Protein AF-0000000080772072 (afdb_homodimer)

Sequence (644 aa):
MQADTPYRILSLDGGGLRGIIALVILDRLDRAAPGWRDGIHMHAGTSTGALIALGLARGMTPRQILDQYLERGPKLFERGAARRLKTLNGLIGARYDGAERERICRDVLGGADTLASLLRDGGSRGHVLVPAFNLDGDPRLPQGRRRWKPKVYHNLPTRDGSDDGAEQAWRVAMRSSAAPTYFPSFDGFADGGVFANNPAMCALAQTRDARLARAIPPESVSMLSLGTGFNASHLDGDNDWGALQWGRNLTGLLMDGVNDVADFQVRQMLGEGRYLRVSALLAEPIALDDAGRMAQMATIGGQVDLDEAVRFVEGWRPAAAPMQADTPYRILSLDGGGLRGIIALVILDRLDRAAPGWRDGIHMHAGTSTGALIALGLARGMTPRQILDQYLERGPKLFERGAARRLKTLNGLIGARYDGAERERICRDVLGGADTLASLLRDGGSRGHVLVPAFNLDGDPRLPQGRRRWKPKVYHNLPTRDGSDDGAEQAWRVAMRSSAAPTYFPSFDGFADGGVFANNPAMCALAQTRDARLARAIPPESVSMLSLGTGFNASHLDGDNDWGALQWGRNLTGLLMDGVNDVADFQVRQMLGEGRYLRVSALLAEPIALDDAGRMAQMATIGGQVDLDEAVRFVEGWRPAAAP

pLDDT: mean 89.66, std 10.94, range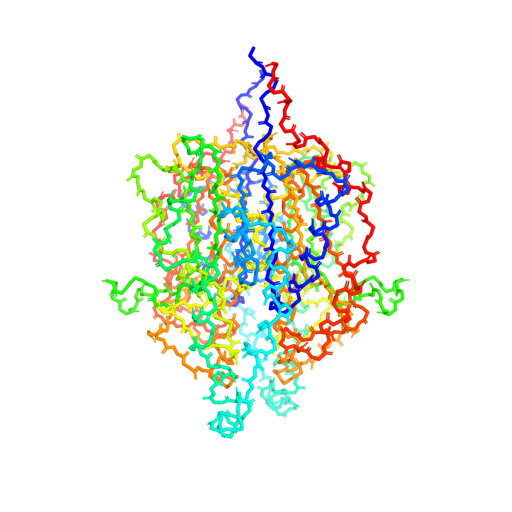 [25.73, 98.89]

Solvent-accessible surface area (backbone atoms only — not comparable to full-atom values): 31304 Å² total; per-residue (Å²): 128,76,85,78,73,55,50,25,34,40,24,24,22,32,39,48,61,28,37,45,19,36,31,39,39,45,35,52,44,47,69,74,35,70,59,27,70,75,34,43,27,30,28,25,7,3,19,38,12,22,50,51,23,52,32,44,44,68,65,47,49,43,57,61,53,43,51,49,46,73,70,44,44,53,64,55,57,50,60,51,68,65,50,34,63,73,12,61,70,17,39,70,10,25,46,28,66,57,64,60,49,50,50,52,34,28,68,69,47,33,82,80,34,24,38,44,71,30,41,33,82,94,62,68,23,32,28,40,37,36,33,21,25,34,28,36,39,52,82,87,44,57,72,73,66,14,31,42,44,70,39,77,44,33,36,55,63,31,70,81,62,78,41,41,27,82,44,39,42,26,57,54,32,46,19,7,45,9,33,80,35,43,23,30,34,35,96,22,14,27,21,8,43,55,53,28,26,37,32,52,37,59,50,57,23,55,39,32,30,84,56,35,65,67,62,49,58,56,90,38,39,31,37,44,34,37,33,34,48,45,63,43,48,61,41,76,60,60,41,58,37,4,48,62,67,37,59,77,46,47,60,54,50,31,47,52,22,38,33,51,49,30,54,52,36,41,43,24,63,45,29,87,89,25,53,47,79,48,65,46,78,30,82,58,85,72,62,44,68,47,58,90,44,49,69,57,36,40,50,52,23,68,68,56,83,52,66,66,57,48,60,63,38,58,74,31,39,63,74,78,76,128,128,79,85,78,74,56,50,24,35,41,24,25,22,32,38,49,60,29,37,44,19,36,30,39,40,46,35,51,44,47,69,76,36,70,59,28,72,76,33,45,26,29,29,23,8,4,19,39,13,21,49,51,23,54,33,44,43,67,65,48,50,44,56,62,52,44,50,48,45,71,69,42,44,53,64,55,56,50,62,51,69,65,52,35,62,74,12,62,71,18,40,69,10,25,46,29,67,58,64,62,48,50,51,50,34,29,70,69,47,33,80,79,35,25,36,45,71,30,41,33,82,93,62,68,22,32,29,41,37,36,32,20,25,34,29,37,40,53,81,89,45,57,72,72,65,14,29,42,42,71,40,74,44,32,37,55,63,32,70,81,64,78,42,42,27,82,42,41,42,27,57,54,31,46,20,7,46,8,34,79,34,43,23,30,33,34,95,21,14,27,21,7,41,55,53,30,26,38,31,52,37,59,51,55,23,56,38,33,30,84,55,36,65,68,60,49,59,55,89,40,37,31,37,46,34,36,33,35,48,45,62,42,48,59,42,76,59,62,41,59,37,4,47,64,66,37,58,78,46,47,60,54,48,31,48,51,22,37,34,52,49,29,53,53,35,42,43,22,63,44,30,88,89,24,53,46,79,48,64,47,80,30,84,58,84,73,63,45,69,48,58,90,44,49,67,57,36,40,50,53,22,69,65,58,84,50,66,65,58,46,62,63,39,59,75,32,39,64,75,76,77,128

InterPro domains:
  IPR002641 Patatin-like phospholipase domain [PF01734] (10-201)
  IPR002641 Patatin-like phospholipase domain [PS51635] (10-204)
  IPR016035 Acyl transferase/acyl hydrolase/lysophospholipase [SSF52151] (6-295)
  IPR047156 Protein teg/CotR/cGAMP-activated phospholipase-like [PTHR24138] (4-314)

Secondary structure (DSSP, 8-state):
------EEEEEE---GGGHHHHHHHHHHHHHHSTTGGGG--EEEE-THHHHHHHHHHTT--HHHHHHHHHHHHHHHT---HHHHHHTTTTTSS-SS-HHHHHHHHHHHH-SS-BTGGG-BGGGTB-EEEEEEEESS--TTS-GGG---EEEEEE---BSSS-SSTTSBHHHHHHHHT--TTTS--BTTEEETHHHHSSTHHHHHHHTT-TTBSS---GGGEEEEEE-S-EE-----S-----HHHHHHHHHHHHHHHHHHHHHHHHHHHH-TTSEEEE--EESS---TT-GGGHHHHHHHHHHS--HHHHHHHHTTSPP---/------EEEEEE---GGGHHHHHHHHHHHHHHSTTGGGG--EEEE-THHHHHHHHHHTT--HHHHHHHHHHHHHHHT---HHHHHHTTTTTSS-SS-HHHHHHHHHHHH-SS-BTGGG-BGGGTB-EEEEEEEESS--TTS-GGG---EEEEEE---BSSS-SSTTSBHHHHHHHHT--TTTS--BTTEEETHHHHSSTHHHHHHHTT-TTBSS---GGGEEEEEE-S-EE-----S-----HHHHHHHHHHHHHHHHHHHHHHHHHHHH-TTSEEEE--EESS---TT-GGGHHHHHHHHHHS--HHHHHHHHTTSPP---

Structure (mmCIF, N/CA/C/O backbone):
data_AF-0000000080772072-model_v1
#
loop_
_entity.id
_entity.type
_entity.pdbx_description
1 polymer 'Latex allergen'
#
loop_
_atom_site.group_PDB
_atom_site.id
_atom_site.type_symbol
_atom_site.label_atom_id
_atom_site.label_alt_id
_atom_site.label_comp_id
_atom_site.label_asym_id
_atom_site.label_entity_id
_atom_site.label_seq_id
_atom_site.pdbx_PDB_ins_code
_atom_site.Cartn_x
_atom_site.Cartn_y
_atom_site.Cartn_z
_atom_site.occupancy
_atom_site.B_iso_or_equiv
_atom_site.auth_seq_id
_atom_site.auth_comp_id
_atom_site.auth_asym_id
_atom_site.auth_atom_id
_atom_site.pdbx_PDB_model_num
ATOM 1 N N . MET A 1 1 ? 35.298 12.672 10.2 1 25.73 1 MET A N 1
ATOM 2 C CA . MET A 1 1 ? 33.982 12.985 9.65 1 25.73 1 MET A CA 1
ATOM 3 C C . MET A 1 1 ? 32.882 12.663 10.656 1 25.73 1 MET A C 1
ATOM 5 O O . MET A 1 1 ? 32.836 11.558 11.199 1 25.73 1 MET A O 1
ATOM 9 N N . GLN A 1 2 ? 32.442 13.566 11.568 1 35.67 2 GLN A N 1
ATOM 10 C CA . GLN A 1 2 ? 31.728 13.343 12.82 1 35.67 2 GLN A CA 1
ATOM 11 C C . GLN A 1 2 ? 30.649 12.276 12.657 1 35.67 2 GLN A C 1
ATOM 13 O O . GLN A 1 2 ? 30.152 12.053 11.551 1 35.67 2 GLN A O 1
ATOM 18 N N . ALA A 1 3 ? 30.427 11.337 13.422 1 45.1 3 ALA A N 1
ATOM 19 C CA . ALA A 1 3 ? 29.505 10.207 13.502 1 45.1 3 ALA A CA 1
ATOM 20 C C . ALA A 1 3 ? 28.154 10.557 12.885 1 45.1 3 ALA A C 1
ATOM 22 O O . ALA A 1 3 ? 27.503 11.517 13.304 1 45.1 3 ALA A O 1
ATOM 23 N N . ASP A 1 4 ? 27.781 10.491 11.502 1 62.23 4 ASP A N 1
ATOM 24 C CA . ASP A 1 4 ? 26.803 10.985 10.537 1 62.23 4 ASP A CA 1
ATOM 25 C C . ASP A 1 4 ? 25.379 10.803 11.056 1 62.23 4 ASP A C 1
ATOM 27 O O . ASP A 1 4 ? 24.99 9.7 11.445 1 62.23 4 ASP A O 1
ATOM 31 N N . THR A 1 5 ? 24.836 11.807 11.745 1 82.65 5 THR A N 1
ATOM 32 C CA . THR A 1 5 ? 23.491 11.902 12.301 1 82.65 5 THR A CA 1
ATOM 33 C C . THR A 1 5 ? 22.461 11.337 11.326 1 82.65 5 THR A C 1
ATOM 35 O O . THR A 1 5 ? 22.431 11.722 10.155 1 82.65 5 THR A O 1
ATOM 38 N N . PRO A 1 6 ? 21.73 10.384 11.854 1 92.56 6 PRO A N 1
ATOM 39 C CA . PRO A 1 6 ? 20.7 9.802 10.99 1 92.56 6 PRO A CA 1
ATOM 40 C C . PRO A 1 6 ? 19.704 10.84 10.478 1 92.56 6 PRO A C 1
ATOM 42 O O . PRO A 1 6 ? 19.489 11.867 11.126 1 92.56 6 PRO A O 1
ATOM 45 N N . TYR A 1 7 ? 19.32 10.697 9.308 1 96.63 7 TYR A N 1
ATOM 46 C CA . TYR A 1 7 ? 18.196 11.462 8.78 1 96.63 7 TYR A CA 1
ATOM 47 C C . TYR A 1 7 ? 16.894 11.059 9.462 1 96.63 7 TYR A C 1
ATOM 49 O O . TYR A 1 7 ? 16.462 9.908 9.36 1 96.63 7 TYR A O 1
ATOM 57 N N . ARG A 1 8 ? 16.284 11.995 10.155 1 98.2 8 ARG A N 1
ATOM 58 C CA . ARG A 1 8 ? 15.182 11.667 11.054 1 98.2 8 ARG A CA 1
ATOM 59 C C . ARG A 1 8 ? 13.844 12.086 10.454 1 98.2 8 ARG A C 1
ATOM 61 O O . ARG A 1 8 ? 13.652 13.253 10.106 1 98.2 8 ARG A O 1
ATOM 68 N N . ILE A 1 9 ? 12.853 11.109 10.416 1 98.7 9 ILE A N 1
ATOM 69 C CA . ILE A 1 9 ? 11.543 11.323 9.809 1 98.7 9 ILE A CA 1
ATOM 70 C C . ILE A 1 9 ? 10.45 11.126 10.856 1 98.7 9 ILE A C 1
ATOM 72 O O . ILE A 1 9 ? 10.462 10.14 11.597 1 98.7 9 ILE A O 1
ATOM 76 N N . LEU A 1 10 ? 9.568 12.047 10.992 1 98.84 10 LEU A N 1
ATOM 77 C CA . LEU A 1 10 ? 8.307 11.882 11.706 1 98.84 10 LEU A CA 1
ATOM 78 C C . LEU A 1 10 ? 7.162 11.614 10.734 1 98.84 10 LEU A C 1
ATOM 80 O O . LEU A 1 10 ? 6.873 12.44 9.866 1 98.84 10 LEU A O 1
ATOM 84 N N . SER A 1 11 ? 6.534 10.483 10.796 1 98.82 11 SER A N 1
ATOM 85 C CA . SER A 1 11 ? 5.44 10.082 9.917 1 98.82 11 SER A CA 1
ATOM 86 C C . SER A 1 11 ? 4.111 10.059 10.664 1 98.82 11 SER A C 1
ATOM 88 O O . SER A 1 11 ? 4.012 9.481 11.748 1 98.82 11 SER A O 1
ATOM 90 N N . LEU A 1 12 ? 3.093 10.668 10.081 1 98.77 12 LEU A N 1
ATOM 91 C CA . LEU A 1 12 ? 1.797 10.826 10.732 1 98.77 12 LEU A CA 1
ATOM 92 C C . LEU A 1 12 ? 0.676 10.287 9.849 1 98.77 12 LEU A C 1
ATOM 94 O O . LEU A 1 12 ? 0.485 10.758 8.725 1 98.77 12 LEU A O 1
ATOM 98 N N . ASP A 1 13 ? -0.165 9.413 10.353 1 98.11 13 ASP A N 1
ATOM 99 C CA . ASP A 1 13 ? -1.235 8.749 9.615 1 98.11 13 ASP A CA 1
ATOM 100 C C . ASP A 1 13 ? -2.387 9.711 9.333 1 98.11 13 ASP A C 1
ATOM 102 O O . ASP A 1 13 ? -2.514 10.745 9.992 1 98.11 13 ASP A O 1
ATOM 106 N N . GLY A 1 14 ? -3.222 9.318 8.379 1 96.55 14 GLY A N 1
ATOM 107 C CA . GLY A 1 14 ? -4.544 9.908 8.244 1 96.55 14 GLY A CA 1
ATOM 108 C C . GLY A 1 14 ? -5.545 9.367 9.246 1 96.55 14 GLY A C 1
ATOM 109 O O . GLY A 1 14 ? -5.315 8.321 9.858 1 96.55 14 GLY A O 1
ATOM 110 N N . GLY A 1 15 ? -6.649 10.199 9.4 1 94.05 15 GLY A N 1
ATOM 111 C CA . GLY A 1 15 ? -7.628 9.68 10.341 1 94.05 15 GLY A CA 1
ATOM 112 C C . GLY A 1 15 ? -8.656 10.712 10.763 1 94.05 15 GLY A C 1
ATOM 113 O O . GLY A 1 15 ? -9.291 10.572 11.81 1 94.05 15 GLY A O 1
ATOM 114 N N . GLY A 1 16 ? -8.82 11.808 10.041 1 93.15 16 GLY A N 1
ATOM 115 C CA . GLY A 1 16 ? -9.794 12.829 10.395 1 93.15 16 GLY A CA 1
ATOM 116 C C . GLY A 1 16 ? -9.607 13.371 11.8 1 93.15 16 GLY A C 1
ATOM 117 O O . GLY A 1 16 ? -8.501 13.764 12.177 1 93.15 16 GLY A O 1
ATOM 118 N N . LEU A 1 17 ? -10.663 13.331 12.545 1 93.86 17 LEU A N 1
ATOM 119 C CA . LEU A 1 17 ? -10.61 13.878 13.897 1 93.86 17 LEU A CA 1
ATOM 120 C C . LEU A 1 17 ? -9.762 12.996 14.807 1 93.86 17 LEU A C 1
ATOM 122 O O . LEU A 1 17 ? -9.347 13.428 15.885 1 93.86 17 LEU A O 1
ATOM 126 N N . ARG A 1 18 ? -9.493 11.816 14.403 1 95.42 18 ARG A N 1
ATOM 127 C CA . ARG A 1 18 ? -8.639 10.943 15.201 1 95.42 18 ARG A CA 1
ATOM 128 C C . ARG A 1 18 ? -7.21 11.473 15.254 1 95.42 18 ARG A C 1
ATOM 130 O O . ARG A 1 18 ? -6.393 10.995 16.043 1 95.42 18 ARG A O 1
ATOM 137 N N . GLY A 1 19 ? -6.961 12.437 14.434 1 96.65 19 GLY A N 1
ATOM 138 C CA . GLY A 1 19 ? -5.697 13.146 14.562 1 96.65 19 GLY A CA 1
ATOM 139 C C . GLY A 1 19 ? -5.444 13.666 15.964 1 96.65 19 GLY A C 1
ATOM 140 O O . GLY A 1 19 ? -4.295 13.886 16.352 1 96.65 19 GLY A O 1
ATOM 141 N N . ILE A 1 20 ? -6.484 13.831 16.736 1 97.46 20 ILE A N 1
ATOM 142 C CA . ILE A 1 20 ? -6.385 14.27 18.123 1 97.46 20 ILE A CA 1
ATOM 143 C C . ILE A 1 20 ? -5.55 13.273 18.922 1 97.46 20 ILE A C 1
ATOM 145 O O . ILE A 1 20 ? -4.747 13.665 19.772 1 97.46 20 ILE A O 1
ATOM 149 N N . ILE A 1 21 ? -5.654 12.016 18.671 1 97.84 21 ILE A N 1
ATOM 150 C CA . ILE A 1 21 ? -4.884 10.985 19.359 1 97.84 21 ILE A CA 1
ATOM 151 C C . ILE A 1 21 ? -3.393 11.201 19.108 1 97.84 21 ILE A C 1
ATOM 153 O O . ILE A 1 21 ? -2.6 11.255 20.051 1 97.84 21 ILE A O 1
ATOM 157 N N . ALA A 1 22 ? -3.016 11.35 17.878 1 98.1 22 ALA A N 1
ATOM 158 C CA . ALA A 1 22 ? -1.62 11.58 17.512 1 98.1 22 ALA A CA 1
ATOM 159 C C . ALA A 1 22 ? -1.096 12.87 18.136 1 98.1 22 ALA A C 1
ATOM 161 O O . ALA A 1 22 ? 0.046 12.923 18.6 1 98.1 22 ALA A O 1
ATOM 162 N N . LEU A 1 23 ? -1.927 13.899 18.125 1 98.35 23 LEU A N 1
ATOM 163 C CA . LEU A 1 23 ? -1.515 15.198 18.645 1 98.35 23 LEU A CA 1
ATOM 164 C C . LEU A 1 23 ? -1.288 15.133 20.152 1 98.35 23 LEU A C 1
ATOM 166 O O . LEU A 1 23 ? -0.351 15.746 20.67 1 98.35 23 LEU A O 1
ATOM 170 N N . VAL A 1 24 ? -2.159 14.407 20.842 1 98.36 24 VAL A N 1
ATOM 171 C CA . VAL A 1 24 ? -1.979 14.251 22.281 1 98.36 24 VAL A CA 1
ATOM 172 C C . VAL A 1 24 ? -0.685 13.489 22.561 1 98.36 24 VAL A C 1
ATOM 174 O O . VAL A 1 24 ? 0.089 13.87 23.442 1 98.36 24 VAL A O 1
ATOM 177 N N . ILE A 1 25 ? -0.402 12.458 21.826 1 98.42 25 ILE A N 1
ATOM 178 C CA . ILE A 1 25 ? 0.836 11.698 21.963 1 98.42 25 ILE A CA 1
ATOM 179 C C . ILE A 1 25 ? 2.033 12.613 21.717 1 98.42 25 ILE A C 1
ATOM 181 O O . ILE A 1 25 ? 2.99 12.616 22.496 1 98.42 25 ILE A O 1
ATOM 185 N N . LEU A 1 26 ? 1.965 13.404 20.699 1 98.47 26 LEU A N 1
ATOM 186 C CA . LEU A 1 26 ? 3.051 14.314 20.353 1 98.47 26 LEU A CA 1
ATOM 187 C C . LEU A 1 26 ? 3.265 15.347 21.455 1 98.47 26 LEU A C 1
ATOM 189 O O . LEU A 1 26 ? 4.405 15.667 21.798 1 98.47 26 LEU A O 1
ATOM 193 N N . ASP A 1 27 ? 2.159 15.874 21.886 1 98.27 27 ASP A N 1
ATOM 194 C CA . ASP A 1 27 ? 2.243 16.874 22.946 1 98.27 27 ASP A CA 1
ATOM 195 C C . ASP A 1 27 ? 2.907 16.298 24.194 1 98.27 27 ASP A C 1
ATOM 197 O O . ASP A 1 27 ? 3.747 16.952 24.815 1 98.27 27 ASP A O 1
ATOM 201 N N . ARG A 1 28 ? 2.542 15.085 24.56 1 98.21 28 ARG A N 1
ATOM 202 C CA . ARG A 1 28 ? 3.136 14.402 25.704 1 98.21 28 ARG A CA 1
ATOM 203 C C . ARG A 1 28 ? 4.612 14.106 25.459 1 98.21 28 ARG A C 1
ATOM 205 O O . ARG A 1 28 ? 5.437 14.242 26.366 1 98.21 28 ARG A O 1
ATOM 212 N N . LEU A 1 29 ? 4.94 13.717 24.293 1 97.85 29 LEU A N 1
ATOM 213 C CA . LEU A 1 29 ? 6.329 13.438 23.943 1 97.85 29 LEU A CA 1
ATOM 214 C C . LEU A 1 29 ? 7.174 14.705 24.021 1 97.85 29 LEU A C 1
ATOM 216 O O . LEU A 1 29 ? 8.32 14.665 24.473 1 97.85 29 LEU A O 1
ATOM 220 N N . ASP A 1 30 ? 6.587 15.789 23.519 1 96.39 30 ASP A N 1
ATOM 221 C CA . ASP A 1 30 ? 7.266 17.08 23.565 1 96.39 30 ASP A CA 1
ATOM 222 C C . ASP A 1 30 ? 7.618 17.465 25 1 96.39 30 ASP A C 1
ATOM 224 O O . ASP A 1 30 ? 8.675 18.048 25.251 1 96.39 30 ASP A O 1
ATOM 228 N N . ARG A 1 31 ? 6.775 17.162 25.907 1 96.33 31 ARG A N 1
ATOM 229 C CA . ARG A 1 31 ? 6.992 17.482 27.314 1 96.33 31 ARG A CA 1
ATOM 230 C C . ARG A 1 31 ? 7.998 16.525 27.944 1 96.33 31 ARG A C 1
ATOM 232 O O . ARG A 1 31 ? 8.828 16.936 28.758 1 96.33 31 ARG A O 1
ATOM 239 N N . ALA A 1 32 ? 7.941 15.305 27.563 1 96.77 32 ALA A N 1
ATOM 240 C CA . ALA A 1 32 ? 8.78 14.274 28.169 1 96.77 32 ALA A CA 1
ATOM 241 C C . ALA A 1 32 ? 10.199 14.325 27.611 1 96.77 32 ALA A C 1
ATOM 243 O O . ALA A 1 32 ? 11.156 13.951 28.294 1 96.77 32 ALA A O 1
ATOM 244 N N . ALA A 1 33 ? 10.344 14.766 26.405 1 96.36 33 ALA A N 1
ATOM 245 C CA . ALA A 1 33 ? 11.64 14.887 25.742 1 96.36 33 ALA A CA 1
ATOM 246 C C . ALA A 1 33 ? 11.777 16.24 25.049 1 96.36 33 ALA A C 1
ATOM 248 O O . ALA A 1 33 ? 11.844 16.31 23.82 1 96.36 33 ALA A O 1
ATOM 249 N N . PRO A 1 34 ? 12.02 17.266 25.849 1 94.81 34 PRO A N 1
ATOM 250 C CA . PRO A 1 34 ? 12.082 18.614 25.279 1 94.81 34 PRO A CA 1
ATOM 251 C C . PRO A 1 34 ? 13.202 18.77 24.253 1 94.81 34 PRO A C 1
ATOM 253 O O . PRO A 1 34 ? 14.309 18.268 24.462 1 94.81 34 PRO A O 1
ATOM 256 N N . GLY A 1 35 ? 12.876 19.336 23.128 1 94.99 35 GLY A N 1
ATOM 257 C CA . GLY A 1 35 ? 13.873 19.67 22.123 1 94.99 35 GLY A CA 1
ATOM 258 C C . GLY A 1 35 ? 14.028 18.601 21.058 1 94.99 35 GLY A C 1
ATOM 259 O O . GLY A 1 35 ? 14.694 18.819 20.044 1 94.99 35 GLY A O 1
ATOM 260 N N . TRP A 1 36 ? 13.364 17.424 21.209 1 96.68 36 TRP A N 1
ATOM 261 C CA . TRP A 1 36 ? 13.567 16.314 20.284 1 96.68 36 TRP A CA 1
ATOM 262 C C . TRP A 1 36 ? 13.125 16.692 18.874 1 96.68 36 TRP A C 1
ATOM 264 O O . TRP A 1 36 ? 13.702 16.226 17.89 1 96.68 36 TRP A O 1
ATOM 274 N N . ARG A 1 37 ? 12.201 17.574 18.756 1 96.44 37 ARG A N 1
ATOM 275 C CA . ARG A 1 37 ? 11.637 17.923 17.457 1 96.44 37 ARG A CA 1
ATOM 276 C C . ARG A 1 37 ? 12.642 18.701 16.614 1 96.44 37 ARG A C 1
ATOM 278 O O . ARG A 1 37 ? 12.519 18.762 15.389 1 96.44 37 ARG A O 1
ATOM 285 N N . ASP A 1 38 ? 13.579 19.391 17.24 1 94.64 38 ASP A N 1
ATOM 286 C CA . ASP A 1 38 ? 14.608 20.145 16.531 1 94.64 38 ASP A CA 1
ATOM 287 C C . ASP A 1 38 ? 15.498 19.217 15.707 1 94.64 38 ASP A C 1
ATOM 289 O O . ASP A 1 38 ? 16.229 19.672 14.825 1 94.64 38 ASP A O 1
ATOM 293 N N . GLY A 1 39 ? 15.406 17.935 16.031 1 95.48 39 GLY A N 1
ATOM 294 C CA . GLY A 1 39 ? 16.21 16.956 15.316 1 95.48 39 GLY A CA 1
ATOM 295 C C . GLY A 1 39 ? 15.505 16.375 14.105 1 95.48 39 GLY A C 1
ATOM 296 O O . GLY A 1 39 ? 16.108 15.637 13.324 1 95.48 39 GLY A O 1
ATOM 297 N N . ILE A 1 40 ? 14.277 16.744 13.928 1 97.32 40 ILE A N 1
ATOM 298 C CA . ILE A 1 40 ? 13.506 16.178 12.827 1 97.32 40 ILE A CA 1
ATOM 299 C C . ILE A 1 40 ? 13.94 16.818 11.51 1 97.32 40 ILE A C 1
ATOM 301 O O . ILE A 1 40 ? 14.035 18.044 11.41 1 97.32 40 ILE A O 1
ATOM 305 N N . HIS A 1 41 ? 14.185 15.996 10.52 1 97.37 41 HIS A N 1
ATOM 306 C CA . HIS A 1 41 ? 14.549 16.487 9.195 1 97.37 41 HIS A CA 1
ATOM 307 C C . HIS A 1 41 ? 13.327 16.579 8.287 1 97.37 41 HIS A C 1
ATOM 309 O O . HIS A 1 41 ? 13.181 17.542 7.532 1 97.37 41 HIS A O 1
ATOM 315 N N . MET A 1 42 ? 12.42 15.554 8.418 1 98.53 42 MET A N 1
ATOM 316 C CA . MET A 1 42 ? 11.262 15.481 7.532 1 98.53 42 MET A CA 1
ATOM 317 C C . MET A 1 42 ? 9.99 15.191 8.323 1 98.53 42 MET A C 1
ATOM 319 O O . MET A 1 42 ? 9.992 14.349 9.223 1 98.53 42 MET A O 1
ATOM 323 N N . HIS A 1 43 ? 8.964 15.893 8.02 1 98.83 43 HIS A N 1
ATOM 324 C CA . HIS A 1 43 ? 7.612 15.606 8.483 1 98.83 43 HIS A CA 1
ATOM 325 C C . HIS A 1 43 ? 6.753 15.04 7.357 1 98.83 43 HIS A C 1
ATOM 327 O O . HIS A 1 43 ? 6.472 15.732 6.376 1 98.83 43 HIS A O 1
ATOM 333 N N . ALA A 1 44 ? 6.335 13.807 7.438 1 98.89 44 ALA A N 1
ATOM 334 C CA . ALA A 1 44 ? 5.457 13.164 6.463 1 98.89 44 ALA A CA 1
ATOM 335 C C . ALA A 1 44 ? 4.058 12.959 7.037 1 98.89 44 ALA A C 1
ATOM 337 O O . ALA A 1 44 ? 3.907 12.583 8.201 1 98.89 44 ALA A O 1
ATOM 338 N N . GLY A 1 45 ? 3.035 13.237 6.238 1 98.81 45 GLY A N 1
ATOM 339 C CA . GLY A 1 45 ? 1.691 13.081 6.77 1 98.81 45 GLY A CA 1
ATOM 340 C C . GLY A 1 45 ? 0.639 12.899 5.692 1 98.81 45 GLY A C 1
ATOM 341 O O . GLY A 1 45 ? 0.761 13.456 4.599 1 98.81 45 GLY A O 1
ATOM 342 N N . THR A 1 46 ? -0.407 12.2 6.004 1 98.43 46 THR A N 1
ATOM 343 C CA . THR A 1 46 ? -1.536 11.963 5.112 1 98.43 46 THR A CA 1
ATOM 344 C C . THR A 1 46 ? -2.828 12.5 5.721 1 98.43 46 THR A C 1
ATOM 346 O O . THR A 1 46 ? -3.122 12.245 6.891 1 98.43 46 THR A O 1
ATOM 349 N N . SER A 1 47 ? -3.687 13.212 4.861 1 97.22 47 SER A N 1
ATOM 350 C CA . SER A 1 47 ? -4.976 13.721 5.319 1 97.22 47 SER A CA 1
ATOM 351 C C . SER A 1 47 ? -4.817 14.581 6.568 1 97.22 47 SER A C 1
ATOM 353 O O . SER A 1 47 ? -4.08 15.569 6.559 1 97.22 47 SER A O 1
ATOM 355 N N . THR A 1 48 ? -5.395 14.145 7.709 1 96.41 48 THR A N 1
ATOM 356 C CA . THR A 1 48 ? -5.193 14.902 8.94 1 96.41 48 THR A CA 1
ATOM 357 C C . THR A 1 48 ? -3.711 14.961 9.301 1 96.41 48 THR A C 1
ATOM 359 O O . THR A 1 48 ? -3.232 15.975 9.812 1 96.41 48 THR A O 1
ATOM 362 N N . GLY A 1 49 ? -2.975 13.889 9.028 1 97.96 49 GLY A N 1
ATOM 363 C CA . GLY A 1 49 ? -1.537 13.886 9.242 1 97.96 49 GLY A CA 1
ATOM 364 C C . GLY A 1 49 ? -0.81 14.935 8.423 1 97.96 49 GLY A C 1
ATOM 365 O O . GLY A 1 49 ? 0.224 15.455 8.847 1 97.96 49 GLY A O 1
ATOM 366 N N . ALA A 1 50 ? -1.304 15.198 7.236 1 98.47 50 ALA A N 1
ATOM 367 C CA . ALA A 1 50 ? -0.71 16.24 6.402 1 98.47 50 ALA A CA 1
ATOM 368 C C . ALA A 1 50 ? -0.814 17.606 7.073 1 98.47 50 ALA A C 1
ATOM 370 O O . ALA A 1 50 ? 0.154 18.37 7.093 1 98.47 50 ALA A O 1
ATOM 371 N N . LEU A 1 51 ? -1.985 17.901 7.621 1 96.8 51 LEU A N 1
ATOM 372 C CA . LEU A 1 51 ? -2.181 19.16 8.331 1 96.8 51 LEU A CA 1
ATOM 373 C C . LEU A 1 51 ? -1.219 19.276 9.508 1 96.8 51 LEU A C 1
ATOM 375 O O . LEU A 1 51 ? -0.597 20.322 9.706 1 96.8 51 LEU A O 1
ATOM 379 N N . ILE A 1 52 ? -1.079 18.226 10.249 1 98.09 52 ILE A N 1
ATOM 380 C CA . ILE A 1 52 ? -0.208 18.211 11.42 1 98.09 52 ILE A CA 1
ATOM 381 C C . ILE A 1 52 ? 1.248 18.352 10.983 1 98.09 52 ILE A C 1
ATOM 383 O O . ILE A 1 52 ? 1.992 19.167 11.533 1 98.09 52 ILE A O 1
ATOM 387 N N . ALA A 1 53 ? 1.653 17.586 9.991 1 98.63 53 ALA A N 1
ATOM 388 C CA . ALA A 1 53 ? 3.028 17.604 9.499 1 98.63 53 ALA A CA 1
ATOM 389 C C . ALA A 1 53 ? 3.417 18.997 9.01 1 98.63 53 ALA A C 1
ATOM 391 O O . ALA A 1 53 ? 4.482 19.509 9.36 1 98.63 53 ALA A O 1
ATOM 392 N N . LEU A 1 54 ? 2.546 19.588 8.21 1 98.53 54 LEU A N 1
ATOM 393 C CA . LEU A 1 54 ? 2.819 20.912 7.662 1 98.53 54 LEU A CA 1
ATOM 394 C C . LEU A 1 54 ? 2.829 21.965 8.765 1 98.53 54 LEU A C 1
ATOM 396 O O . LEU A 1 54 ? 3.645 22.889 8.739 1 98.53 54 LEU A O 1
ATOM 400 N N . GLY A 1 55 ? 1.895 21.827 9.709 1 97.55 55 GLY A N 1
ATOM 401 C CA . GLY A 1 55 ? 1.915 22.718 10.859 1 97.55 55 GLY A CA 1
ATOM 402 C C . GLY A 1 55 ? 3.202 22.633 11.657 1 97.55 55 GLY A C 1
ATOM 403 O O . GLY A 1 55 ? 3.774 23.658 12.033 1 97.55 55 GLY A O 1
ATOM 404 N N . LEU A 1 56 ? 3.663 21.425 11.923 1 97.8 56 LEU A N 1
ATOM 405 C CA . LEU A 1 56 ? 4.915 21.223 12.645 1 97.8 56 LEU A CA 1
ATOM 406 C C . LEU A 1 56 ? 6.092 21.796 11.863 1 97.8 56 LEU A C 1
ATOM 408 O O . LEU A 1 56 ? 6.969 22.443 12.44 1 97.8 56 LEU A O 1
ATOM 412 N N . ALA A 1 57 ? 6.09 21.546 10.595 1 97.12 57 ALA A N 1
ATOM 413 C CA . ALA A 1 57 ? 7.168 22.046 9.746 1 97.12 57 ALA A CA 1
ATOM 414 C C . ALA A 1 57 ? 7.206 23.572 9.749 1 97.12 57 ALA A C 1
ATOM 416 O O . ALA A 1 57 ? 8.272 24.173 9.592 1 97.12 57 ALA A O 1
ATOM 417 N N . ARG A 1 58 ? 6.066 24.179 9.921 1 95.52 58 ARG A N 1
ATOM 418 C CA . ARG A 1 58 ? 5.951 25.633 9.957 1 95.52 58 ARG A CA 1
ATOM 419 C C . ARG A 1 58 ? 6.424 26.187 11.297 1 95.52 58 ARG A C 1
ATOM 421 O O . ARG A 1 58 ? 6.59 27.398 11.45 1 95.52 58 ARG A O 1
ATOM 428 N N . GLY A 1 59 ? 6.57 25.292 12.284 1 94.42 59 GLY A N 1
ATOM 429 C CA . GLY A 1 59 ? 7.094 25.727 13.569 1 94.42 59 GLY A CA 1
ATOM 430 C C . GLY A 1 59 ? 6.056 25.701 14.676 1 94.42 59 GLY A C 1
ATOM 431 O O . GLY A 1 59 ? 6.345 26.075 15.814 1 94.42 59 GLY A O 1
ATOM 432 N N . MET A 1 60 ? 4.902 25.224 14.359 1 96.26 60 MET A N 1
ATOM 433 C CA . MET A 1 60 ? 3.885 25.118 15.402 1 96.26 60 MET A CA 1
ATOM 434 C C . MET A 1 60 ? 4.213 23.984 16.367 1 96.26 60 MET A C 1
ATOM 436 O O . MET A 1 60 ? 4.792 22.972 15.969 1 96.26 60 MET A O 1
ATOM 440 N N . THR A 1 61 ? 3.795 24.178 17.594 1 97.28 61 THR A N 1
ATOM 441 C CA . THR A 1 61 ? 3.919 23.096 18.565 1 97.28 61 THR A CA 1
ATOM 442 C C . THR A 1 61 ? 2.733 22.141 18.463 1 97.28 61 THR A C 1
ATOM 444 O O . THR A 1 61 ? 1.67 22.513 17.962 1 97.28 61 THR A O 1
ATOM 447 N N . PRO A 1 62 ? 2.925 20.935 18.928 1 97.72 62 PRO A N 1
ATOM 448 C CA . PRO A 1 62 ? 1.782 20.019 18.968 1 97.72 62 PRO A CA 1
ATOM 449 C C . PRO A 1 62 ? 0.592 20.594 19.733 1 97.72 62 PRO A C 1
ATOM 451 O O . PRO A 1 62 ? -0.555 20.436 19.308 1 97.72 62 PRO A O 1
ATOM 454 N N . ARG A 1 63 ? 0.86 21.295 20.773 1 97.65 63 ARG A N 1
ATOM 455 C CA . ARG A 1 63 ? -0.2 21.898 21.575 1 97.65 63 ARG A CA 1
ATOM 456 C C . ARG A 1 63 ? -0.981 22.927 20.765 1 97.65 63 ARG A C 1
ATOM 458 O O . ARG A 1 63 ? -2.213 22.96 20.817 1 97.65 63 ARG A O 1
ATOM 465 N N . GLN A 1 64 ? -0.301 23.793 20.066 1 96.94 64 GLN A N 1
ATOM 466 C CA . GLN A 1 64 ? -0.954 24.8 19.236 1 96.94 64 GLN A CA 1
ATOM 467 C C . GLN A 1 64 ? -1.872 24.151 18.204 1 96.94 64 GLN A C 1
ATOM 469 O O . GLN A 1 64 ? -2.994 24.614 17.987 1 96.94 64 GLN A O 1
ATOM 474 N N . ILE A 1 65 ? -1.424 23.1 17.584 1 96.81 65 ILE A N 1
ATOM 475 C CA . ILE A 1 65 ? -2.22 22.412 16.573 1 96.81 65 ILE A CA 1
ATOM 476 C C . ILE A 1 65 ? -3.41 21.721 17.235 1 96.81 65 ILE A C 1
ATOM 478 O O . ILE A 1 65 ? -4.531 21.778 16.724 1 96.81 65 ILE A O 1
ATOM 482 N N . LEU A 1 66 ? -3.138 21.058 18.383 1 96.72 66 LEU A N 1
ATOM 483 C CA . LEU A 1 66 ? -4.203 20.396 19.13 1 96.72 66 LEU A CA 1
ATOM 484 C C . LEU A 1 66 ? -5.314 21.379 19.479 1 96.72 66 LEU A C 1
ATOM 486 O O . LEU A 1 66 ? -6.497 21.058 19.348 1 96.72 66 LEU A O 1
ATOM 490 N N . ASP A 1 67 ? -4.957 22.52 19.867 1 95.82 67 ASP A N 1
ATOM 491 C CA . ASP A 1 67 ? -5.937 23.546 20.21 1 95.82 67 ASP A CA 1
ATOM 492 C C . ASP A 1 67 ? -6.802 23.904 19.003 1 95.82 67 ASP A C 1
ATOM 494 O O . ASP A 1 67 ? -8.005 24.134 19.142 1 95.82 67 ASP A O 1
ATOM 498 N N . GLN A 1 68 ? -6.215 23.98 17.824 1 93.36 68 GLN A N 1
ATOM 499 C CA . GLN A 1 68 ? -6.988 24.225 16.612 1 93.36 68 GLN A CA 1
ATOM 500 C C . GLN A 1 68 ? -8.009 23.115 16.377 1 93.36 68 GLN A C 1
ATOM 502 O O . GLN A 1 68 ? -9.147 23.383 15.986 1 93.36 68 GLN A O 1
ATOM 507 N N . TYR A 1 69 ? -7.635 21.879 16.596 1 92.6 69 TYR A N 1
ATOM 508 C CA . TYR A 1 69 ? -8.533 20.744 16.412 1 92.6 69 TYR A CA 1
ATOM 509 C C . TYR A 1 69 ? -9.702 20.809 17.388 1 92.6 69 TYR A C 1
ATOM 511 O O . TYR A 1 69 ? -10.853 20.594 17.002 1 92.6 69 TYR A O 1
ATOM 519 N N . LEU A 1 70 ? -9.38 21.092 18.613 1 92.1 70 LEU A N 1
ATOM 520 C CA . LEU A 1 70 ? -10.401 21.11 19.655 1 92.1 70 LEU A CA 1
ATOM 521 C C . LEU A 1 70 ? -11.379 22.26 19.438 1 92.1 70 LEU A C 1
ATOM 523 O O . LEU A 1 70 ? -12.574 22.124 19.712 1 92.1 70 LEU A O 1
ATOM 527 N N . GLU A 1 71 ? -10.89 23.304 18.906 1 90.48 71 GLU A N 1
ATOM 528 C CA . GLU A 1 71 ? -11.723 24.487 18.71 1 90.48 71 GLU A CA 1
ATOM 529 C C . GLU A 1 71 ? -12.508 24.398 17.404 1 90.48 71 GLU A C 1
ATOM 531 O O . GLU A 1 71 ? -13.691 24.743 17.36 1 90.48 71 GLU A O 1
ATOM 536 N N . ARG A 1 72 ? -11.921 23.896 16.359 1 88.08 72 ARG A N 1
ATOM 537 C CA . ARG A 1 72 ? -12.494 24.013 15.022 1 88.08 72 ARG A CA 1
ATOM 538 C C . ARG A 1 72 ? -13.004 22.664 14.525 1 88.08 72 ARG A C 1
ATOM 540 O O . ARG A 1 72 ? -13.782 22.603 13.571 1 88.08 72 ARG A O 1
ATOM 547 N N . GLY A 1 73 ? -12.574 21.564 15.046 1 83.91 73 GLY A N 1
ATOM 548 C CA . GLY A 1 73 ? -12.933 20.222 14.616 1 83.91 73 GLY A CA 1
ATOM 549 C C . GLY A 1 73 ? -14.429 20.028 14.451 1 83.91 73 GLY A C 1
ATOM 550 O O . GLY A 1 73 ? -14.89 19.584 13.397 1 83.91 73 GLY A O 1
ATOM 551 N N . PRO A 1 74 ? -15.2 20.396 15.459 1 81.98 74 PRO A N 1
ATOM 552 C CA . PRO A 1 74 ? -16.652 20.242 15.345 1 81.98 74 PRO A CA 1
ATOM 553 C C . PRO A 1 74 ? -17.236 21.015 14.164 1 81.98 74 PRO A C 1
ATOM 555 O O . PRO A 1 74 ? -18.185 20.551 13.527 1 81.98 74 PRO A O 1
ATOM 558 N N . LYS A 1 75 ? -16.633 22.095 13.838 1 79.91 75 LYS A N 1
ATOM 559 C CA . LYS A 1 75 ? -17.129 22.922 12.742 1 79.91 75 LYS A CA 1
ATOM 560 C C . LYS A 1 75 ? -16.811 22.291 11.39 1 79.91 75 LYS A C 1
ATOM 562 O O . LYS A 1 75 ? -17.574 22.442 10.433 1 79.91 75 LYS A O 1
ATOM 567 N N . LEU A 1 76 ? -15.708 21.652 11.31 1 77.36 76 LEU A N 1
ATOM 568 C CA . LEU A 1 76 ? -15.271 20.995 10.083 1 77.36 76 LEU A CA 1
ATOM 569 C C . LEU A 1 76 ? -16.242 19.889 9.684 1 77.36 76 LEU A C 1
ATOM 571 O O . LEU A 1 76 ? -16.453 19.642 8.494 1 77.36 76 LEU A O 1
ATOM 575 N N . PHE A 1 77 ? -16.889 19.29 10.657 1 74.45 77 PHE A N 1
ATOM 576 C CA . PHE A 1 77 ? -17.741 18.142 10.37 1 74.45 77 PHE A CA 1
ATOM 577 C C . PHE A 1 77 ? -19.191 18.439 10.734 1 74.45 77 PHE A C 1
ATOM 579 O O . PHE A 1 77 ? -19.931 17.54 11.138 1 74.45 77 PHE A O 1
ATOM 586 N N . GLU A 1 78 ? -19.499 19.679 10.815 1 69.88 78 GLU A N 1
ATOM 587 C CA . GLU A 1 78 ? -20.887 20.091 11.008 1 69.88 78 GLU A CA 1
ATOM 588 C C . GLU A 1 78 ? -21.668 20.029 9.698 1 69.88 78 GLU A C 1
ATOM 590 O O . GLU A 1 78 ? -21.2 20.514 8.667 1 69.88 78 GLU A O 1
ATOM 595 N N . ARG A 1 79 ? -22.732 19.192 9.768 1 66.52 79 ARG A N 1
ATOM 596 C CA . ARG A 1 79 ? -23.629 19.062 8.624 1 66.52 79 ARG A CA 1
ATOM 597 C C . ARG A 1 79 ? -24.855 19.955 8.785 1 66.52 79 ARG A C 1
ATOM 599 O O . ARG A 1 79 ? -25.665 19.748 9.69 1 66.52 79 ARG A O 1
ATOM 606 N N . GLY A 1 80 ? -24.759 20.994 8.107 1 62.68 80 GLY A N 1
ATOM 607 C CA . GLY A 1 80 ? -25.993 21.763 8.165 1 62.68 80 GLY A CA 1
ATOM 608 C C . GLY A 1 80 ? -27.2 20.992 7.664 1 62.68 80 GLY A C 1
ATOM 609 O O . GLY A 1 80 ? -27.058 20.029 6.908 1 62.68 80 GLY A O 1
ATOM 610 N N . ALA A 1 81 ? -28.256 21.22 8.269 1 64.33 81 ALA A N 1
ATOM 611 C CA . ALA A 1 81 ? -29.513 20.567 7.911 1 64.33 81 ALA A CA 1
ATOM 612 C C . ALA A 1 81 ? -29.748 20.62 6.405 1 64.33 81 ALA A C 1
ATOM 614 O O . ALA A 1 81 ? -30.193 19.638 5.805 1 64.33 81 ALA A O 1
ATOM 615 N N . ALA A 1 82 ? -29.376 21.658 5.872 1 67.14 82 ALA A N 1
ATOM 616 C CA . ALA A 1 82 ? -29.601 21.845 4.441 1 67.14 82 ALA A CA 1
ATOM 617 C C . ALA A 1 82 ? -28.745 20.885 3.62 1 67.14 82 ALA A C 1
ATOM 619 O O . ALA A 1 82 ? -29.224 20.288 2.653 1 67.14 82 ALA A O 1
ATOM 620 N N . ARG A 1 83 ? -27.618 20.721 4.006 1 70.64 83 ARG A N 1
ATOM 621 C CA . ARG A 1 83 ? -26.719 19.826 3.286 1 70.64 83 ARG A CA 1
ATOM 622 C C . ARG A 1 83 ? -27.12 18.368 3.488 1 70.64 83 ARG A C 1
ATOM 624 O O . ARG A 1 83 ? -27.076 17.571 2.549 1 70.64 83 ARG A O 1
ATOM 631 N N . ARG A 1 84 ? -27.529 18.024 4.641 1 73.46 84 ARG A N 1
ATOM 632 C CA . ARG A 1 84 ? -28 16.673 4.926 1 73.46 84 ARG A CA 1
ATOM 633 C C . ARG A 1 84 ? -29.157 16.292 4.01 1 73.46 84 ARG A C 1
ATOM 635 O O . ARG A 1 84 ? -29.194 15.181 3.476 1 73.46 84 ARG A O 1
ATOM 642 N N . LEU A 1 85 ? -30.013 17.213 3.913 1 67.94 85 LEU A N 1
ATOM 643 C CA . LEU A 1 85 ? -31.179 16.968 3.072 1 67.94 85 LEU A CA 1
ATOM 644 C C . LEU A 1 85 ? -30.784 16.904 1.6 1 67.94 85 LEU A C 1
ATOM 646 O O . LEU A 1 85 ? -31.218 16.006 0.875 1 67.94 85 LEU A O 1
ATOM 650 N N . LYS A 1 86 ? -29.895 17.843 1.196 1 68.48 86 LYS A N 1
ATOM 651 C CA . LYS A 1 86 ? -29.504 17.956 -0.206 1 68.48 86 LYS A CA 1
ATOM 652 C C . LYS A 1 86 ? -28.709 16.733 -0.655 1 68.48 86 LYS A C 1
ATOM 654 O O . LYS A 1 86 ? -28.796 16.321 -1.814 1 68.48 86 LYS A O 1
ATOM 659 N N . THR A 1 87 ? -28.042 16.136 0.183 1 72.09 87 THR A N 1
ATOM 660 C CA . THR A 1 87 ? -27.146 15.048 -0.19 1 72.09 87 THR A CA 1
ATOM 661 C C . THR A 1 87 ? -27.713 13.703 0.256 1 72.09 87 THR A C 1
ATOM 663 O O . THR A 1 87 ? -27.067 12.666 0.092 1 72.09 87 THR A O 1
ATOM 666 N N . LEU A 1 88 ? -28.953 13.705 0.756 1 73.85 88 LEU A N 1
ATOM 667 C CA . LEU A 1 88 ? -29.562 12.506 1.32 1 73.85 88 LEU A CA 1
ATOM 668 C C . LEU A 1 88 ? -28.6 11.803 2.271 1 73.85 88 LEU A C 1
ATOM 670 O O . LEU A 1 88 ? -28.324 10.611 2.113 1 73.85 88 LEU A O 1
ATOM 674 N N . ASN A 1 89 ? -28.025 12.642 3.189 1 69.15 89 ASN A N 1
ATOM 675 C CA . ASN A 1 89 ? -27.12 12.214 4.25 1 69.15 89 ASN A CA 1
ATOM 676 C C . ASN A 1 89 ? -25.863 11.559 3.685 1 69.15 89 ASN A C 1
ATOM 678 O O . ASN A 1 89 ? -25.44 10.505 4.161 1 69.15 89 ASN A O 1
ATOM 682 N N . GLY A 1 90 ? -25.387 12.224 2.545 1 73.45 90 GLY A N 1
ATOM 683 C CA . GLY A 1 90 ? -24.113 11.763 2.016 1 73.45 90 GLY A CA 1
ATOM 684 C C . GLY A 1 90 ? -24.262 10.684 0.959 1 73.45 90 GLY A C 1
ATOM 685 O O . GLY A 1 90 ? -23.267 10.189 0.426 1 73.45 90 GLY A O 1
ATOM 686 N N . LEU A 1 91 ? -25.414 10.323 0.582 1 70.66 91 LEU A N 1
ATOM 687 C CA . LEU A 1 91 ? -25.667 9.279 -0.404 1 70.66 91 LEU A CA 1
ATOM 688 C C . LEU A 1 91 ? -25.359 9.775 -1.813 1 70.66 91 LEU A C 1
ATOM 690 O O . LEU A 1 91 ? -24.76 9.052 -2.613 1 70.66 91 LEU A O 1
ATOM 694 N N . ILE A 1 92 ? -25.703 11.064 -2.143 1 73.92 92 ILE A N 1
ATOM 695 C CA . ILE A 1 92 ? -25.559 11.55 -3.51 1 73.92 92 ILE A CA 1
ATOM 696 C C . ILE A 1 92 ? -24.644 12.773 -3.529 1 73.92 92 ILE A C 1
ATOM 698 O O . ILE A 1 92 ? -24.634 13.534 -4.5 1 73.92 92 ILE A O 1
ATOM 702 N N . GLY A 1 93 ? -23.98 12.984 -2.511 1 77.14 93 GLY A N 1
ATOM 703 C CA . GLY A 1 93 ? -23.006 14.052 -2.349 1 77.14 93 GLY A CA 1
ATOM 704 C C . GLY A 1 93 ? -22.125 13.876 -1.127 1 77.14 93 GLY A C 1
ATOM 705 O O . GLY A 1 93 ? -22.438 13.082 -0.238 1 77.14 93 GLY A O 1
ATOM 706 N N . ALA A 1 94 ? -21.094 14.671 -1.213 1 77.59 94 ALA A N 1
ATOM 707 C CA . ALA A 1 94 ? -20.198 14.596 -0.062 1 77.59 94 ALA A CA 1
ATOM 708 C C . ALA A 1 94 ? -20.904 15.047 1.213 1 77.59 94 ALA A C 1
ATOM 710 O O . ALA A 1 94 ? -21.738 15.955 1.181 1 77.59 94 ALA A O 1
ATOM 711 N N . ARG A 1 95 ? -20.488 14.525 2.273 1 76.78 95 ARG A N 1
ATOM 712 C CA . ARG A 1 95 ? -21.166 14.765 3.543 1 76.78 95 ARG A CA 1
ATOM 713 C C . ARG A 1 95 ? -20.927 16.19 4.03 1 76.78 95 ARG A C 1
ATOM 715 O O . ARG A 1 95 ? -21.807 16.797 4.644 1 76.78 95 ARG A O 1
ATOM 722 N N . TYR A 1 96 ? -19.74 16.691 3.715 1 77.82 96 TYR A N 1
ATOM 723 C CA . TYR A 1 96 ? -19.374 17.991 4.268 1 77.82 96 TYR A CA 1
ATOM 724 C C . TYR A 1 96 ? -18.95 18.953 3.165 1 77.82 96 TYR A C 1
ATOM 726 O O . TYR A 1 96 ? -18.566 18.526 2.074 1 77.82 96 TYR A O 1
ATOM 734 N N . ASP A 1 97 ? -19.061 20.222 3.511 1 76.03 97 ASP A N 1
ATOM 735 C CA . ASP A 1 97 ? -18.71 21.267 2.555 1 76.03 97 ASP A CA 1
ATOM 736 C C . ASP A 1 97 ? -17.211 21.557 2.584 1 76.03 97 ASP A C 1
ATOM 738 O O . ASP A 1 97 ? -16.612 21.646 3.657 1 76.03 97 ASP A O 1
ATOM 742 N N . GLY A 1 98 ? -16.643 21.797 1.532 1 77.28 98 GLY A N 1
ATOM 743 C CA . GLY A 1 98 ? -15.222 22.053 1.363 1 77.28 98 GLY A CA 1
ATOM 744 C C . GLY A 1 98 ? -14.817 23.459 1.762 1 77.28 98 GLY A C 1
ATOM 745 O O . GLY A 1 98 ? -13.662 23.7 2.121 1 77.28 98 GLY A O 1
ATOM 746 N N . ALA A 1 99 ? -15.714 24.328 1.926 1 80.67 99 ALA A N 1
ATOM 747 C CA . ALA A 1 99 ? -15.375 25.729 2.163 1 80.67 99 ALA A CA 1
ATOM 748 C C . ALA A 1 99 ? -14.831 25.931 3.575 1 80.67 99 ALA A C 1
ATOM 750 O O . ALA A 1 99 ? -13.865 26.67 3.775 1 80.67 99 ALA A O 1
ATOM 751 N N . GLU A 1 100 ? -15.423 25.395 4.529 1 82.22 100 GLU A N 1
ATOM 752 C CA . GLU A 1 100 ? -14.939 25.515 5.901 1 82.22 100 GLU A CA 1
ATOM 753 C C . GLU A 1 100 ? -13.571 24.858 6.063 1 82.22 100 GLU A C 1
ATOM 755 O O . GLU A 1 100 ? -12.704 25.382 6.766 1 82.22 100 GLU A O 1
ATOM 760 N N . ARG A 1 101 ? -13.37 23.777 5.458 1 86.86 101 ARG A N 1
ATOM 761 C CA . ARG A 1 101 ? -12.077 23.102 5.476 1 86.86 101 ARG A CA 1
ATOM 762 C C . ARG A 1 101 ? -10.99 23.982 4.867 1 86.86 101 ARG A C 1
ATOM 764 O O . ARG A 1 101 ? -9.882 24.068 5.4 1 86.86 101 ARG A O 1
ATOM 771 N N . GLU A 1 102 ? -11.346 24.587 3.763 1 90.64 102 GLU A N 1
ATOM 772 C CA . GLU A 1 102 ? -10.405 25.488 3.105 1 90.64 102 GLU A CA 1
ATOM 773 C C . GLU A 1 102 ? -10.006 26.638 4.026 1 90.64 102 GLU A C 1
ATOM 775 O O . GLU A 1 102 ? -8.826 26.981 4.123 1 90.64 102 GLU A O 1
ATOM 780 N N . ARG A 1 103 ? -10.915 27.212 4.644 1 88.89 103 ARG A N 1
ATOM 781 C CA . ARG A 1 103 ? -10.656 28.328 5.548 1 88.89 103 ARG A CA 1
ATOM 782 C C . ARG A 1 103 ? -9.727 27.908 6.683 1 88.89 103 ARG A C 1
ATOM 784 O O . ARG A 1 103 ? -8.772 28.618 7.004 1 88.89 103 ARG A O 1
ATOM 791 N N . ILE A 1 104 ? -9.962 26.829 7.241 1 86.55 104 ILE A N 1
ATOM 792 C CA . ILE A 1 104 ? -9.171 26.335 8.363 1 86.55 104 ILE A CA 1
ATOM 793 C C . ILE A 1 104 ? -7.743 26.05 7.902 1 86.55 104 ILE A C 1
ATOM 795 O O . ILE A 1 104 ? -6.78 26.439 8.567 1 86.55 104 ILE A O 1
ATOM 799 N N . CYS A 1 105 ? -7.597 25.415 6.774 1 91.82 105 CYS A N 1
ATOM 800 C CA . CYS A 1 105 ? -6.274 25.104 6.245 1 91.82 105 CYS A CA 1
ATOM 801 C C . CYS A 1 105 ? -5.482 26.377 5.973 1 91.82 105 CYS A C 1
ATOM 803 O O . CYS A 1 105 ? -4.302 26.465 6.316 1 91.82 105 CYS A O 1
ATOM 805 N N . ARG A 1 106 ? -6.168 27.351 5.457 1 93.02 106 ARG A N 1
ATOM 806 C CA . ARG A 1 106 ? -5.515 28.624 5.171 1 93.02 106 ARG A CA 1
ATOM 807 C C . ARG A 1 106 ? -5.102 29.329 6.459 1 93.02 106 ARG A C 1
ATOM 809 O O . ARG A 1 106 ? -4.008 29.891 6.541 1 93.02 106 ARG A O 1
ATOM 816 N N . ASP A 1 107 ? -5.971 29.276 7.372 1 89.54 107 ASP A N 1
ATOM 817 C CA . ASP A 1 107 ? -5.706 29.945 8.642 1 89.54 107 ASP A CA 1
ATOM 818 C C . ASP A 1 107 ? -4.527 29.299 9.367 1 89.54 107 ASP A C 1
ATOM 820 O O . ASP A 1 107 ? -3.696 29.994 9.955 1 89.54 107 ASP A O 1
ATOM 824 N N . VAL A 1 108 ? -4.459 28.052 9.315 1 89.89 108 VAL A N 1
ATOM 825 C CA . VAL A 1 108 ? -3.473 27.31 10.094 1 89.89 108 VAL A CA 1
ATOM 826 C C . VAL A 1 108 ? -2.14 27.284 9.35 1 89.89 108 VAL A C 1
ATOM 828 O O . VAL A 1 108 ? -1.079 27.443 9.959 1 89.89 108 VAL A O 1
ATOM 831 N N . LEU A 1 109 ? -2.122 27.077 8.031 1 94.48 109 LEU A N 1
ATOM 832 C CA . LEU A 1 109 ? -0.896 26.829 7.281 1 94.48 109 LEU A CA 1
ATOM 833 C C . LEU A 1 109 ? -0.449 28.085 6.54 1 94.48 109 LEU A C 1
ATOM 835 O O . LEU A 1 109 ? 0.62 28.1 5.924 1 94.48 109 LEU A O 1
ATOM 839 N N . GLY A 1 110 ? -1.238 29.133 6.651 1 89.77 110 GLY A N 1
ATOM 840 C CA . GLY A 1 110 ? -0.894 30.371 5.97 1 89.77 110 GLY A CA 1
ATOM 841 C C . GLY A 1 110 ? -1.289 30.375 4.505 1 89.77 110 GLY A C 1
ATOM 842 O O . GLY A 1 110 ? -1.054 29.398 3.79 1 89.77 110 GLY A O 1
ATOM 843 N N . GLY A 1 111 ? -1.774 31.421 4.027 1 87.63 111 GLY A N 1
ATOM 844 C CA . GLY A 1 111 ? -2.265 31.523 2.662 1 87.63 111 GLY A CA 1
ATOM 845 C C . GLY A 1 111 ? -1.155 31.659 1.637 1 87.63 111 GLY A C 1
ATOM 846 O O . GLY A 1 111 ? -1.33 31.295 0.472 1 87.63 111 GLY A O 1
ATOM 847 N N . ALA A 1 112 ? 0.001 32.08 2.064 1 90.39 112 ALA A N 1
ATOM 848 C CA . ALA A 1 112 ? 1.058 32.377 1.1 1 90.39 112 ALA A CA 1
ATOM 849 C C . ALA A 1 112 ? 2.225 31.405 1.25 1 90.39 112 ALA A C 1
ATOM 851 O O . ALA A 1 112 ? 3.117 31.361 0.399 1 90.39 112 ALA A O 1
ATOM 852 N N . ASP A 1 113 ? 2.21 30.601 2.258 1 95.08 113 ASP A N 1
ATOM 853 C CA . ASP A 1 113 ? 3.324 29.69 2.505 1 95.08 113 ASP A CA 1
ATOM 854 C C . ASP A 1 113 ? 3.349 28.562 1.476 1 95.08 113 ASP A C 1
ATOM 856 O O . ASP A 1 113 ? 2.325 27.927 1.219 1 95.08 113 ASP A O 1
ATOM 860 N N . THR A 1 114 ? 4.515 28.44 0.865 1 97.8 114 THR A N 1
ATOM 861 C CA . THR A 1 114 ? 4.749 27.318 -0.037 1 97.8 114 THR A CA 1
ATOM 862 C C . THR A 1 114 ? 5.54 26.217 0.663 1 97.8 114 THR A C 1
ATOM 864 O O . THR A 1 114 ? 6.056 26.42 1.764 1 97.8 114 THR A O 1
ATOM 867 N N . LEU A 1 115 ? 5.594 25.062 0.053 1 98.46 115 LEU A N 1
ATOM 868 C CA . LEU A 1 115 ? 6.383 23.984 0.639 1 98.46 115 LEU A CA 1
ATOM 869 C C . LEU A 1 115 ? 7.853 24.377 0.736 1 98.46 115 LEU A C 1
ATOM 871 O O . LEU A 1 115 ? 8.536 24.013 1.696 1 98.46 115 LEU A O 1
ATOM 875 N N . ALA A 1 116 ? 8.302 25.148 -0.222 1 97.28 116 ALA A N 1
ATOM 876 C CA . ALA A 1 116 ? 9.687 25.611 -0.223 1 97.28 116 ALA A CA 1
ATOM 877 C C . ALA A 1 116 ? 9.953 26.548 0.952 1 97.28 116 ALA A C 1
ATOM 879 O O . ALA A 1 116 ? 11.052 26.555 1.511 1 97.28 116 ALA A O 1
ATOM 880 N N . SER A 1 117 ? 8.925 27.354 1.3 1 96.9 117 SER A N 1
ATOM 881 C CA . SER A 1 117 ? 9.092 28.331 2.371 1 96.9 117 SER A CA 1
ATOM 882 C C . SER A 1 117 ? 9.262 27.645 3.722 1 96.9 117 SER A C 1
ATOM 884 O O . SER A 1 117 ? 9.672 28.278 4.698 1 96.9 117 SER A O 1
ATOM 886 N N . LEU A 1 118 ? 9.02 26.337 3.787 1 97.3 118 LEU A N 1
ATOM 887 C CA . LEU A 1 118 ? 9.137 25.59 5.034 1 97.3 118 LEU A CA 1
ATOM 888 C C . LEU A 1 118 ? 10.572 25.125 5.258 1 97.3 118 LEU A C 1
ATOM 890 O O . LEU A 1 118 ? 10.926 24.699 6.36 1 97.3 118 LEU A O 1
ATOM 894 N N . LEU A 1 119 ? 11.358 25.21 4.219 1 96.7 119 LEU A N 1
ATOM 895 C CA . LEU A 1 119 ? 12.746 24.775 4.325 1 96.7 119 LEU A CA 1
ATOM 896 C C . LEU A 1 119 ? 13.537 25.7 5.245 1 96.7 119 LEU A C 1
ATOM 898 O O . LEU A 1 119 ? 13.344 26.918 5.222 1 96.7 119 LEU A O 1
ATOM 902 N N . ARG A 1 120 ? 14.33 25.036 6.008 1 94.49 120 ARG A N 1
ATOM 903 C CA . ARG A 1 120 ? 15.198 25.745 6.943 1 94.49 120 ARG A CA 1
ATOM 904 C C . ARG A 1 120 ? 16.614 25.179 6.912 1 94.49 120 ARG A C 1
ATOM 906 O O . ARG A 1 120 ? 16.853 24.121 6.326 1 94.49 120 ARG A O 1
ATOM 913 N N . ASP A 1 121 ? 17.581 25.954 7.514 1 92.29 121 ASP A N 1
ATOM 914 C CA . ASP A 1 121 ? 18.974 25.54 7.655 1 92.29 121 ASP A CA 1
ATOM 915 C C . ASP A 1 121 ? 19.573 25.16 6.303 1 92.29 121 ASP A C 1
ATOM 917 O O . ASP A 1 121 ? 20.093 24.055 6.137 1 92.29 121 ASP A O 1
ATOM 921 N N . GLY A 1 122 ? 19.379 26.048 5.292 1 90.21 122 GLY A N 1
ATOM 922 C CA . GLY A 1 122 ? 19.957 25.843 3.973 1 90.21 122 GLY A CA 1
ATOM 923 C C . GLY A 1 122 ? 19.329 24.685 3.22 1 90.21 122 GLY A C 1
ATOM 924 O O . GLY A 1 122 ? 19.971 24.074 2.363 1 90.21 122 GLY A O 1
ATOM 925 N N . GLY A 1 123 ? 18.116 24.291 3.755 1 90.55 123 GLY A N 1
ATOM 926 C CA . GLY A 1 123 ? 17.406 23.23 3.059 1 90.55 123 GLY A CA 1
ATOM 927 C C . GLY A 1 123 ? 17.637 21.859 3.667 1 90.55 123 GLY A C 1
ATOM 928 O O . GLY A 1 123 ? 17.173 20.851 3.132 1 90.55 123 GLY A O 1
ATOM 929 N N . SER A 1 124 ? 18.327 21.817 4.8 1 90.93 124 SER A N 1
ATOM 930 C CA . SER A 1 124 ? 18.632 20.526 5.407 1 90.93 124 SER A CA 1
ATOM 931 C C . SER A 1 124 ? 17.531 20.093 6.37 1 90.93 124 SER A C 1
ATOM 933 O O . SER A 1 124 ? 17.5 18.942 6.809 1 90.93 124 SER A O 1
ATOM 935 N N . ARG A 1 125 ? 16.611 21.072 6.644 1 93.73 125 ARG A N 1
ATOM 936 C CA . ARG A 1 125 ? 15.479 20.788 7.52 1 93.73 125 ARG A CA 1
ATOM 937 C C . ARG A 1 125 ? 14.186 21.357 6.946 1 93.73 125 ARG A C 1
ATOM 939 O O . ARG A 1 125 ? 14.205 22.047 5.924 1 93.73 125 ARG A O 1
ATOM 946 N N . GLY A 1 126 ? 13.16 20.954 7.608 1 96.56 126 GLY A N 1
ATOM 947 C CA . GLY A 1 126 ? 11.877 21.462 7.149 1 96.56 126 GLY A CA 1
ATOM 948 C C . GLY A 1 126 ? 11.323 20.697 5.962 1 96.56 126 GLY A C 1
ATOM 949 O O . GLY A 1 126 ? 10.462 21.202 5.238 1 96.56 126 GLY A O 1
ATOM 950 N N . HIS A 1 127 ? 11.86 19.556 5.723 1 98.31 127 HIS A N 1
ATOM 951 C CA . HIS A 1 127 ? 11.34 18.712 4.654 1 98.31 127 HIS A CA 1
ATOM 952 C C . HIS A 1 127 ? 9.936 18.212 4.98 1 98.31 127 HIS A C 1
ATOM 954 O O . HIS A 1 127 ? 9.621 17.946 6.142 1 98.31 127 HIS A O 1
ATOM 960 N N . VAL A 1 128 ? 9.112 18.117 3.919 1 98.76 128 VAL A N 1
ATOM 961 C CA . VAL A 1 128 ? 7.766 17.584 4.096 1 98.76 128 VAL A CA 1
ATOM 962 C C . VAL A 1 128 ? 7.45 16.595 2.977 1 98.76 128 VAL A C 1
ATOM 964 O O . VAL A 1 128 ? 8.008 16.689 1.881 1 98.76 128 VAL A O 1
ATOM 967 N N . LEU A 1 129 ? 6.615 15.673 3.212 1 98.82 129 LEU A N 1
ATOM 968 C CA . LEU A 1 129 ? 6.07 14.712 2.259 1 98.82 129 LEU A CA 1
ATOM 969 C C . LEU A 1 129 ? 4.58 14.494 2.5 1 98.82 129 LEU A C 1
ATOM 971 O O . LEU A 1 129 ? 4.172 14.131 3.606 1 98.82 129 LEU A O 1
ATOM 975 N N . VAL A 1 130 ? 3.748 14.692 1.488 1 98.85 130 VAL A N 1
ATOM 976 C CA . VAL A 1 130 ? 2.297 14.639 1.637 1 98.85 130 VAL A CA 1
ATOM 977 C C . VAL A 1 130 ? 1.686 13.865 0.471 1 98.85 130 VAL A C 1
ATOM 979 O O . VAL A 1 130 ? 1.657 14.355 -0.66 1 98.85 130 VAL A O 1
ATOM 982 N N . PRO A 1 131 ? 1.121 12.713 0.738 1 98.54 131 PRO A N 1
ATOM 983 C CA . PRO A 1 131 ? 0.449 11.94 -0.31 1 98.54 131 PRO A CA 1
ATOM 984 C C . PRO A 1 131 ? -0.923 12.504 -0.671 1 98.54 131 PRO A C 1
ATOM 986 O O . PRO A 1 131 ? -1.647 12.985 0.204 1 98.54 131 PRO A O 1
ATOM 989 N N . ALA A 1 132 ? -1.271 12.426 -1.89 1 97.89 132 ALA A N 1
ATOM 990 C CA . ALA A 1 132 ? -2.58 12.704 -2.475 1 97.89 132 ALA A CA 1
ATOM 991 C C . ALA A 1 132 ? -2.835 11.823 -3.694 1 97.89 132 ALA A C 1
ATOM 993 O O . ALA A 1 132 ? -1.93 11.131 -4.168 1 97.89 132 ALA A O 1
ATOM 994 N N . PHE A 1 133 ? -4.033 11.783 -4.112 1 96.01 133 PHE A N 1
ATOM 995 C CA . PHE A 1 133 ? -4.36 10.935 -5.253 1 96.01 133 PHE A CA 1
ATOM 996 C C . PHE A 1 133 ? -4.895 11.769 -6.411 1 96.01 133 PHE A C 1
ATOM 998 O O . PHE A 1 133 ? -5.968 12.367 -6.309 1 96.01 133 PHE A O 1
ATOM 1005 N N . ASN A 1 134 ? -4.202 11.794 -7.491 1 95.44 134 ASN A N 1
ATOM 1006 C CA . ASN A 1 134 ? -4.595 12.52 -8.695 1 95.44 134 ASN A CA 1
ATOM 1007 C C . ASN A 1 134 ? -5.686 11.78 -9.464 1 95.44 134 ASN A C 1
ATOM 1009 O O . ASN A 1 134 ? -5.443 10.703 -10.011 1 95.44 134 ASN A O 1
ATOM 1013 N N . LEU A 1 135 ? -6.831 12.326 -9.579 1 92.43 135 LEU A N 1
ATOM 1014 C CA . LEU A 1 135 ? -7.982 11.657 -10.177 1 92.43 135 LEU A CA 1
ATOM 1015 C C . LEU A 1 135 ? -7.994 11.845 -11.69 1 92.43 135 LEU A C 1
ATOM 1017 O O . LEU A 1 135 ? -8.664 11.099 -12.407 1 92.43 135 LEU A O 1
ATOM 1021 N N . ASP A 1 136 ? -7.427 12.873 -12.15 1 85.4 136 ASP A N 1
ATOM 1022 C CA . ASP A 1 136 ? -7.574 13.27 -13.547 1 85.4 136 ASP A CA 1
ATOM 1023 C C . ASP A 1 136 ? -6.362 12.839 -14.371 1 85.4 136 ASP A C 1
ATOM 1025 O O . ASP A 1 136 ? -6.414 12.828 -15.602 1 85.4 136 ASP A O 1
ATOM 1029 N N . GLY A 1 137 ? -5.384 12.409 -13.781 1 77.02 137 GLY A N 1
ATOM 1030 C CA . GLY A 1 137 ? -4.165 12.09 -14.507 1 77.02 137 GLY A CA 1
ATOM 1031 C C . GLY A 1 137 ? -3.548 13.294 -15.194 1 77.02 137 GLY A C 1
ATOM 1032 O O . GLY A 1 137 ? -3.587 14.406 -14.663 1 77.02 137 GLY A O 1
ATOM 1033 N N . ASP A 1 138 ? -2.841 13.118 -16.29 1 77.94 138 ASP A N 1
ATOM 1034 C CA . ASP A 1 138 ? -2.249 14.182 -17.095 1 77.94 138 ASP A CA 1
ATOM 1035 C C . ASP A 1 138 ? -3.22 14.66 -18.172 1 77.94 138 ASP A C 1
ATOM 1037 O O . ASP A 1 138 ? -3.447 13.964 -19.164 1 77.94 138 ASP A O 1
ATOM 1041 N N . PRO A 1 139 ? -3.836 15.829 -17.875 1 74.36 139 PRO A N 1
ATOM 1042 C CA . PRO A 1 139 ? -4.854 16.314 -18.81 1 74.36 139 PRO A CA 1
ATOM 1043 C C . PRO A 1 139 ? -4.308 16.522 -20.221 1 74.36 139 PRO A C 1
ATOM 1045 O O . PRO A 1 139 ? -5.08 16.708 -21.164 1 74.36 139 PRO A O 1
ATOM 1048 N N . ARG A 1 140 ? -2.93 16.468 -20.357 1 77.89 140 ARG A N 1
ATOM 1049 C CA . ARG A 1 140 ? -2.325 16.652 -21.672 1 77.89 140 ARG A CA 1
ATOM 1050 C C . ARG A 1 140 ? -2.387 15.366 -22.488 1 77.89 140 ARG A C 1
ATOM 1052 O O . ARG A 1 140 ? -2.214 15.39 -23.709 1 77.89 140 ARG A O 1
ATOM 1059 N N . LEU A 1 141 ? -2.693 14.276 -21.843 1 78.46 141 LEU A N 1
ATOM 1060 C CA . LEU A 1 141 ? -2.765 12.983 -22.516 1 78.46 141 LEU A CA 1
ATOM 1061 C C . LEU A 1 141 ? -4.171 12.724 -23.047 1 78.46 141 LEU A C 1
ATOM 1063 O O . LEU A 1 141 ? -5.151 13.229 -22.495 1 78.46 141 LEU A O 1
ATOM 1067 N N . PRO A 1 142 ? -4.181 11.989 -24.234 1 78.56 142 PRO A N 1
ATOM 1068 C CA . PRO A 1 142 ? -5.505 11.606 -24.728 1 78.56 142 PRO A CA 1
ATOM 1069 C C . PRO A 1 142 ? -6.298 10.785 -23.714 1 78.56 142 PRO A C 1
ATOM 1071 O O . PRO A 1 142 ? -5.711 10.147 -22.837 1 78.56 142 PRO A O 1
ATOM 1074 N N . GLN A 1 143 ? -7.593 10.889 -23.8 1 73.87 143 GLN A N 1
ATOM 1075 C CA . GLN A 1 143 ? -8.518 10.267 -22.859 1 73.87 143 GLN A CA 1
ATOM 1076 C C . GLN A 1 143 ? -8.177 8.795 -22.644 1 73.87 143 GLN A C 1
ATOM 1078 O O . GLN A 1 143 ? -8.223 8.3 -21.516 1 73.87 143 GLN A O 1
ATOM 1083 N N . GLY A 1 144 ? -7.853 8.124 -23.636 1 74.37 144 GLY A N 1
ATOM 1084 C CA . GLY A 1 144 ? -7.581 6.699 -23.54 1 74.37 144 GLY A CA 1
ATOM 1085 C C . GLY A 1 144 ? -6.246 6.389 -22.889 1 74.37 144 GLY A C 1
ATOM 1086 O O . GLY A 1 144 ? -5.944 5.229 -22.602 1 74.37 144 GLY A O 1
ATOM 1087 N N . ARG A 1 145 ? -5.538 7.483 -22.501 1 78.93 145 ARG A N 1
ATOM 1088 C CA . ARG A 1 145 ? -4.224 7.276 -21.901 1 78.93 145 ARG A CA 1
ATOM 1089 C C . ARG A 1 145 ? -4.127 7.964 -20.543 1 78.93 145 ARG A C 1
ATOM 1091 O O . ARG A 1 145 ? -3.115 7.842 -19.85 1 78.93 145 ARG A O 1
ATOM 1098 N N . ARG A 1 146 ? -5.226 8.665 -20.23 1 82.73 146 ARG A N 1
ATOM 1099 C CA . ARG A 1 146 ? -5.253 9.33 -18.931 1 82.73 146 ARG A CA 1
ATOM 1100 C C . ARG A 1 146 ? -5.577 8.341 -17.817 1 82.73 146 ARG A C 1
ATOM 1102 O O . ARG A 1 146 ? -6.482 7.516 -17.955 1 82.73 146 ARG A O 1
ATOM 1109 N N . ARG A 1 147 ? -4.756 8.447 -16.835 1 87.41 147 ARG A N 1
ATOM 1110 C CA . ARG A 1 147 ? -4.97 7.527 -15.724 1 87.41 147 ARG A CA 1
ATOM 1111 C C . ARG A 1 147 ? -4.782 8.232 -14.385 1 87.41 147 ARG A C 1
ATOM 1113 O O . ARG A 1 147 ? -3.862 9.037 -14.225 1 87.41 147 ARG A O 1
ATOM 1120 N N . TRP A 1 148 ? -5.703 7.946 -13.511 1 90.42 148 TRP A N 1
ATOM 1121 C CA . TRP A 1 148 ? -5.483 8.417 -12.148 1 90.42 148 TRP A CA 1
ATOM 1122 C C . TRP A 1 148 ? -4.277 7.725 -11.521 1 90.42 148 TRP A C 1
ATOM 1124 O O . TRP A 1 148 ? -3.855 6.661 -11.982 1 90.42 148 TRP A O 1
ATOM 1134 N N . LYS A 1 149 ? -3.655 8.392 -10.597 1 92.94 149 LYS A N 1
ATOM 1135 C CA . LYS A 1 149 ? -2.443 7.838 -10.001 1 92.94 149 LYS A CA 1
ATOM 1136 C C . LYS A 1 149 ? -2.129 8.511 -8.667 1 92.94 149 LYS A C 1
ATOM 1138 O O . LYS A 1 149 ? -2.561 9.638 -8.418 1 92.94 149 LYS A O 1
ATOM 1143 N N . PRO A 1 150 ? -1.303 7.833 -7.844 1 95.53 150 PRO A N 1
ATOM 1144 C CA . PRO A 1 150 ? -0.8 8.473 -6.626 1 95.53 150 PRO A CA 1
ATOM 1145 C C . PRO A 1 150 ? 0.131 9.647 -6.917 1 95.53 150 PRO A C 1
ATOM 1147 O O . PRO A 1 150 ? 0.862 9.628 -7.911 1 95.53 150 PRO A O 1
ATOM 1150 N N . LYS A 1 151 ? 0.047 10.642 -6.137 1 96.78 151 LYS A N 1
ATOM 1151 C CA . LYS A 1 151 ? 0.973 11.771 -6.122 1 96.78 151 LYS A CA 1
ATOM 1152 C C . LYS A 1 151 ? 1.548 11.992 -4.726 1 96.78 151 LYS A C 1
ATOM 1154 O O . LYS A 1 151 ? 0.803 12.056 -3.746 1 96.78 151 LYS A O 1
ATOM 1159 N N . VAL A 1 152 ? 2.853 12.039 -4.654 1 97.82 152 VAL A N 1
ATOM 1160 C CA . VAL A 1 152 ? 3.537 12.356 -3.404 1 97.82 152 VAL A CA 1
ATOM 1161 C C . VAL A 1 152 ? 4.175 13.739 -3.501 1 97.82 152 VAL A C 1
ATOM 1163 O O . VAL A 1 152 ? 5.194 13.914 -4.173 1 97.82 152 VAL A O 1
ATOM 1166 N N . TYR A 1 153 ? 3.634 14.719 -2.833 1 98.56 153 TYR A N 1
ATOM 1167 C CA . TYR A 1 153 ? 4.195 16.065 -2.79 1 98.56 153 TYR A CA 1
ATOM 1168 C C . TYR A 1 153 ? 5.373 16.134 -1.825 1 98.56 153 TYR A C 1
ATOM 1170 O O . TYR A 1 153 ? 5.333 15.545 -0.743 1 98.56 153 TYR A O 1
ATOM 1178 N N . HIS A 1 154 ? 6.385 16.796 -2.217 1 98.45 154 HIS A N 1
ATOM 1179 C CA . HIS A 1 154 ? 7.528 16.969 -1.326 1 98.45 154 HIS A CA 1
ATOM 1180 C C . HIS A 1 154 ? 8.336 18.206 -1.701 1 98.45 154 HIS A C 1
ATOM 1182 O O . HIS A 1 154 ? 8.192 18.737 -2.804 1 98.45 154 HIS A O 1
ATOM 1188 N N . ASN A 1 155 ? 9.145 18.712 -0.711 1 98.2 155 ASN A N 1
ATOM 1189 C CA . ASN A 1 155 ? 10.009 19.859 -0.966 1 98.2 155 ASN A CA 1
ATOM 1190 C C . ASN A 1 155 ? 11.484 19.489 -0.843 1 98.2 155 ASN A C 1
ATOM 1192 O O . ASN A 1 155 ? 12.328 20.356 -0.61 1 98.2 155 ASN A O 1
ATOM 1196 N N . LEU A 1 156 ? 11.778 18.169 -0.866 1 97.38 156 LEU A N 1
ATOM 1197 C CA . LEU A 1 156 ? 13.184 17.78 -0.89 1 97.38 156 LEU A CA 1
ATOM 1198 C C . LEU A 1 156 ? 13.883 18.341 -2.124 1 97.38 156 LEU A C 1
ATOM 1200 O O . LEU A 1 156 ? 13.383 18.202 -3.243 1 97.38 156 LEU A O 1
ATOM 1204 N N . PRO A 1 157 ? 15.011 18.906 -1.932 1 94.66 157 PRO A N 1
ATOM 1205 C CA . PRO A 1 157 ? 15.692 19.502 -3.084 1 94.66 157 PRO A CA 1
ATOM 1206 C C . PRO A 1 157 ? 16.056 18.472 -4.152 1 94.66 157 PRO A C 1
ATOM 1208 O O . PRO A 1 157 ? 16.607 17.416 -3.832 1 94.66 157 PRO A O 1
ATOM 1211 N N . THR A 1 158 ? 15.676 18.735 -5.33 1 95.13 158 THR A N 1
ATOM 1212 C CA . THR A 1 158 ? 16.016 17.88 -6.461 1 95.13 158 THR A CA 1
ATOM 1213 C C . THR A 1 158 ? 17.088 18.531 -7.329 1 95.13 158 THR A C 1
ATOM 1215 O O . THR A 1 158 ? 17.312 19.741 -7.246 1 95.13 158 THR A O 1
ATOM 1218 N N . ARG A 1 159 ? 17.754 17.766 -8.141 1 94.42 159 ARG A N 1
ATOM 1219 C CA . ARG A 1 159 ? 18.826 18.242 -9.009 1 94.42 159 ARG A CA 1
ATOM 1220 C C . ARG A 1 159 ? 18.278 19.134 -10.119 1 94.42 159 ARG A C 1
ATOM 1222 O O . ARG A 1 159 ? 18.933 20.091 -10.534 1 94.42 159 ARG A O 1
ATOM 1229 N N . ASP A 1 160 ? 17.051 18.862 -10.528 1 93.29 160 ASP A N 1
ATOM 1230 C CA . ASP A 1 160 ? 16.505 19.571 -11.682 1 93.29 160 ASP A CA 1
ATOM 1231 C C . ASP A 1 160 ? 15.366 20.5 -11.267 1 93.29 160 ASP A C 1
ATOM 1233 O O . ASP A 1 160 ? 14.653 21.035 -12.118 1 93.29 160 ASP A O 1
ATOM 1237 N N . GLY A 1 161 ? 15.14 20.606 -10.03 1 88.34 161 GLY A N 1
ATOM 1238 C CA . GLY A 1 161 ? 14.098 21.493 -9.539 1 88.34 161 GLY A CA 1
ATOM 1239 C C . GLY A 1 161 ? 12.703 20.918 -9.695 1 88.34 161 GLY A C 1
ATOM 1240 O O . GLY A 1 161 ? 11.717 21.658 -9.691 1 88.34 161 GLY A O 1
ATOM 1241 N N . SER A 1 162 ? 12.582 19.633 -9.851 1 87.82 162 SER A N 1
ATOM 1242 C CA . SER A 1 162 ? 11.301 18.984 -10.107 1 87.82 162 SER A CA 1
ATOM 1243 C C . SER A 1 162 ? 10.539 18.732 -8.81 1 87.82 162 SER A C 1
ATOM 1245 O O . SER A 1 162 ? 9.506 18.059 -8.811 1 87.82 162 SER A O 1
ATOM 1247 N N . ASP A 1 163 ? 11.023 19.277 -7.715 1 91.36 163 ASP A N 1
ATOM 1248 C CA . ASP A 1 163 ? 10.271 19.138 -6.472 1 91.36 163 ASP A CA 1
ATOM 1249 C C . ASP A 1 163 ? 8.978 19.948 -6.519 1 91.36 163 ASP A C 1
ATOM 1251 O O . ASP A 1 163 ? 8.681 20.596 -7.524 1 91.36 163 ASP A O 1
ATOM 1255 N N . ASP A 1 164 ? 8.209 19.833 -5.45 1 97.78 164 ASP A N 1
ATOM 1256 C CA . ASP A 1 164 ? 6.919 20.515 -5.399 1 97.78 164 ASP A CA 1
ATOM 1257 C C . ASP A 1 164 ? 7.004 21.789 -4.562 1 97.78 164 ASP A C 1
ATOM 1259 O O . ASP A 1 164 ? 6.017 22.205 -3.953 1 97.78 164 ASP A O 1
ATOM 1263 N N . GLY A 1 165 ? 8.115 22.389 -4.466 1 97.41 165 GLY A N 1
ATOM 1264 C CA . GLY A 1 165 ? 8.375 23.523 -3.594 1 97.41 165 GLY A CA 1
ATOM 1265 C C . GLY A 1 165 ? 7.451 24.698 -3.851 1 97.41 165 GLY A C 1
ATOM 1266 O O . GLY A 1 165 ? 7.132 25.457 -2.933 1 97.41 165 GLY A O 1
ATOM 1267 N N . ALA A 1 166 ? 6.917 24.879 -5.04 1 97.09 166 ALA A N 1
ATOM 1268 C CA . ALA A 1 166 ? 6.116 26.04 -5.419 1 97.09 166 ALA A CA 1
ATOM 1269 C C . ALA A 1 166 ? 4.669 25.882 -4.961 1 97.09 166 ALA A C 1
ATOM 1271 O O . ALA A 1 166 ? 3.91 26.854 -4.936 1 97.09 166 ALA A O 1
ATOM 1272 N N . GLU A 1 167 ? 4.294 24.691 -4.6 1 97.77 167 GLU A N 1
ATOM 1273 C CA . GLU A 1 167 ? 2.914 24.456 -4.187 1 97.77 167 GLU A CA 1
ATOM 1274 C C . GLU A 1 167 ? 2.617 25.124 -2.847 1 97.77 167 GLU A C 1
ATOM 1276 O O . GLU A 1 167 ? 3.46 25.123 -1.947 1 97.77 167 GLU A O 1
ATOM 1281 N N . GLN A 1 168 ? 1.41 25.679 -2.714 1 97.97 168 GLN A N 1
ATOM 1282 C CA . GLN A 1 168 ? 0.987 26.237 -1.434 1 97.97 168 GLN A CA 1
ATOM 1283 C C . GLN A 1 168 ? 0.692 25.133 -0.423 1 97.97 168 GLN A C 1
ATOM 1285 O O . GLN A 1 168 ? 0.045 24.137 -0.755 1 97.97 168 GLN A O 1
ATOM 1290 N N . ALA A 1 169 ? 1.146 25.302 0.766 1 98.04 169 ALA A N 1
ATOM 1291 C CA . ALA A 1 169 ? 1.021 24.282 1.804 1 98.04 169 ALA A CA 1
ATOM 1292 C C . ALA A 1 169 ? -0.444 23.946 2.068 1 98.04 169 ALA A C 1
ATOM 1294 O O . ALA A 1 169 ? -0.813 22.772 2.153 1 98.04 169 ALA A O 1
ATOM 1295 N N . TRP A 1 170 ? -1.306 24.988 2.164 1 97.33 170 TRP A N 1
ATOM 1296 C CA . TRP A 1 170 ? -2.71 24.746 2.477 1 97.33 170 TRP A CA 1
ATOM 1297 C C . TRP A 1 170 ? -3.401 24.001 1.34 1 97.33 170 TRP A C 1
ATOM 1299 O O . TRP A 1 170 ? -4.267 23.156 1.578 1 97.33 170 TRP A O 1
ATOM 1309 N N . ARG A 1 171 ? -3.018 24.24 0.101 1 97.47 171 ARG A N 1
ATOM 1310 C CA . ARG A 1 171 ? -3.605 23.547 -1.041 1 97.47 171 ARG A CA 1
ATOM 1311 C C . ARG A 1 171 ? -3.23 22.069 -1.037 1 97.47 171 ARG A C 1
ATOM 1313 O O . ARG A 1 171 ? -4.067 21.21 -1.321 1 97.47 171 ARG A O 1
ATOM 1320 N N . VAL A 1 172 ? -1.963 21.82 -0.73 1 98.17 172 VAL A N 1
ATOM 1321 C CA . VAL A 1 172 ? -1.492 20.44 -0.663 1 98.17 172 VAL A CA 1
ATOM 1322 C C . VAL A 1 172 ? -2.232 19.695 0.446 1 98.17 172 VAL A C 1
ATOM 1324 O O . VAL A 1 172 ? -2.623 18.538 0.271 1 98.17 172 VAL A O 1
ATOM 1327 N N . ALA A 1 173 ? -2.474 20.339 1.56 1 97.42 173 ALA A N 1
ATOM 1328 C CA . ALA A 1 173 ? -3.246 19.746 2.649 1 97.42 173 ALA A CA 1
ATOM 1329 C C . ALA A 1 173 ? -4.673 19.437 2.205 1 97.42 173 ALA A C 1
ATOM 1331 O O . ALA A 1 173 ? -5.213 18.375 2.524 1 97.42 173 ALA A O 1
ATOM 1332 N N . MET A 1 174 ? -5.266 20.338 1.438 1 95.86 174 MET A N 1
ATOM 1333 C CA . MET A 1 174 ? -6.625 20.154 0.934 1 95.86 174 MET A CA 1
ATOM 1334 C C . MET A 1 174 ? -6.699 18.954 -0.004 1 95.86 174 MET A C 1
ATOM 1336 O O . MET A 1 174 ? -7.629 18.15 0.083 1 95.86 174 MET A O 1
ATOM 1340 N N . ARG A 1 175 ? -5.734 18.859 -0.851 1 96.6 175 ARG A N 1
ATOM 1341 C CA . ARG A 1 175 ? -5.679 17.739 -1.784 1 96.6 175 ARG A CA 1
ATOM 1342 C C . ARG A 1 175 ? -5.543 16.414 -1.041 1 96.6 175 ARG A C 1
ATOM 1344 O O . ARG A 1 175 ? -6.242 15.447 -1.352 1 96.6 175 ARG A O 1
ATOM 1351 N N . SER A 1 176 ? -4.781 16.383 -0.024 1 97.83 176 SER A N 1
ATOM 1352 C CA . SER A 1 176 ? -4.47 15.162 0.711 1 97.83 176 SER A CA 1
ATOM 1353 C C . SER A 1 176 ? -5.62 14.761 1.629 1 97.83 176 SER A C 1
ATOM 1355 O O . SER A 1 176 ? -5.662 13.633 2.124 1 97.83 176 SER A O 1
ATOM 1357 N N . SER A 1 177 ? -6.553 15.658 1.893 1 94.96 177 SER A N 1
ATOM 1358 C CA . SER A 1 177 ? -7.585 15.377 2.885 1 94.96 177 SER A CA 1
ATOM 1359 C C . SER A 1 177 ? -8.969 15.331 2.246 1 94.96 177 SER A C 1
ATOM 1361 O O . SER A 1 177 ? -9.983 15.375 2.945 1 94.96 177 SER A O 1
ATOM 1363 N N . ALA A 1 178 ? -9.004 15.319 0.939 1 92.37 178 ALA A N 1
ATOM 1364 C CA . ALA A 1 178 ? -10.276 15.194 0.232 1 92.37 178 ALA A CA 1
ATOM 1365 C C . ALA A 1 178 ? -10.779 13.754 0.258 1 92.37 178 ALA A C 1
ATOM 1367 O O . ALA A 1 178 ? -10.834 13.09 -0.78 1 92.37 178 ALA A O 1
ATOM 1368 N N . ALA A 1 179 ? -11.23 13.361 1.405 1 87.76 179 ALA A N 1
ATOM 1369 C CA . ALA A 1 179 ? -11.636 11.976 1.628 1 87.76 179 ALA A CA 1
ATOM 1370 C C . ALA A 1 179 ? -12.922 11.653 0.873 1 87.76 179 ALA A C 1
ATOM 1372 O O . ALA A 1 179 ? -13.937 12.332 1.044 1 87.76 179 ALA A O 1
ATOM 1373 N N . PRO A 1 180 ? -12.897 10.648 0.129 1 87.04 180 PRO A N 1
ATOM 1374 C CA . PRO A 1 180 ? -14.109 10.249 -0.59 1 87.04 180 PRO A CA 1
ATOM 1375 C C . PRO A 1 180 ? -15.311 10.071 0.335 1 87.04 180 PRO A C 1
ATOM 1377 O O . PRO A 1 180 ? -15.169 9.551 1.445 1 87.04 180 PRO A O 1
ATOM 1380 N N . THR A 1 181 ? -16.444 10.477 -0.135 1 81.54 181 THR A N 1
ATOM 1381 C CA . THR A 1 181 ? -17.742 10.402 0.525 1 81.54 181 THR A CA 1
ATOM 1382 C C . THR A 1 181 ? -17.856 11.464 1.616 1 81.54 181 THR A C 1
ATOM 1384 O O . THR A 1 181 ? -18.959 11.795 2.055 1 81.54 181 THR A O 1
ATOM 1387 N N . TYR A 1 182 ? -16.729 11.943 2.191 1 82.04 182 TYR A N 1
ATOM 1388 C CA . TYR A 1 182 ? -16.764 12.934 3.261 1 82.04 182 TYR A CA 1
ATOM 1389 C C . TYR A 1 182 ? -16.683 14.348 2.697 1 82.04 182 TYR A C 1
ATOM 1391 O O . TYR A 1 182 ? -17.452 15.226 3.094 1 82.04 182 TYR A O 1
ATOM 1399 N N . PHE A 1 183 ? -15.749 14.498 1.796 1 84.24 183 PHE A N 1
ATOM 1400 C CA . PHE A 1 183 ? -15.494 15.812 1.218 1 84.24 183 PHE A CA 1
ATOM 1401 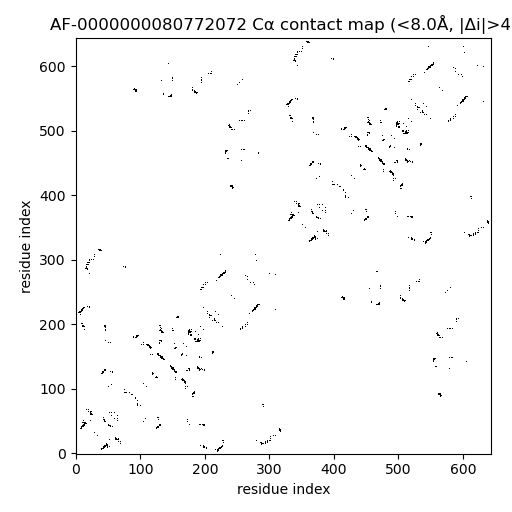C C . PHE A 1 183 ? -15.412 15.727 -0.302 1 84.24 183 PHE A C 1
ATOM 1403 O O . PHE A 1 183 ? -15.023 14.694 -0.851 1 84.24 183 PHE A O 1
ATOM 1410 N N . PRO A 1 184 ? -15.757 16.823 -0.945 1 86 184 PRO A N 1
ATOM 1411 C CA . PRO A 1 184 ? -15.504 16.868 -2.387 1 86 184 PRO A CA 1
ATOM 1412 C C . PRO A 1 184 ? -14.018 16.785 -2.728 1 86 184 PRO A C 1
ATOM 1414 O O . PRO A 1 184 ? -13.173 17.187 -1.925 1 86 184 PRO A O 1
ATOM 1417 N N . SER A 1 185 ? -13.76 16.199 -3.891 1 89.98 185 SER A N 1
ATOM 1418 C CA . SER A 1 185 ? -12.392 16.293 -4.39 1 89.98 185 SER A CA 1
ATOM 1419 C C . SER A 1 185 ? -11.95 17.747 -4.522 1 89.98 185 SER A C 1
ATOM 1421 O O . SER A 1 185 ? -12.785 18.652 -4.576 1 89.98 185 SER A O 1
ATOM 1423 N N . PHE A 1 186 ? -10.683 17.953 -4.491 1 92.2 186 PHE A N 1
ATOM 1424 C CA . PHE A 1 186 ? -10.14 19.305 -4.544 1 92.2 186 PHE A CA 1
ATOM 1425 C C . PHE A 1 186 ? -9.03 19.403 -5.583 1 92.2 186 PHE A C 1
ATOM 1427 O O . PHE A 1 186 ? -8.027 18.69 -5.496 1 92.2 186 PHE A O 1
ATOM 1434 N N . ASP A 1 187 ? -9.116 20.295 -6.567 1 92.66 187 ASP A N 1
ATOM 1435 C CA . ASP A 1 187 ? -8.135 20.48 -7.632 1 92.66 187 ASP A CA 1
ATOM 1436 C C . ASP A 1 187 ? -7.916 19.183 -8.408 1 92.66 187 ASP A C 1
ATOM 1438 O O . ASP A 1 187 ? -6.786 18.856 -8.776 1 92.66 187 ASP A O 1
ATOM 1442 N N . GLY A 1 188 ? -8.919 18.358 -8.433 1 92.49 188 GLY A N 1
ATOM 1443 C CA . GLY A 1 188 ? -8.795 17.104 -9.158 1 92.49 188 GLY A CA 1
ATOM 1444 C C . GLY A 1 188 ? -8.128 16.009 -8.347 1 92.49 188 GLY A C 1
ATOM 1445 O O . GLY A 1 188 ? -7.708 14.989 -8.898 1 92.49 188 GLY A O 1
ATOM 1446 N N . PHE A 1 189 ? -8.023 16.19 -7.049 1 94.85 189 PHE A N 1
ATOM 1447 C CA . PHE A 1 189 ? -7.358 15.211 -6.198 1 94.85 189 PHE A CA 1
ATOM 1448 C C . PHE A 1 189 ? -8.318 14.666 -5.147 1 94.85 189 PHE A C 1
ATOM 1450 O O . PHE A 1 189 ? -9.252 15.357 -4.734 1 94.85 189 PHE A O 1
ATOM 1457 N N . ALA A 1 190 ? -8.042 13.462 -4.789 1 94.04 190 ALA A N 1
ATOM 1458 C CA . ALA A 1 190 ? -8.661 12.839 -3.622 1 94.04 190 ALA A CA 1
ATOM 1459 C C . ALA A 1 190 ? -7.625 12.557 -2.537 1 94.04 190 ALA A C 1
ATOM 1461 O O . ALA A 1 190 ? -6.425 12.747 -2.751 1 94.04 190 ALA A O 1
ATOM 1462 N N . ASP A 1 191 ? -8.093 12.123 -1.441 1 95.2 191 ASP A N 1
ATOM 1463 C CA . ASP A 1 191 ? -7.322 11.901 -0.221 1 95.2 191 ASP A CA 1
ATOM 1464 C C . ASP A 1 191 ? -6.179 10.918 -0.465 1 95.2 191 ASP A C 1
ATOM 1466 O O . ASP A 1 191 ? -6.364 9.895 -1.127 1 95.2 191 ASP A O 1
ATOM 1470 N N . GLY A 1 192 ? -4.997 11.206 0.147 1 96.37 192 GLY A N 1
ATOM 1471 C CA . GLY A 1 192 ? -3.857 10.309 0.043 1 96.37 192 GLY A CA 1
ATOM 1472 C C . GLY A 1 192 ? -4.068 8.991 0.764 1 96.37 192 GLY A C 1
ATOM 1473 O O . GLY A 1 192 ? -3.357 8.017 0.507 1 96.37 192 GLY A O 1
ATOM 1474 N N . GLY A 1 193 ? -4.961 8.96 1.631 1 94.73 193 GLY A N 1
ATOM 1475 C CA . GLY A 1 193 ? -5.228 7.77 2.423 1 94.73 193 GLY A CA 1
ATOM 1476 C C . GLY A 1 193 ? -5.71 6.596 1.592 1 94.73 193 GLY A C 1
ATOM 1477 O O . GLY A 1 193 ? -5.696 5.454 2.055 1 94.73 193 GLY A O 1
ATOM 1478 N N . VAL A 1 194 ? -6.089 6.897 0.398 1 91.04 194 VAL A N 1
ATOM 1479 C CA . VAL A 1 194 ? -6.597 5.841 -0.471 1 91.04 194 VAL A CA 1
ATOM 1480 C C . VAL A 1 194 ? -5.461 4.896 -0.856 1 91.04 194 VAL A C 1
ATOM 1482 O O . VAL A 1 194 ? -5.704 3.77 -1.297 1 91.04 194 VAL A O 1
ATOM 1485 N N . PHE A 1 195 ? -4.193 5.349 -0.642 1 93.57 195 PHE A N 1
ATOM 1486 C CA . PHE A 1 195 ? -3.105 4.445 -0.995 1 93.57 195 PHE A CA 1
ATOM 1487 C C . PHE A 1 195 ? -1.99 4.509 0.042 1 93.57 195 PHE A C 1
ATOM 1489 O O . PHE A 1 195 ? -1.11 3.647 0.068 1 93.57 195 PHE A O 1
ATOM 1496 N N . ALA A 1 196 ? -2.027 5.54 0.844 1 96.56 196 ALA A N 1
ATOM 1497 C CA . ALA A 1 196 ? -0.945 5.743 1.803 1 96.56 196 ALA A CA 1
ATOM 1498 C C . ALA A 1 196 ? -1.453 6.429 3.068 1 96.56 196 ALA A C 1
ATOM 1500 O O . ALA A 1 196 ? -0.954 7.49 3.45 1 96.56 196 ALA A O 1
ATOM 1501 N N . ASN A 1 197 ? -2.358 5.786 3.68 1 95.58 197 ASN A N 1
ATOM 1502 C CA . ASN A 1 197 ? -2.826 6.343 4.944 1 95.58 197 ASN A CA 1
ATOM 1503 C C . ASN A 1 197 ? -1.707 6.397 5.981 1 95.58 197 ASN A C 1
ATOM 1505 O O . ASN A 1 197 ? -1.665 7.308 6.809 1 95.58 197 ASN A O 1
ATOM 1509 N N . ASN A 1 198 ? -0.893 5.369 6.01 1 97.61 198 ASN A N 1
ATOM 1510 C CA . ASN A 1 198 ? 0.425 5.356 6.636 1 97.61 198 ASN A CA 1
ATOM 1511 C C . ASN A 1 198 ? 1.521 5.728 5.642 1 97.61 198 ASN A C 1
ATOM 1513 O O . ASN A 1 198 ? 1.911 4.91 4.806 1 97.61 198 ASN A O 1
ATOM 1517 N N . PRO A 1 199 ? 1.981 6.961 5.718 1 98.23 199 PRO A N 1
ATOM 1518 C CA . PRO A 1 199 ? 2.88 7.431 4.662 1 98.23 199 PRO A CA 1
ATOM 1519 C C . PRO A 1 199 ? 4.334 7.035 4.904 1 98.23 199 PRO A C 1
ATOM 1521 O O . PRO A 1 199 ? 5.229 7.482 4.182 1 98.23 199 PRO A O 1
ATOM 1524 N N . ALA A 1 200 ? 4.671 6.228 5.857 1 98.48 200 ALA A N 1
ATOM 1525 C CA . ALA A 1 200 ? 6.03 5.92 6.297 1 98.48 200 ALA A CA 1
ATOM 1526 C C . ALA A 1 200 ? 6.866 5.368 5.147 1 98.48 200 ALA A C 1
ATOM 1528 O O . ALA A 1 200 ? 7.984 5.831 4.905 1 98.48 200 ALA A O 1
ATOM 1529 N N . MET A 1 201 ? 6.326 4.43 4.417 1 98.19 201 MET A N 1
ATOM 1530 C CA . MET A 1 201 ? 7.121 3.809 3.362 1 98.19 201 MET A CA 1
ATOM 1531 C C . MET A 1 201 ? 7.295 4.759 2.181 1 98.19 201 MET A C 1
ATOM 1533 O O . MET A 1 201 ? 8.333 4.747 1.518 1 98.19 201 MET A O 1
ATOM 1537 N N . CYS A 1 202 ? 6.293 5.582 1.919 1 98.26 202 CYS A N 1
ATOM 1538 C CA . CYS A 1 202 ? 6.453 6.613 0.899 1 98.26 202 CYS A CA 1
ATOM 1539 C C . CYS A 1 202 ? 7.572 7.578 1.27 1 98.26 202 CYS A C 1
ATOM 1541 O O . CYS A 1 202 ? 8.374 7.962 0.417 1 98.26 202 CYS A O 1
ATOM 1543 N N . ALA A 1 203 ? 7.579 7.933 2.516 1 98.57 203 ALA A N 1
ATOM 1544 C CA . ALA A 1 203 ? 8.615 8.842 2.996 1 98.57 203 ALA A CA 1
ATOM 1545 C C . ALA A 1 203 ? 10.003 8.228 2.834 1 98.57 203 ALA A C 1
ATOM 1547 O O . ALA A 1 203 ? 10.923 8.88 2.335 1 98.57 203 ALA A O 1
ATOM 1548 N N . LEU A 1 204 ? 10.127 7.012 3.25 1 98.09 204 LEU A N 1
ATOM 1549 C CA . LEU A 1 204 ? 11.409 6.327 3.125 1 98.09 204 LEU A CA 1
ATOM 1550 C C . LEU A 1 204 ? 11.827 6.218 1.663 1 98.09 204 LEU A C 1
ATOM 1552 O O . LEU A 1 204 ? 12.969 6.524 1.314 1 98.09 204 LEU A O 1
ATOM 1556 N N . ALA A 1 205 ? 10.907 5.806 0.844 1 97.5 205 ALA A N 1
ATOM 1557 C CA . ALA A 1 205 ? 11.195 5.658 -0.58 1 97.5 205 ALA A CA 1
ATOM 1558 C C . ALA A 1 205 ? 11.62 6.988 -1.195 1 97.5 205 ALA A C 1
ATOM 1560 O O . ALA A 1 205 ? 12.523 7.031 -2.033 1 97.5 205 ALA A O 1
ATOM 1561 N N . GLN A 1 206 ? 10.977 8.036 -0.786 1 97.22 206 GLN A N 1
ATOM 1562 C CA . GLN A 1 206 ? 11.271 9.35 -1.347 1 97.22 206 GLN A CA 1
ATOM 1563 C C . GLN A 1 206 ? 12.71 9.764 -1.053 1 97.22 206 GLN A C 1
ATOM 1565 O O . GLN A 1 206 ? 13.34 10.453 -1.859 1 97.22 206 GLN A O 1
ATOM 1570 N N . THR A 1 207 ? 13.258 9.361 0.055 1 96.45 207 THR A N 1
ATOM 1571 C CA . THR A 1 207 ? 14.62 9.732 0.422 1 96.45 207 THR A CA 1
ATOM 1572 C C . THR A 1 207 ? 15.629 9.088 -0.525 1 96.45 207 THR A C 1
ATOM 1574 O O . THR A 1 207 ? 16.799 9.477 -0.552 1 96.45 207 THR A O 1
ATOM 1577 N N . ARG A 1 208 ? 15.142 8.143 -1.332 1 94.98 208 ARG A N 1
ATOM 1578 C CA . ARG A 1 208 ? 16.032 7.408 -2.225 1 94.98 208 ARG A CA 1
ATOM 1579 C C . ARG A 1 208 ? 15.798 7.805 -3.679 1 94.98 208 ARG A C 1
ATOM 1581 O O . ARG A 1 208 ? 16.399 7.23 -4.589 1 94.98 208 ARG A O 1
ATOM 1588 N N . ASP A 1 209 ? 14.881 8.735 -3.85 1 93.76 209 ASP A N 1
ATOM 1589 C CA . ASP A 1 209 ? 14.553 9.15 -5.211 1 93.76 209 ASP A CA 1
ATOM 1590 C C . ASP A 1 209 ? 15.798 9.626 -5.955 1 93.76 209 ASP A C 1
ATOM 1592 O O . ASP A 1 209 ? 16.55 10.461 -5.448 1 93.76 209 ASP A O 1
ATOM 1596 N N . ALA A 1 210 ? 16.021 9.134 -7.151 1 89.6 210 ALA A N 1
ATOM 1597 C CA . ALA A 1 210 ? 17.226 9.398 -7.933 1 89.6 210 ALA A CA 1
ATOM 1598 C C . ALA A 1 210 ? 17.293 10.86 -8.362 1 89.6 210 ALA A C 1
ATOM 1600 O O . ALA A 1 210 ? 18.364 11.364 -8.709 1 89.6 210 ALA A O 1
ATOM 1601 N N . ARG A 1 211 ? 16.235 11.557 -8.305 1 93.14 211 ARG A N 1
ATOM 1602 C CA . ARG A 1 211 ? 16.172 12.947 -8.746 1 93.14 211 ARG A CA 1
ATOM 1603 C C . ARG A 1 211 ? 16.667 13.89 -7.655 1 93.14 211 ARG A C 1
ATOM 1605 O O . ARG A 1 211 ? 16.922 15.068 -7.915 1 93.14 211 ARG A O 1
ATOM 1612 N N . LEU A 1 212 ? 16.782 13.401 -6.415 1 94.33 212 LEU A N 1
ATOM 1613 C CA . LEU A 1 212 ? 17.179 14.251 -5.298 1 94.33 212 LEU A CA 1
ATOM 1614 C C . LEU A 1 212 ? 18.619 14.725 -5.461 1 94.33 212 LEU A C 1
ATOM 1616 O O . LEU A 1 212 ? 19.442 14.031 -6.063 1 94.33 212 LEU A O 1
ATOM 1620 N N . ALA A 1 213 ? 18.892 15.897 -4.93 1 92.98 213 ALA A N 1
ATOM 1621 C CA . ALA A 1 213 ? 20.262 16.403 -4.921 1 92.98 213 ALA A CA 1
ATOM 1622 C C . ALA A 1 213 ? 21.174 15.501 -4.094 1 92.98 213 ALA A C 1
ATOM 1624 O O . ALA A 1 213 ? 22.351 15.33 -4.421 1 92.98 213 ALA A O 1
ATOM 1625 N N . ARG A 1 214 ? 20.616 14.91 -3.064 1 90.6 214 ARG A N 1
ATOM 1626 C CA . ARG A 1 214 ? 21.322 13.975 -2.194 1 90.6 214 ARG A CA 1
ATOM 1627 C C . ARG A 1 214 ? 20.392 12.865 -1.715 1 90.6 214 ARG A C 1
ATOM 1629 O O . ARG A 1 214 ? 19.482 13.109 -0.92 1 90.6 214 ARG A O 1
ATOM 1636 N N . ALA A 1 215 ? 20.71 11.703 -2.153 1 90.72 215 ALA A N 1
ATOM 1637 C CA . ALA A 1 215 ? 19.937 10.564 -1.666 1 90.72 215 ALA A CA 1
ATOM 1638 C C . ALA A 1 215 ? 20.381 10.16 -0.263 1 90.72 215 ALA A C 1
ATOM 1640 O O . ALA A 1 215 ? 21.553 10.305 0.09 1 90.72 215 ALA A O 1
ATOM 1641 N N . ILE A 1 216 ? 19.488 9.687 0.491 1 92.66 216 ILE A N 1
ATOM 1642 C CA . ILE A 1 216 ? 19.752 9.249 1.857 1 92.66 216 ILE A CA 1
ATOM 1643 C C . ILE A 1 216 ? 19.612 7.731 1.949 1 92.66 216 ILE A C 1
ATOM 1645 O O . ILE A 1 216 ? 18.517 7.19 1.774 1 92.66 216 ILE A O 1
ATOM 1649 N N . PRO A 1 217 ? 20.616 7.032 2.25 1 88.99 217 PRO A N 1
ATOM 1650 C CA . PRO A 1 217 ? 20.505 5.575 2.354 1 88.99 217 PRO A CA 1
ATOM 1651 C C . PRO A 1 217 ? 19.644 5.131 3.534 1 88.99 217 PRO A C 1
ATOM 1653 O O . PRO A 1 217 ? 19.669 5.764 4.593 1 88.99 217 PRO A O 1
ATOM 1656 N N . PRO A 1 218 ? 18.957 4.065 3.351 1 89.15 218 PRO A N 1
ATOM 1657 C CA . PRO A 1 218 ? 18.051 3.602 4.406 1 89.15 218 PRO A CA 1
ATOM 1658 C C . PRO A 1 218 ? 18.763 3.377 5.738 1 89.15 218 PRO A C 1
ATOM 1660 O O . PRO A 1 218 ? 18.182 3.613 6.8 1 89.15 218 PRO A O 1
ATOM 1663 N N . GLU A 1 219 ? 19.998 3.027 5.68 1 88.05 219 GLU A N 1
ATOM 1664 C CA . GLU A 1 219 ? 20.761 2.73 6.888 1 88.05 219 GLU A CA 1
ATOM 1665 C C . GLU A 1 219 ? 21.035 3.998 7.693 1 88.05 219 GLU A C 1
ATOM 1667 O O . GLU A 1 219 ? 21.455 3.927 8.849 1 88.05 219 GLU A O 1
ATOM 1672 N N . SER A 1 220 ? 20.756 5.106 7.063 1 93.43 220 SER A N 1
ATOM 1673 C CA . SER A 1 220 ? 20.998 6.381 7.729 1 93.43 220 SER A CA 1
ATOM 1674 C C . SER A 1 220 ? 19.688 7.05 8.135 1 93.43 220 SER A C 1
ATOM 1676 O O . SER A 1 220 ? 19.674 8.227 8.501 1 93.43 220 SER A O 1
ATOM 1678 N N . VAL A 1 221 ? 18.644 6.317 8.079 1 96.57 221 VAL A N 1
ATOM 1679 C CA . VAL A 1 221 ? 17.34 6.906 8.367 1 96.57 221 VAL A CA 1
ATOM 1680 C C . VAL A 1 221 ? 16.82 6.382 9.703 1 96.57 221 VAL A C 1
ATOM 1682 O O . VAL A 1 221 ? 16.987 5.202 10.023 1 96.57 221 VAL A O 1
ATOM 1685 N N . SER A 1 222 ? 16.313 7.24 10.549 1 97.63 222 SER A N 1
ATOM 1686 C CA . SER A 1 222 ? 15.533 6.923 11.74 1 97.63 222 SER A CA 1
ATOM 1687 C C . SER A 1 222 ? 14.121 7.492 11.644 1 97.63 222 SER A C 1
ATOM 1689 O O . SER A 1 222 ? 13.933 8.629 11.206 1 97.63 222 SER A O 1
ATOM 1691 N N . MET A 1 223 ? 13.117 6.663 12.044 1 98.47 223 MET A N 1
ATOM 1692 C CA . MET A 1 223 ? 11.753 7.117 11.788 1 98.47 223 MET A CA 1
ATOM 1693 C C . MET A 1 223 ? 10.848 6.82 12.979 1 98.47 223 MET A C 1
ATOM 1695 O O . MET A 1 223 ? 10.852 5.706 13.504 1 98.47 223 MET A O 1
ATOM 1699 N N . LEU A 1 224 ? 10.156 7.814 13.441 1 98.56 224 LEU A N 1
ATOM 1700 C CA . LEU A 1 224 ? 9.029 7.674 14.358 1 98.56 224 LEU A CA 1
ATOM 1701 C C . LEU A 1 224 ? 7.704 7.786 13.611 1 98.56 224 LEU A C 1
ATOM 1703 O O . LEU A 1 224 ? 7.431 8.805 12.972 1 98.56 224 LEU A O 1
ATOM 1707 N N . SER A 1 225 ? 6.939 6.783 13.595 1 98.45 225 SER A N 1
ATOM 1708 C CA . SER A 1 225 ? 5.641 6.735 12.93 1 98.45 225 SER A CA 1
ATOM 1709 C C . SER A 1 225 ? 4.501 6.72 13.943 1 98.45 225 SER A C 1
ATOM 1711 O O . SER A 1 225 ? 4.456 5.858 14.822 1 98.45 225 SER A O 1
ATOM 1713 N N . LEU A 1 226 ? 3.594 7.662 13.84 1 98.33 226 LEU A N 1
ATOM 1714 C CA . LEU A 1 226 ? 2.477 7.779 14.772 1 98.33 226 LEU A CA 1
ATOM 1715 C C . LEU A 1 226 ? 1.152 7.503 14.07 1 98.33 226 LEU A C 1
ATOM 1717 O O . LEU A 1 226 ? 0.883 8.059 13.002 1 98.33 226 LEU A O 1
ATOM 1721 N N . GLY A 1 227 ? 0.353 6.678 14.654 1 96.92 227 GLY A N 1
ATOM 1722 C CA . GLY A 1 227 ? -0.98 6.394 14.145 1 96.92 227 GLY A CA 1
ATOM 1723 C C . GLY A 1 227 ? -2.065 7.201 14.833 1 96.92 227 GLY A C 1
ATOM 1724 O O . GLY A 1 227 ? -1.812 7.855 15.846 1 96.92 227 GLY A O 1
ATOM 1725 N N . THR A 1 228 ? -3.265 7.149 14.237 1 95.8 228 THR A N 1
ATOM 1726 C CA . THR A 1 228 ? -4.434 7.815 14.801 1 95.8 228 THR A CA 1
ATOM 1727 C C . THR A 1 228 ? -5.365 6.803 15.463 1 95.8 228 THR A C 1
ATOM 1729 O O . THR A 1 228 ? -6.56 7.061 15.62 1 95.8 228 THR A O 1
ATOM 1732 N N . GLY A 1 229 ? -4.761 5.678 15.73 1 91.97 229 GLY A N 1
ATOM 1733 C CA . GLY A 1 229 ? -5.526 4.59 16.318 1 91.97 229 GLY A CA 1
ATOM 1734 C C . GLY A 1 229 ? -5.929 3.531 15.309 1 91.97 229 GLY A C 1
ATOM 1735 O O . GLY A 1 229 ? -5.968 3.795 14.106 1 91.97 229 GLY A O 1
ATOM 1736 N N . PHE A 1 230 ? -6.118 2.33 15.806 1 86.99 230 PHE A N 1
ATOM 1737 C CA . PHE A 1 230 ? -6.568 1.238 14.951 1 86.99 230 PHE A CA 1
ATOM 1738 C C . PHE A 1 230 ? -7.653 0.421 15.641 1 86.99 230 PHE A C 1
ATOM 1740 O O . PHE A 1 230 ? -7.633 0.26 16.863 1 86.99 230 PHE A O 1
ATOM 1747 N N . ASN A 1 231 ? -8.557 -0.022 14.796 1 82.34 231 ASN A N 1
ATOM 1748 C CA . ASN A 1 231 ? -9.679 -0.796 15.317 1 82.34 231 ASN A CA 1
ATOM 1749 C C . ASN A 1 231 ? -9.353 -2.285 15.376 1 82.34 231 ASN A C 1
ATOM 1751 O O . ASN A 1 231 ? -8.62 -2.799 14.529 1 82.34 231 ASN A O 1
ATOM 1755 N N . ALA A 1 232 ? -9.93 -2.94 16.367 1 78.21 232 ALA A N 1
ATOM 1756 C CA . ALA A 1 232 ? -9.878 -4.398 16.428 1 78.21 232 ALA A CA 1
ATOM 1757 C C . ALA A 1 232 ? -10.981 -5.023 15.579 1 78.21 232 ALA A C 1
ATOM 1759 O O . ALA A 1 232 ? -11.956 -5.559 16.113 1 78.21 232 ALA A O 1
ATOM 1760 N N . SER A 1 233 ? -10.858 -4.925 14.315 1 80.79 233 SER A N 1
ATOM 1761 C CA . SER A 1 233 ? -11.844 -5.509 13.412 1 80.79 233 SER A CA 1
ATOM 1762 C C . SER A 1 233 ? -11.434 -6.913 12.979 1 80.79 233 SER A C 1
ATOM 1764 O O . SER A 1 233 ? -10.253 -7.174 12.741 1 80.79 233 SER A O 1
ATOM 1766 N N . HIS A 1 234 ? -12.411 -7.769 12.972 1 80.08 234 HIS A N 1
ATOM 1767 C CA . HIS A 1 234 ? -12.174 -9.121 12.478 1 80.08 234 HIS A CA 1
ATOM 1768 C C . HIS A 1 234 ? -13.458 -9.745 11.943 1 80.08 234 HIS A C 1
ATOM 1770 O O . HIS A 1 234 ? -14.552 -9.233 12.189 1 80.08 234 HIS A O 1
ATOM 1776 N N . LEU A 1 235 ? -13.312 -10.674 11.104 1 81.4 235 LEU A N 1
ATOM 1777 C CA . LEU A 1 235 ? -14.406 -11.513 10.628 1 81.4 235 LEU A CA 1
ATOM 1778 C C . LEU A 1 235 ? -14.14 -12.982 10.94 1 81.4 235 LEU A C 1
ATOM 1780 O O . LEU A 1 235 ? -13.062 -13.5 10.638 1 81.4 235 LEU A O 1
ATOM 1784 N N . ASP A 1 236 ? -15.14 -13.513 11.529 1 78.63 236 ASP A N 1
ATOM 1785 C CA . ASP A 1 236 ? -14.958 -14.904 11.934 1 78.63 236 ASP A CA 1
ATOM 1786 C C . ASP A 1 236 ? -15.204 -15.853 10.763 1 78.63 236 ASP A C 1
ATOM 1788 O O . ASP A 1 236 ? -16.145 -15.662 9.989 1 78.63 236 ASP A O 1
ATOM 1792 N N . GLY A 1 237 ? -14.38 -16.904 10.699 1 73.4 237 GLY A N 1
ATOM 1793 C CA . GLY A 1 237 ? -14.615 -18.045 9.828 1 73.4 237 GLY A CA 1
ATOM 1794 C C . GLY A 1 237 ? -14.614 -17.682 8.355 1 73.4 237 GLY A C 1
ATOM 1795 O O . GLY A 1 237 ? -14.102 -16.629 7.971 1 73.4 237 GLY A O 1
ATOM 1796 N N . ASP A 1 238 ? -15.057 -18.693 7.554 1 78.34 238 ASP A N 1
ATOM 1797 C CA . ASP A 1 238 ? -15.246 -18.503 6.119 1 78.34 238 ASP A CA 1
ATOM 1798 C C . ASP A 1 238 ? -16.583 -17.827 5.826 1 78.34 238 ASP A C 1
ATOM 1800 O O . ASP A 1 238 ? -17.59 -18.125 6.472 1 78.34 238 ASP A O 1
ATOM 1804 N N . ASN A 1 239 ? -16.415 -16.899 4.985 1 78.28 239 ASN A N 1
ATOM 1805 C CA . ASN A 1 239 ? -17.629 -16.17 4.634 1 78.28 239 ASN A CA 1
ATOM 1806 C C . ASN A 1 239 ? -17.946 -16.293 3.147 1 78.28 239 ASN A C 1
ATOM 1808 O O . ASN A 1 239 ? -17.048 -16.208 2.307 1 78.28 239 ASN A O 1
ATOM 1812 N N . ASP A 1 240 ? -19.135 -16.62 2.854 1 81.65 240 ASP A N 1
ATOM 1813 C CA . ASP A 1 240 ? -19.651 -16.603 1.488 1 81.65 240 ASP A CA 1
ATOM 1814 C C . ASP A 1 240 ? -20.449 -15.329 1.219 1 81.65 240 ASP A C 1
ATOM 1816 O O . ASP A 1 240 ? -21.626 -15.392 0.859 1 81.65 240 ASP A O 1
ATOM 1820 N N . TRP A 1 241 ? -19.715 -14.233 1.325 1 77.7 241 TRP A N 1
ATOM 1821 C CA . TRP A 1 241 ? -20.341 -12.915 1.298 1 77.7 241 TRP A CA 1
ATOM 1822 C C . TRP A 1 241 ? -20.364 -12.352 -0.119 1 77.7 241 TRP A C 1
ATOM 1824 O O . TRP A 1 241 ? -19.45 -12.6 -0.907 1 77.7 241 TRP A O 1
ATOM 1834 N N . GLY A 1 242 ? -21.454 -11.737 -0.351 1 73.65 242 GLY A N 1
ATOM 1835 C CA . GLY A 1 242 ? -21.572 -10.981 -1.588 1 73.65 242 GLY A CA 1
ATOM 1836 C C . GLY A 1 242 ? -21.274 -9.504 -1.414 1 73.65 242 GLY A C 1
ATOM 1837 O O . GLY A 1 242 ? -20.636 -9.104 -0.438 1 73.65 242 GLY A O 1
ATOM 1838 N N . ALA A 1 243 ? -21.628 -8.693 -2.392 1 75.25 243 ALA A N 1
ATOM 1839 C CA . ALA A 1 243 ? -21.316 -7.268 -2.465 1 75.25 243 ALA A CA 1
ATOM 1840 C C . ALA A 1 243 ? -21.889 -6.519 -1.265 1 75.25 243 ALA A C 1
ATOM 1842 O O . ALA A 1 243 ? -21.25 -5.61 -0.73 1 75.25 243 ALA A O 1
ATOM 1843 N N . LEU A 1 244 ? -23.029 -6.893 -0.822 1 69.42 244 LEU A N 1
ATOM 1844 C CA . LEU A 1 244 ? -23.696 -6.189 0.267 1 69.42 244 LEU A CA 1
ATOM 1845 C C . LEU A 1 244 ? -22.951 -6.391 1.582 1 69.42 244 LEU A C 1
ATOM 1847 O O . LEU A 1 244 ? -22.745 -5.438 2.336 1 69.42 244 LEU A O 1
ATOM 1851 N N . GLN A 1 245 ? -22.577 -7.616 1.808 1 74.85 245 GLN A N 1
ATOM 1852 C CA . GLN A 1 245 ? -21.91 -7.925 3.069 1 74.85 245 GLN A CA 1
ATOM 1853 C C . GLN A 1 245 ? -20.503 -7.335 3.105 1 74.85 245 GLN A C 1
ATOM 1855 O O . GLN A 1 245 ? -20.052 -6.855 4.147 1 74.85 245 GLN A O 1
ATOM 1860 N N . TRP A 1 246 ? -19.883 -7.313 1.99 1 77.83 246 TRP A N 1
ATOM 1861 C CA . TRP A 1 246 ? -18.522 -6.793 1.907 1 77.83 246 TRP A CA 1
ATOM 1862 C C . TRP A 1 246 ? -18.521 -5.268 1.902 1 77.83 246 TRP A C 1
ATOM 1864 O O . TRP A 1 246 ? -17.505 -4.64 2.208 1 77.83 246 TRP A O 1
ATOM 1874 N N . GLY A 1 247 ? -19.609 -4.606 1.483 1 70.6 247 GLY A N 1
ATOM 1875 C CA . GLY A 1 247 ? -19.682 -3.164 1.31 1 70.6 247 GLY A CA 1
ATOM 1876 C C . GLY A 1 247 ? -19.084 -2.393 2.472 1 70.6 247 GLY A C 1
ATOM 1877 O O . GLY A 1 247 ? -18.242 -1.514 2.272 1 70.6 247 GLY A O 1
ATOM 1878 N N . ARG A 1 248 ? -19.43 -2.711 3.659 1 70.6 248 ARG A N 1
ATOM 1879 C CA . ARG A 1 248 ? -18.959 -1.901 4.778 1 70.6 248 ARG A CA 1
ATOM 1880 C C . ARG A 1 248 ? -17.607 -2.394 5.28 1 70.6 248 ARG A C 1
ATOM 1882 O O . ARG A 1 248 ? -16.879 -1.656 5.947 1 70.6 248 ARG A O 1
ATOM 1889 N N . ASN A 1 249 ? -17.213 -3.561 4.854 1 77.45 249 ASN A N 1
ATOM 1890 C CA . ASN A 1 249 ? -16.015 -4.176 5.415 1 77.45 249 ASN A CA 1
ATOM 1891 C C . ASN A 1 249 ? -14.824 -4.046 4.47 1 77.45 249 ASN A C 1
ATOM 1893 O O . ASN A 1 249 ? -13.673 -4.043 4.911 1 77.45 249 ASN A O 1
ATOM 1897 N N . LEU A 1 250 ? -15.107 -3.861 3.223 1 81.15 250 LEU A N 1
ATOM 1898 C CA . LEU A 1 250 ? -14.037 -3.92 2.232 1 81.15 250 LEU A CA 1
ATOM 1899 C C . LEU A 1 250 ? -13.141 -2.69 2.327 1 81.15 250 LEU A C 1
ATOM 1901 O O . LEU A 1 250 ? -11.914 -2.805 2.271 1 81.15 250 LEU A O 1
ATOM 1905 N N . THR A 1 251 ? -13.772 -1.527 2.514 1 79.61 251 THR A N 1
ATOM 1906 C CA . THR A 1 251 ? -12.987 -0.301 2.61 1 79.61 251 THR A CA 1
ATOM 1907 C C . THR A 1 251 ? -12.08 -0.334 3.837 1 79.61 251 THR A C 1
ATOM 1909 O O . THR A 1 251 ? -10.9 0.011 3.753 1 79.61 251 THR A O 1
ATOM 1912 N N . GLY A 1 252 ? -12.685 -0.832 4.956 1 82 252 GLY A N 1
ATOM 1913 C CA . GLY A 1 252 ? -11.881 -0.975 6.159 1 82 252 GLY A CA 1
ATOM 1914 C C . GLY A 1 252 ? -10.731 -1.951 5.996 1 82 252 GLY A C 1
ATOM 1915 O O . GLY A 1 252 ? -9.616 -1.686 6.45 1 82 252 GLY A O 1
ATOM 1916 N N . LEU A 1 253 ? -11.011 -3.015 5.332 1 85.03 253 LEU A N 1
ATOM 1917 C CA . LEU A 1 253 ? -10.01 -4.045 5.077 1 85.03 253 LEU A CA 1
ATOM 1918 C C . LEU A 1 253 ? -8.868 -3.494 4.229 1 85.03 253 LEU A C 1
ATOM 1920 O O . LEU A 1 253 ? -7.695 -3.695 4.553 1 85.03 253 LEU A O 1
ATOM 1924 N N . LEU A 1 254 ? -9.208 -2.761 3.219 1 84.96 254 LEU A N 1
ATOM 1925 C CA . LEU A 1 254 ? -8.218 -2.199 2.306 1 84.96 254 LEU A CA 1
ATOM 1926 C C . LEU A 1 254 ? -7.357 -1.156 3.011 1 84.96 254 LEU A C 1
ATOM 1928 O O . LEU A 1 254 ? -6.128 -1.199 2.925 1 84.96 254 LEU A O 1
ATOM 1932 N N . MET A 1 255 ? -7.99 -0.325 3.739 1 85.09 255 MET A N 1
ATOM 1933 C CA . MET A 1 255 ? -7.276 0.754 4.415 1 85.09 255 MET A CA 1
ATOM 1934 C C . MET A 1 255 ? -6.377 0.205 5.517 1 85.09 255 MET A C 1
ATOM 1936 O O . MET A 1 255 ? -5.235 0.643 5.67 1 85.09 255 MET A O 1
ATOM 1940 N N . ASP A 1 256 ? -6.91 -0.754 6.33 1 87.35 256 ASP A N 1
ATOM 1941 C CA . ASP A 1 256 ? -6.105 -1.381 7.374 1 87.35 256 ASP A CA 1
ATOM 1942 C C . ASP A 1 256 ? -4.931 -2.151 6.774 1 87.35 256 ASP A C 1
ATOM 1944 O O . ASP A 1 256 ? -3.83 -2.147 7.33 1 87.35 256 ASP A O 1
ATOM 1948 N N . GLY A 1 257 ? -5.218 -2.779 5.701 1 90.5 257 GLY A N 1
ATOM 1949 C CA . GLY A 1 257 ? -4.169 -3.519 5.017 1 90.5 257 GLY A CA 1
ATOM 1950 C C . GLY A 1 257 ? -3.003 -2.646 4.593 1 90.5 257 GLY A C 1
ATOM 1951 O O . GLY A 1 257 ? -1.843 -3.003 4.808 1 90.5 257 GLY A O 1
ATOM 1952 N N . VAL A 1 258 ? -3.307 -1.492 4.038 1 89.17 258 VAL A N 1
ATOM 1953 C CA . VAL A 1 258 ? -2.284 -0.573 3.55 1 89.17 258 VAL A CA 1
ATOM 1954 C C . VAL A 1 258 ? -1.477 -0.026 4.725 1 89.17 258 VAL A C 1
ATOM 1956 O O . VAL A 1 258 ? -0.257 0.13 4.629 1 89.17 258 VAL A O 1
ATOM 1959 N N . ASN A 1 259 ? -2.143 0.236 5.812 1 92.35 259 ASN A N 1
ATOM 1960 C CA . ASN A 1 259 ? -1.451 0.719 7.001 1 92.35 259 ASN A CA 1
ATOM 1961 C C . ASN A 1 259 ? -0.486 -0.327 7.552 1 92.35 259 ASN A C 1
ATOM 1963 O O . ASN A 1 259 ? 0.673 -0.019 7.839 1 92.35 259 ASN A O 1
ATOM 1967 N N . ASP A 1 260 ? -0.968 -1.512 7.65 1 93.61 260 ASP A N 1
ATOM 1968 C CA . ASP A 1 260 ? -0.198 -2.581 8.279 1 93.61 260 ASP A CA 1
ATOM 1969 C C . ASP A 1 260 ? 0.971 -3.009 7.395 1 93.61 260 ASP A C 1
ATOM 1971 O O . ASP A 1 260 ? 2.06 -3.298 7.895 1 93.61 260 ASP A O 1
ATOM 1975 N N . VAL A 1 261 ? 0.73 -3.028 6.133 1 94.88 261 VAL A N 1
ATOM 1976 C CA . VAL A 1 261 ? 1.8 -3.477 5.247 1 94.88 261 VAL A CA 1
ATOM 1977 C C . VAL A 1 261 ? 2.914 -2.433 5.212 1 94.88 261 VAL A C 1
ATOM 1979 O O . VAL A 1 261 ? 4.093 -2.779 5.11 1 94.88 261 VAL A O 1
ATOM 1982 N N . ALA A 1 262 ? 2.582 -1.145 5.238 1 96.67 262 ALA A N 1
ATOM 1983 C CA . ALA A 1 262 ? 3.598 -0.098 5.311 1 96.67 262 ALA A CA 1
ATOM 1984 C C . ALA A 1 262 ? 4.475 -0.27 6.548 1 96.67 262 ALA A C 1
ATOM 1986 O O . ALA A 1 262 ? 5.698 -0.124 6.475 1 96.67 262 ALA A O 1
ATOM 1987 N N . ASP A 1 263 ? 3.863 -0.56 7.685 1 96.13 263 ASP A N 1
ATOM 1988 C CA . ASP A 1 263 ? 4.601 -0.805 8.92 1 96.13 263 ASP A CA 1
ATOM 1989 C C . ASP A 1 263 ? 5.584 -1.962 8.752 1 96.13 263 ASP A C 1
ATOM 1991 O O . ASP A 1 263 ? 6.756 -1.846 9.117 1 96.13 263 ASP A O 1
ATOM 1995 N N . PHE A 1 264 ? 5.126 -3.042 8.157 1 95.22 264 PHE A N 1
ATOM 1996 C CA . PHE A 1 264 ? 5.97 -4.205 7.906 1 95.22 264 PHE A CA 1
ATOM 1997 C C . PHE A 1 264 ? 7.147 -3.837 7.011 1 95.22 264 PHE A C 1
ATOM 1999 O O . PHE A 1 264 ? 8.293 -4.177 7.312 1 95.22 264 PHE A O 1
ATOM 2006 N N . GLN A 1 265 ? 6.858 -3.162 5.962 1 96.84 265 GLN A N 1
ATOM 2007 C CA . GLN A 1 265 ? 7.876 -2.823 4.973 1 96.84 265 GLN A CA 1
ATOM 2008 C C . GLN A 1 265 ? 8.958 -1.934 5.58 1 96.84 265 GLN A C 1
ATOM 2010 O O . GLN A 1 265 ? 10.15 -2.214 5.438 1 96.84 265 GLN A O 1
ATOM 2015 N N . VAL A 1 266 ? 8.557 -0.92 6.285 1 97.58 266 VAL A N 1
ATOM 2016 C CA . VAL A 1 266 ? 9.519 0.016 6.857 1 97.58 266 VAL A CA 1
ATOM 2017 C C . VAL A 1 266 ? 10.346 -0.685 7.932 1 97.58 266 VAL A C 1
ATOM 2019 O O . VAL A 1 266 ? 11.562 -0.496 8.011 1 97.58 266 VAL A O 1
ATOM 2022 N N . ARG A 1 267 ? 9.691 -1.482 8.737 1 96.23 267 ARG A N 1
ATOM 2023 C CA . ARG A 1 267 ? 10.385 -2.218 9.789 1 96.23 267 ARG A CA 1
ATOM 2024 C C . ARG A 1 267 ? 11.502 -3.078 9.209 1 96.23 267 ARG A C 1
ATOM 2026 O O . ARG A 1 267 ? 12.603 -3.132 9.762 1 96.23 267 ARG A O 1
ATOM 2033 N N . GLN A 1 268 ? 11.205 -3.689 8.097 1 94.48 268 GLN A N 1
ATOM 2034 C CA . GLN A 1 268 ? 12.202 -4.562 7.487 1 94.48 268 GLN A CA 1
ATOM 2035 C C . GLN A 1 268 ? 13.308 -3.751 6.817 1 94.48 268 GLN A C 1
ATOM 2037 O O . GLN A 1 268 ? 14.477 -4.141 6.848 1 94.48 268 GLN A O 1
ATOM 2042 N N . MET A 1 269 ? 12.95 -2.656 6.224 1 94.8 269 MET A N 1
ATOM 2043 C CA . MET A 1 269 ? 13.917 -1.874 5.46 1 94.8 269 MET A CA 1
ATOM 2044 C C . MET A 1 269 ? 14.89 -1.154 6.388 1 94.8 269 MET A C 1
ATOM 2046 O O . MET A 1 269 ? 16.075 -1.027 6.075 1 94.8 269 MET A O 1
ATOM 2050 N N . LEU A 1 270 ? 14.385 -0.641 7.489 1 94.62 270 LEU A N 1
ATOM 2051 C CA . LEU A 1 270 ? 15.222 0.169 8.367 1 94.62 270 LEU A CA 1
ATOM 2052 C C . LEU A 1 270 ? 15.874 -0.693 9.443 1 94.62 270 LEU A C 1
ATOM 2054 O O . LEU A 1 270 ? 16.99 -0.406 9.883 1 94.62 270 LEU A O 1
ATOM 2058 N N . GLY A 1 271 ? 15.158 -1.754 9.819 1 87.65 271 GLY A N 1
ATOM 2059 C CA . GLY A 1 271 ? 15.709 -2.627 10.843 1 87.65 271 GLY A CA 1
ATOM 2060 C C . GLY A 1 271 ? 15.397 -2.164 12.254 1 87.65 271 GLY A C 1
ATOM 2061 O O . GLY A 1 271 ? 14.828 -1.088 12.448 1 87.65 271 GLY A O 1
ATOM 2062 N N . GLU A 1 272 ? 15.896 -2.944 13.125 1 82.6 272 GLU A N 1
ATOM 2063 C CA . GLU A 1 272 ? 15.599 -2.702 14.534 1 82.6 272 GLU A CA 1
ATOM 2064 C C . GLU A 1 272 ? 16.326 -1.462 15.046 1 82.6 272 GLU A C 1
ATOM 2066 O O . GLU A 1 272 ? 17.48 -1.219 14.686 1 82.6 272 GLU A O 1
ATOM 2071 N N . GLY A 1 273 ? 15.642 -0.648 15.798 1 89.53 273 GLY A N 1
ATOM 2072 C CA . GLY A 1 273 ? 16.239 0.497 16.467 1 89.53 273 GLY A CA 1
ATOM 2073 C C . GLY A 1 273 ? 16.133 1.78 15.664 1 89.53 273 GLY A C 1
ATOM 2074 O O . GLY A 1 273 ? 16.426 2.863 16.173 1 89.53 273 GLY A O 1
ATOM 2075 N N . ARG A 1 274 ? 15.759 1.612 14.475 1 95.59 274 ARG A N 1
ATOM 2076 C CA . ARG A 1 274 ? 15.704 2.812 13.645 1 95.59 274 ARG A CA 1
ATOM 2077 C C . ARG A 1 274 ? 14.265 3.157 13.277 1 95.59 274 ARG A C 1
ATOM 2079 O O . ARG A 1 274 ? 14.013 4.17 12.62 1 95.59 274 ARG A O 1
ATOM 2086 N N . TYR A 1 275 ? 13.349 2.309 13.723 1 97.29 275 TYR A N 1
ATOM 2087 C CA . TYR A 1 275 ? 11.935 2.518 13.434 1 97.29 275 TYR A CA 1
ATOM 2088 C C . TYR A 1 275 ? 11.077 2.212 14.656 1 97.29 275 TYR A C 1
ATOM 2090 O O . TYR A 1 275 ? 11.229 1.159 15.28 1 97.29 275 TYR A O 1
ATOM 2098 N N . LEU A 1 276 ? 10.272 3.126 14.992 1 97.62 276 LEU A N 1
ATOM 2099 C CA . LEU A 1 276 ? 9.302 2.918 16.062 1 97.62 276 LEU A CA 1
ATOM 2100 C C . LEU A 1 276 ? 7.906 3.341 15.62 1 97.62 276 LEU A C 1
ATOM 2102 O O . LEU A 1 276 ? 7.719 4.451 15.117 1 97.62 276 LEU A O 1
ATOM 2106 N N . ARG A 1 277 ? 6.971 2.466 15.713 1 97.11 277 ARG A N 1
ATOM 2107 C CA . ARG A 1 277 ? 5.563 2.743 15.451 1 97.11 277 ARG A CA 1
ATOM 2108 C C . ARG A 1 277 ? 4.778 2.868 16.753 1 97.11 277 ARG A C 1
ATOM 2110 O O . ARG A 1 277 ? 4.851 1.99 17.615 1 97.11 277 ARG A O 1
ATOM 2117 N N . VAL A 1 278 ? 4.086 3.972 16.915 1 97.33 278 VAL A N 1
ATOM 2118 C CA . VAL A 1 278 ? 3.237 4.198 18.081 1 97.33 278 VAL A CA 1
ATOM 2119 C C . VAL A 1 278 ? 1.799 4.445 17.633 1 97.33 278 VAL A C 1
ATOM 2121 O O . VAL A 1 278 ? 1.529 5.384 16.88 1 97.33 278 VAL A O 1
ATOM 2124 N N . SER A 1 279 ? 0.921 3.65 18.004 1 93.58 279 SER A N 1
ATOM 2125 C CA . SER A 1 279 ? -0.505 3.793 17.732 1 93.58 279 SER A CA 1
ATOM 2126 C C . SER A 1 279 ? -1.345 3.165 18.839 1 93.58 279 SER A C 1
ATOM 2128 O O . SER A 1 279 ? -0.89 2.249 19.527 1 93.58 279 SER A O 1
ATOM 2130 N N . ALA A 1 280 ? -2.501 3.647 19.026 1 92.85 280 ALA A N 1
ATOM 2131 C CA . ALA A 1 280 ? -3.356 3.169 20.109 1 92.85 280 ALA A CA 1
ATOM 2132 C C . ALA A 1 280 ? -4.43 2.222 19.581 1 92.85 280 ALA A C 1
ATOM 2134 O O . ALA A 1 280 ? -5 2.453 18.512 1 92.85 280 ALA A O 1
ATOM 2135 N N . LEU A 1 281 ? -4.679 1.207 20.311 1 88.37 281 LEU A N 1
ATOM 2136 C CA . LEU A 1 281 ? -5.819 0.342 20.024 1 88.37 281 LEU A CA 1
ATOM 2137 C C . LEU A 1 281 ? -7.125 1.008 20.441 1 88.37 281 LEU A C 1
ATOM 2139 O O . LEU A 1 281 ? -7.242 1.511 21.561 1 88.37 281 LEU A O 1
ATOM 2143 N N . LEU A 1 282 ? -8.031 1.015 19.535 1 89.67 282 LEU A N 1
ATOM 2144 C CA . LEU A 1 282 ? -9.366 1.52 19.84 1 89.67 282 LEU A CA 1
ATOM 2145 C C . LEU A 1 282 ? -10.299 0.382 20.241 1 89.67 282 LEU A C 1
ATOM 2147 O O . LEU A 1 282 ? -10.588 -0.503 19.433 1 89.67 282 LEU A O 1
ATOM 2151 N N . ALA A 1 283 ? -10.722 0.375 21.43 1 80.89 283 ALA A N 1
ATOM 2152 C CA . ALA A 1 283 ? -11.631 -0.653 21.931 1 80.89 283 ALA A CA 1
ATOM 2153 C C . ALA A 1 283 ? -12.933 -0.67 21.136 1 80.89 283 ALA A C 1
ATOM 2155 O O . ALA A 1 283 ? -13.524 -1.731 20.923 1 80.89 283 ALA A O 1
ATOM 2156 N N . GLU A 1 284 ? -13.386 0.52 20.777 1 83.07 284 GLU A N 1
ATOM 2157 C CA . GLU A 1 284 ? -14.538 0.678 19.894 1 83.07 284 GLU A CA 1
ATOM 2158 C C . GLU A 1 284 ? -14.197 1.558 18.695 1 83.07 284 GLU A C 1
ATOM 2160 O O . GLU A 1 284 ? -13.426 2.512 18.817 1 83.07 284 GLU A O 1
ATOM 2165 N N . PRO A 1 285 ? -14.869 1.192 17.637 1 83.28 285 PRO A N 1
ATOM 2166 C CA . PRO A 1 285 ? -14.604 2.021 16.459 1 83.28 285 PRO A CA 1
ATOM 2167 C C . PRO A 1 285 ? -15.023 3.477 16.655 1 83.28 285 PRO A C 1
ATOM 2169 O O . PRO A 1 285 ? -16.065 3.747 17.258 1 83.28 285 PRO A O 1
ATOM 2172 N N . ILE A 1 286 ? -14.178 4.371 16.32 1 88.07 286 ILE A N 1
ATOM 2173 C CA . ILE A 1 286 ? -14.479 5.798 16.301 1 88.07 286 ILE A CA 1
ATOM 2174 C C . ILE A 1 286 ? -14.447 6.313 14.863 1 88.07 286 ILE A C 1
ATOM 2176 O O . ILE A 1 286 ? -13.436 6.174 14.17 1 88.07 286 ILE A O 1
ATOM 2180 N N . ALA A 1 287 ? -15.537 6.876 14.481 1 84.94 287 ALA A N 1
ATOM 2181 C CA . ALA A 1 287 ? -15.612 7.401 13.121 1 84.94 287 ALA A CA 1
ATOM 2182 C C . ALA A 1 287 ? -14.691 8.605 12.946 1 84.94 287 ALA A C 1
ATOM 2184 O O . ALA A 1 287 ? -14.435 9.342 13.901 1 84.94 287 ALA A O 1
ATOM 2185 N N . LEU A 1 288 ? -14.31 8.863 11.746 1 86.25 288 LEU A N 1
ATOM 2186 C CA . LEU A 1 288 ? -13.351 9.911 11.413 1 86.25 288 LEU A CA 1
ATOM 2187 C C . LEU A 1 288 ? -13.93 11.291 11.704 1 86.25 288 LEU A C 1
ATOM 2189 O O . LEU A 1 288 ? -13.185 12.255 11.893 1 86.25 288 LEU A O 1
ATOM 2193 N N . ASP A 1 289 ? -15.237 11.39 11.643 1 86.27 289 ASP A N 1
ATOM 2194 C CA . ASP A 1 289 ? -15.897 12.686 11.77 1 86.27 289 ASP A CA 1
ATOM 2195 C C . ASP A 1 289 ? -16.704 12.766 13.064 1 86.27 289 ASP A C 1
ATOM 2197 O O . ASP A 1 289 ? -17.63 13.573 13.175 1 86.27 289 ASP A O 1
ATOM 2201 N N . ASP A 1 290 ? -16.4 11.903 14.021 1 89.06 290 ASP A N 1
ATOM 2202 C CA . ASP A 1 290 ? -17.202 11.864 15.24 1 89.06 290 ASP A CA 1
ATOM 2203 C C . ASP A 1 290 ? -16.763 12.948 16.222 1 89.06 290 ASP A C 1
ATOM 2205 O O . ASP A 1 290 ? -16.029 12.671 17.173 1 89.06 290 ASP A O 1
ATOM 2209 N N . ALA A 1 291 ? -17.323 14.077 16.103 1 89.13 291 ALA A N 1
ATOM 2210 C CA . ALA A 1 291 ? -16.96 15.219 16.939 1 89.13 291 ALA A CA 1
ATOM 2211 C C . ALA A 1 291 ? -17.397 15.002 18.385 1 89.13 291 ALA A C 1
ATOM 2213 O O . ALA A 1 291 ? -16.832 15.597 19.306 1 89.13 291 ALA A O 1
ATOM 2214 N N . GLY A 1 292 ? -18.366 14.147 18.581 1 90.4 292 GLY A N 1
ATOM 2215 C CA . GLY A 1 292 ? -18.866 13.862 19.916 1 90.4 292 GLY A CA 1
ATOM 2216 C C . GLY A 1 292 ? -17.903 13.038 20.75 1 90.4 292 GLY A C 1
ATOM 2217 O O . GLY A 1 292 ? -18.047 12.953 21.971 1 90.4 292 GLY A O 1
ATOM 2218 N N . ARG A 1 293 ? -16.895 12.542 20.144 1 93.33 293 ARG A N 1
ATOM 2219 C CA . ARG A 1 293 ? -15.991 11.645 20.858 1 93.33 293 ARG A CA 1
ATOM 2220 C C . ARG A 1 293 ? -14.59 12.24 20.951 1 93.33 293 ARG A C 1
ATOM 2222 O O . ARG A 1 293 ? -13.616 11.518 21.174 1 93.33 293 ARG A O 1
ATOM 2229 N N . MET A 1 294 ? -14.459 13.47 20.771 1 94.7 294 MET A N 1
ATOM 2230 C CA . MET A 1 294 ? -13.156 14.126 20.805 1 94.7 294 MET A CA 1
ATOM 2231 C C . MET A 1 294 ? -12.496 13.955 22.169 1 94.7 294 MET A C 1
ATOM 2233 O O . MET A 1 294 ? -11.287 13.73 22.255 1 94.7 294 MET A O 1
ATOM 2237 N N . ALA A 1 295 ? -13.276 14.059 23.243 1 94.37 295 ALA A N 1
ATOM 2238 C CA . ALA A 1 295 ? -12.738 13.862 24.586 1 94.37 295 ALA A CA 1
ATOM 2239 C C . ALA A 1 295 ? -12.218 12.438 24.765 1 94.37 295 ALA A C 1
ATOM 2241 O O . ALA A 1 295 ? -11.188 12.223 25.408 1 94.37 295 ALA A O 1
ATOM 2242 N N . GLN A 1 296 ? -12.943 11.549 24.254 1 95.5 296 GLN A N 1
ATOM 2243 C CA . GLN A 1 296 ? -12.514 10.156 24.306 1 95.5 296 GLN A CA 1
ATOM 2244 C C . GLN A 1 296 ? -11.204 9.955 23.55 1 95.5 296 GLN A C 1
ATOM 2246 O O . GLN A 1 296 ? -10.316 9.238 24.016 1 95.5 296 GLN A O 1
ATOM 2251 N N . MET A 1 297 ? -11.065 10.554 22.415 1 96.26 297 MET A N 1
ATOM 2252 C CA . MET A 1 297 ? -9.839 10.48 21.626 1 96.26 297 MET A CA 1
ATOM 2253 C C . MET A 1 297 ? -8.652 11.028 22.411 1 96.26 297 MET A C 1
ATOM 2255 O O . MET A 1 297 ? -7.577 10.427 22.42 1 96.26 297 MET A O 1
ATOM 2259 N N . ALA A 1 298 ? -8.916 12.16 23.057 1 96.44 298 ALA A N 1
ATOM 2260 C CA . ALA A 1 298 ? -7.861 12.755 23.873 1 96.44 298 ALA A CA 1
ATOM 2261 C C . ALA A 1 298 ? -7.447 11.818 25.004 1 96.44 298 ALA A C 1
ATOM 2263 O O . ALA A 1 298 ? -6.258 11.681 25.302 1 96.44 298 ALA A O 1
ATOM 2264 N N . THR A 1 299 ? -8.413 11.128 25.62 1 96.92 299 THR A N 1
ATOM 2265 C CA . THR A 1 299 ? -8.147 10.186 26.701 1 96.92 299 THR A CA 1
ATOM 2266 C C . THR A 1 299 ? -7.321 9.005 26.199 1 96.92 299 THR A C 1
ATOM 2268 O O . THR A 1 299 ? -6.379 8.571 26.865 1 96.92 299 THR A O 1
ATOM 2271 N N . ILE A 1 300 ? -7.612 8.54 25.069 1 96.54 300 ILE A N 1
ATOM 2272 C CA . ILE A 1 300 ? -6.894 7.418 24.472 1 96.54 300 ILE A CA 1
ATOM 2273 C C . ILE A 1 300 ? -5.434 7.804 24.243 1 96.54 300 ILE A C 1
ATOM 2275 O O . ILE A 1 300 ? -4.523 7.068 24.631 1 96.54 300 ILE A O 1
ATOM 2279 N N . GLY A 1 301 ? -5.191 8.968 23.607 1 96.98 301 GLY A N 1
ATOM 2280 C CA . GLY A 1 301 ? -3.83 9.446 23.422 1 96.98 301 GLY A CA 1
ATOM 2281 C C . GLY A 1 301 ? -3.076 9.623 24.726 1 96.98 301 GLY A C 1
ATOM 2282 O O . GLY A 1 301 ? -1.868 9.389 24.788 1 96.98 301 GLY A O 1
ATOM 2283 N N . GLY A 1 302 ? -3.833 10.007 25.78 1 97.11 302 GLY A N 1
ATOM 2284 C CA . GLY A 1 302 ? -3.252 10.247 27.091 1 97.11 302 GLY A CA 1
ATOM 2285 C C . GLY A 1 302 ? -2.832 8.973 27.799 1 97.11 302 GLY A C 1
ATOM 2286 O O . GLY A 1 302 ? -2.031 9.012 28.736 1 97.11 302 GLY A O 1
ATOM 2287 N N . GLN A 1 303 ? -3.275 7.817 27.34 1 96.48 303 GLN A N 1
ATOM 2288 C CA . GLN A 1 303 ? -3.052 6.56 28.045 1 96.48 303 GLN A CA 1
ATOM 2289 C C . GLN A 1 303 ? -1.98 5.723 27.352 1 96.48 303 GLN A C 1
ATOM 2291 O O . GLN A 1 303 ? -1.582 4.672 27.858 1 96.48 303 GLN A O 1
ATOM 2296 N N . VAL A 1 304 ? -1.513 6.189 26.238 1 96.66 304 VAL A N 1
ATOM 2297 C CA . VAL A 1 304 ? -0.491 5.451 25.505 1 96.66 304 VAL A CA 1
ATOM 2298 C C . VAL A 1 304 ? 0.822 5.473 26.284 1 96.66 304 VAL A C 1
ATOM 2300 O O . VAL A 1 304 ? 1.236 6.52 26.786 1 96.66 304 VAL A O 1
ATOM 2303 N N . ASP A 1 305 ? 1.461 4.347 26.408 1 96.7 305 ASP A N 1
ATOM 2304 C CA . ASP A 1 305 ? 2.785 4.266 27.017 1 96.7 305 ASP A CA 1
ATOM 2305 C C . ASP A 1 305 ? 3.852 4.846 26.091 1 96.7 305 ASP A C 1
ATOM 2307 O O . ASP A 1 305 ? 4.058 4.347 24.983 1 96.7 305 ASP A O 1
ATOM 2311 N N . LEU A 1 306 ? 4.577 5.852 26.568 1 97.14 306 LEU A N 1
ATOM 2312 C CA . LEU A 1 306 ? 5.5 6.578 25.702 1 97.14 306 LEU A CA 1
ATOM 2313 C C . LEU A 1 306 ? 6.948 6.259 26.062 1 97.14 306 LEU A C 1
ATOM 2315 O O . LEU A 1 306 ? 7.875 6.855 25.509 1 97.14 306 LEU A O 1
ATOM 2319 N N . ASP A 1 307 ? 7.193 5.292 26.933 1 97.38 307 ASP A N 1
ATOM 2320 C CA . ASP A 1 307 ? 8.548 5.021 27.404 1 97.38 307 ASP A CA 1
ATOM 2321 C C . ASP A 1 307 ? 9.484 4.71 26.239 1 97.38 307 ASP A C 1
ATOM 2323 O O . ASP A 1 307 ? 10.571 5.281 26.139 1 97.38 307 ASP A O 1
ATOM 2327 N N . GLU A 1 308 ? 9.066 3.887 25.434 1 96.75 308 GLU A N 1
ATOM 2328 C CA . GLU A 1 308 ? 9.899 3.508 24.296 1 96.75 308 GLU A CA 1
ATOM 2329 C C . GLU A 1 308 ? 10.098 4.682 23.342 1 96.75 308 GLU A C 1
ATOM 2331 O O . GLU A 1 308 ? 11.189 4.871 22.801 1 96.75 308 GLU A O 1
ATOM 2336 N N . ALA A 1 309 ? 9.01 5.436 23.168 1 97.67 309 ALA A N 1
ATOM 2337 C CA . ALA A 1 309 ? 9.091 6.583 22.267 1 97.67 309 ALA A CA 1
ATOM 2338 C C . ALA A 1 309 ? 10.034 7.648 22.818 1 97.67 309 ALA A C 1
ATOM 2340 O O . ALA A 1 309 ? 10.802 8.255 22.067 1 97.67 309 ALA A O 1
ATOM 2341 N N . VAL A 1 310 ? 9.972 7.877 24.095 1 97.91 310 VAL A N 1
ATOM 2342 C CA . VAL A 1 310 ? 10.85 8.851 24.735 1 97.91 310 VAL A CA 1
ATOM 2343 C C . VAL A 1 310 ? 12.306 8.424 24.567 1 97.91 310 VAL A C 1
ATOM 2345 O O . VAL A 1 310 ? 13.153 9.227 24.17 1 97.91 310 VAL A O 1
ATOM 2348 N N . ARG A 1 311 ? 12.595 7.182 24.777 1 96.73 311 ARG A N 1
ATOM 2349 C CA . ARG A 1 311 ? 13.949 6.667 24.607 1 96.73 311 ARG A CA 1
ATOM 2350 C C . ARG A 1 311 ? 14.397 6.774 23.153 1 96.73 311 ARG A C 1
ATOM 2352 O O . ARG A 1 311 ? 15.548 7.119 22.876 1 96.73 311 ARG A O 1
ATOM 2359 N N . PHE A 1 312 ? 13.494 6.509 22.335 1 96.79 312 PHE A N 1
ATOM 2360 C CA . PHE A 1 312 ? 13.784 6.497 20.906 1 96.79 312 PHE A CA 1
ATOM 2361 C C . PHE A 1 312 ? 14.175 7.889 20.422 1 96.79 312 PHE A C 1
ATOM 2363 O O . PHE A 1 312 ? 15.121 8.039 19.646 1 96.79 312 PHE A O 1
ATOM 2370 N N . VAL A 1 313 ? 13.503 8.977 20.952 1 96.78 313 VAL A N 1
ATOM 2371 C CA . VAL A 1 313 ? 13.712 10.306 20.388 1 96.78 313 VAL A CA 1
ATOM 2372 C C . VAL A 1 313 ? 14.755 11.059 21.212 1 96.78 313 VAL A C 1
ATOM 2374 O O . VAL A 1 313 ? 15.16 12.166 20.85 1 96.78 313 VAL A O 1
ATOM 2377 N N . GLU A 1 314 ? 15.141 10.554 22.286 1 91.63 314 GLU A N 1
ATOM 2378 C CA . GLU A 1 314 ? 16.2 11.18 23.071 1 91.63 314 GLU A CA 1
ATOM 2379 C C . GLU A 1 314 ? 17.457 11.394 22.232 1 91.63 314 GLU A C 1
ATOM 2381 O O . GLU A 1 314 ? 18.172 12.38 22.416 1 91.63 314 GLU A O 1
ATOM 2386 N N . GLY A 1 315 ? 17.658 10.506 21.3 1 86.79 315 GLY A N 1
ATOM 2387 C CA . GLY A 1 315 ? 18.81 10.625 20.421 1 86.79 315 GLY A CA 1
ATOM 2388 C C . GLY A 1 315 ? 18.62 11.656 19.324 1 86.79 315 GLY A C 1
ATOM 2389 O O . GLY A 1 315 ? 19.555 11.957 18.579 1 86.79 315 GLY A O 1
ATOM 2390 N N . TRP A 1 316 ? 17.429 12.21 19.274 1 93.11 316 TRP A N 1
ATOM 2391 C CA . TRP A 1 316 ? 17.139 13.151 18.197 1 93.11 316 TRP A CA 1
ATOM 2392 C C . TRP A 1 316 ? 17.519 14.572 18.597 1 93.11 316 TRP A C 1
ATOM 2394 O O . TRP A 1 316 ? 17.597 15.463 17.749 1 93.11 316 TRP A O 1
ATOM 2404 N N . ARG A 1 317 ? 17.822 14.811 19.866 1 88.19 317 ARG A N 1
ATOM 2405 C CA . ARG A 1 317 ? 18.184 16.144 20.336 1 88.19 317 ARG A CA 1
ATOM 2406 C C . ARG A 1 317 ? 19.517 16.59 19.744 1 88.19 317 ARG A C 1
ATOM 2408 O O . ARG A 1 317 ? 20.513 15.869 19.83 1 88.19 317 ARG A O 1
ATOM 2415 N N . PRO A 1 318 ? 19.387 17.671 18.989 1 80.13 318 PRO A N 1
ATOM 2416 C CA . PRO A 1 318 ? 20.67 18.157 18.478 1 80.13 318 PRO A CA 1
ATOM 2417 C C . PRO A 1 318 ? 21.674 18.453 19.59 1 80.13 318 PRO A C 1
ATOM 2419 O O . PRO A 1 318 ? 21.28 18.807 20.704 1 80.13 318 PRO A O 1
ATOM 2422 N N . ALA A 1 319 ? 22.909 17.953 19.364 1 64.13 319 ALA A N 1
ATOM 2423 C CA . ALA A 1 319 ? 23.96 18.228 20.341 1 64.13 319 ALA A CA 1
ATOM 2424 C C . ALA A 1 319 ? 24.059 19.723 20.633 1 64.13 319 ALA A C 1
ATOM 2426 O O . ALA A 1 319 ? 23.836 20.551 19.747 1 64.13 319 ALA A O 1
ATOM 2427 N N . ALA A 1 320 ? 23.888 20.164 21.922 1 55.99 320 ALA A N 1
ATOM 2428 C CA . ALA A 1 320 ? 24.109 21.547 22.335 1 55.99 320 ALA A CA 1
ATOM 2429 C C . ALA A 1 320 ? 25.35 22.129 21.663 1 55.99 320 ALA A C 1
ATOM 2431 O O . ALA A 1 320 ? 26.361 21.44 21.511 1 55.99 320 ALA A O 1
ATOM 2432 N N . ALA A 1 321 ? 25.14 23.109 20.611 1 46.53 321 ALA A N 1
ATOM 2433 C CA . ALA A 1 321 ? 26.316 23.826 20.127 1 46.53 321 ALA A CA 1
ATOM 2434 C C . ALA A 1 321 ? 27.311 24.074 21.257 1 46.53 321 ALA A C 1
ATOM 2436 O O . ALA A 1 321 ? 26.923 24.468 22.359 1 46.53 321 ALA A O 1
ATOM 2437 N N . PRO A 1 322 ? 28.608 23.636 21.009 1 41.84 322 PRO A N 1
ATOM 2438 C CA . PRO A 1 322 ? 29.539 24.122 22.03 1 41.84 322 PRO A CA 1
ATOM 2439 C C . PRO A 1 322 ? 29.455 25.633 22.234 1 41.84 322 PRO A C 1
ATOM 2441 O O . PRO A 1 322 ? 29.109 26.367 21.305 1 41.84 322 PRO A O 1
ATOM 2444 N N . MET B 1 1 ? 36.683 -12.815 -4.544 1 26.08 1 MET B N 1
ATOM 2445 C CA . MET B 1 1 ? 35.329 -13.1 -4.078 1 26.08 1 MET B CA 1
ATOM 2446 C C . MET B 1 1 ? 34.317 -12.924 -5.205 1 26.08 1 MET B C 1
ATOM 2448 O O . MET B 1 1 ? 34.309 -11.895 -5.882 1 26.08 1 MET B O 1
ATOM 2452 N N . GLN B 1 2 ? 33.998 -13.942 -6.048 1 35.56 2 GLN B N 1
ATOM 2453 C CA . GLN B 1 2 ? 33.377 -13.887 -7.367 1 35.56 2 GLN B CA 1
ATOM 2454 C C . GLN B 1 2 ? 32.265 -12.844 -7.41 1 35.56 2 GLN B C 1
ATOM 2456 O O . GLN B 1 2 ? 31.61 -12.585 -6.397 1 35.56 2 GLN B O 1
ATOM 2461 N N . ALA B 1 3 ? 32.163 -11.882 -8.177 1 45.47 3 ALA B N 1
ATOM 2462 C CA . ALA B 1 3 ? 31.282 -10.744 -8.423 1 45.47 3 ALA B CA 1
ATOM 2463 C C . ALA B 1 3 ? 29.838 -11.079 -8.06 1 45.47 3 ALA B C 1
ATOM 2465 O O . ALA B 1 3 ? 29.266 -12.037 -8.586 1 45.47 3 ALA B O 1
ATOM 2466 N N . ASP B 1 4 ? 29.248 -11.005 -6.757 1 62.49 4 ASP B N 1
ATOM 2467 C CA . ASP B 1 4 ? 28.119 -11.522 -5.988 1 62.49 4 ASP B CA 1
ATOM 2468 C C . ASP B 1 4 ? 26.808 -11.341 -6.749 1 62.49 4 ASP B C 1
ATOM 2470 O O . ASP B 1 4 ? 26.492 -10.238 -7.199 1 62.49 4 ASP B O 1
ATOM 2474 N N . THR B 1 5 ? 26.4 -12.347 -7.538 1 82.81 5 THR B N 1
ATOM 2475 C CA . THR B 1 5 ? 25.167 -12.442 -8.313 1 82.81 5 THR B CA 1
ATOM 2476 C C . THR B 1 5 ? 23.989 -11.873 -7.527 1 82.81 5 THR B C 1
ATOM 2478 O O . THR B 1 5 ? 23.761 -12.256 -6.378 1 82.81 5 THR B O 1
ATOM 2481 N N . PRO B 1 6 ? 23.361 -10.921 -8.172 1 92.49 6 PRO B N 1
ATOM 2482 C CA . PRO B 1 6 ? 22.205 -10.335 -7.492 1 92.49 6 PRO B CA 1
ATOM 2483 C C . PRO B 1 6 ? 21.131 -11.367 -7.156 1 92.49 6 PRO B C 1
ATOM 2485 O O . PRO B 1 6 ? 21.021 -12.392 -7.835 1 92.49 6 PRO B O 1
ATOM 2488 N N . TYR B 1 7 ? 20.555 -11.224 -6.067 1 96.63 7 TYR B N 1
ATOM 2489 C CA . TYR B 1 7 ? 19.353 -11.983 -5.737 1 96.63 7 TYR B CA 1
ATOM 2490 C C . TYR B 1 7 ? 18.188 -11.573 -6.629 1 96.63 7 TYR B C 1
ATOM 2492 O O . TYR B 1 7 ? 17.746 -10.422 -6.596 1 96.63 7 TYR B O 1
ATOM 2500 N N . ARG B 1 8 ? 17.705 -12.503 -7.421 1 98.19 8 ARG B N 1
ATOM 2501 C CA . ARG B 1 8 ? 16.774 -12.168 -8.494 1 98.19 8 ARG B CA 1
ATOM 2502 C C . ARG B 1 8 ? 15.351 -12.58 -8.131 1 98.19 8 ARG B C 1
ATOM 2504 O O . ARG B 1 8 ? 15.096 -13.747 -7.826 1 98.19 8 ARG B O 1
ATOM 2511 N N . ILE B 1 9 ? 14.368 -11.597 -8.264 1 98.7 9 ILE B N 1
ATOM 2512 C CA . ILE B 1 9 ? 12.974 -11.804 -7.887 1 98.7 9 ILE B CA 1
ATOM 2513 C C . ILE B 1 9 ? 12.075 -11.602 -9.105 1 98.7 9 ILE B C 1
ATOM 2515 O O . ILE B 1 9 ? 12.217 -10.617 -9.833 1 98.7 9 ILE B O 1
ATOM 2519 N N . LEU B 1 10 ? 11.225 -12.519 -9.384 1 98.84 10 LEU B N 1
ATOM 2520 C CA . LEU B 1 10 ? 10.105 -12.348 -10.303 1 98.84 10 LEU B CA 1
ATOM 2521 C C . LEU B 1 10 ? 8.814 -12.072 -9.541 1 98.84 10 LEU B C 1
ATOM 2523 O O . LEU B 1 10 ? 8.376 -12.895 -8.734 1 98.84 10 LEU B O 1
ATOM 2527 N N . SER B 1 11 ? 8.217 -10.937 -9.707 1 98.83 11 SER B N 1
ATOM 2528 C CA . SER B 1 11 ? 6.993 -10.526 -9.026 1 98.83 11 SER B CA 1
ATOM 2529 C C . SER B 1 11 ? 5.809 -10.495 -9.987 1 98.83 11 SER B C 1
ATOM 2531 O O . SER B 1 11 ? 5.898 -9.914 -11.071 1 98.83 11 SER B O 1
ATOM 2533 N N . LEU B 1 12 ? 4.705 -11.1 -9.59 1 98.77 12 LEU B N 1
ATOM 2534 C CA . LEU B 1 12 ? 3.538 -11.25 -10.451 1 98.77 12 LEU B CA 1
ATOM 2535 C C . LEU B 1 12 ? 2.287 -10.704 -9.771 1 98.77 12 LEU B C 1
ATOM 2537 O O . LEU B 1 12 ? 1.906 -11.17 -8.695 1 98.77 12 LEU B O 1
ATOM 2541 N N . ASP B 1 13 ? 1.545 -9.828 -10.411 1 98.13 13 ASP B N 1
ATOM 2542 C CA . ASP B 1 13 ? 0.37 -9.157 -9.865 1 98.13 13 ASP B CA 1
ATOM 2543 C C . ASP B 1 13 ? -0.819 -10.111 -9.783 1 98.13 13 ASP B C 1
ATOM 2545 O O . ASP B 1 13 ? -0.838 -11.147 -10.451 1 98.13 13 ASP B O 1
ATOM 2549 N N . GLY B 1 14 ? -1.8 -9.715 -8.991 1 96.57 14 GLY B N 1
ATOM 2550 C CA . GLY B 1 14 ? -3.129 -10.298 -9.083 1 96.57 14 GLY B CA 1
ATOM 2551 C C . GLY B 1 14 ? -3.942 -9.75 -10.241 1 96.57 14 GLY B C 1
ATOM 2552 O O . GLY B 1 14 ? -3.611 -8.701 -10.797 1 96.57 14 GLY B O 1
ATOM 2553 N N . GLY B 1 15 ? -4.998 -10.575 -10.591 1 94.14 15 GLY B N 1
ATOM 2554 C CA . GLY B 1 15 ? -5.799 -10.051 -11.686 1 94.14 15 GLY B CA 1
ATOM 2555 C C . GLY B 1 15 ? -6.75 -11.076 -12.274 1 94.14 15 GLY B C 1
ATOM 2556 O O . GLY B 1 15 ? -7.2 -10.932 -13.412 1 94.14 15 GLY B O 1
ATOM 2557 N N . GLY B 1 16 ? -7.044 -12.169 -11.582 1 93.28 16 GLY B N 1
ATOM 2558 C CA . GLY B 1 16 ? -7.952 -13.181 -12.097 1 93.28 16 GLY B CA 1
ATOM 2559 C C . GLY B 1 16 ? -7.531 -13.728 -13.449 1 93.28 16 GLY B C 1
ATOM 2560 O O . GLY B 1 16 ? -6.381 -14.131 -13.63 1 93.28 16 GLY B O 1
ATOM 2561 N N . LEU B 1 17 ? -8.451 -13.683 -14.366 1 93.92 17 LEU B N 1
ATOM 2562 C CA . LEU B 1 17 ? -8.171 -14.233 -15.688 1 93.92 17 LEU B CA 1
ATOM 2563 C C . LEU B 1 17 ? -7.177 -13.358 -16.443 1 93.92 17 LEU B C 1
ATOM 2565 O O . LEU B 1 17 ? -6.587 -13.794 -17.434 1 93.92 17 LEU B O 1
ATOM 2569 N N . ARG B 1 18 ? -6.972 -12.18 -15.998 1 95.49 18 ARG B N 1
ATOM 2570 C CA . ARG B 1 18 ? -5.989 -11.313 -16.641 1 95.49 18 ARG B CA 1
ATOM 2571 C C . ARG B 1 18 ? -4.575 -11.851 -16.447 1 95.49 18 ARG B C 1
ATOM 2573 O O . ARG B 1 18 ? -3.633 -11.381 -17.088 1 95.49 18 ARG B O 1
ATOM 2580 N N . GLY B 1 19 ? -4.473 -12.818 -15.599 1 96.69 19 GLY B N 1
ATOM 2581 C CA . GLY B 1 19 ? -3.211 -13.535 -15.508 1 96.69 19 GLY B CA 1
ATOM 2582 C C . GLY B 1 19 ? -2.725 -14.057 -16.847 1 96.69 19 GLY B C 1
ATOM 2583 O O . GLY B 1 19 ? -1.527 -14.281 -17.034 1 96.69 19 GLY B O 1
ATOM 2584 N N . ILE B 1 20 ? -3.622 -14.21 -17.787 1 97.49 20 ILE B N 1
ATOM 2585 C CA . ILE B 1 20 ? -3.291 -14.649 -19.138 1 97.49 20 ILE B CA 1
ATOM 2586 C C . ILE B 1 20 ? -2.326 -13.657 -19.782 1 97.49 20 ILE B C 1
ATOM 2588 O O . ILE B 1 20 ? -1.392 -14.054 -20.482 1 97.49 20 ILE B O 1
ATOM 2592 N N . ILE B 1 21 ? -2.465 -12.4 -19.553 1 97.88 21 ILE B N 1
ATOM 2593 C CA . ILE B 1 21 ? -1.584 -11.373 -20.098 1 97.88 21 ILE B CA 1
ATOM 2594 C C . ILE B 1 21 ? -0.159 -11.596 -19.596 1 97.88 21 ILE B C 1
ATOM 2596 O O . ILE B 1 21 ? 0.784 -11.655 -20.389 1 97.88 21 ILE B O 1
ATOM 2600 N N . ALA B 1 22 ? 0.003 -11.747 -18.32 1 98.12 22 ALA B N 1
ATOM 2601 C CA . ALA B 1 22 ? 1.314 -11.984 -17.722 1 98.12 22 ALA B CA 1
ATOM 2602 C C . ALA B 1 22 ? 1.931 -13.278 -18.248 1 98.12 22 ALA B C 1
ATOM 2604 O O . ALA B 1 22 ? 3.134 -13.336 -18.512 1 98.12 22 ALA B O 1
ATOM 2605 N N . LEU B 1 23 ? 1.104 -14.297 -18.379 1 98.37 23 LEU B N 1
ATOM 2606 C CA . LEU B 1 23 ? 1.591 -15.599 -18.821 1 98.37 23 LEU B CA 1
ATOM 2607 C C . LEU B 1 23 ? 2.072 -15.537 -20.267 1 98.37 23 LEU B C 1
ATOM 2609 O O . LEU B 1 23 ? 3.08 -16.155 -20.617 1 98.37 23 LEU B O 1
ATOM 2613 N N . VAL B 1 24 ? 1.341 -14.814 -21.096 1 98.37 24 VAL B N 1
ATOM 2614 C CA . VAL B 1 24 ? 1.765 -14.66 -22.484 1 98.37 24 VAL B CA 1
ATOM 2615 C C . VAL B 1 24 ? 3.091 -13.904 -22.538 1 98.37 24 VAL B C 1
ATOM 2617 O O . VAL B 1 24 ? 4.002 -14.288 -23.276 1 98.37 24 VAL B O 1
ATOM 2620 N N . ILE B 1 25 ? 3.252 -12.875 -21.763 1 98.43 25 ILE B N 1
ATOM 2621 C CA . ILE B 1 25 ? 4.499 -12.121 -21.685 1 98.43 25 ILE B CA 1
ATOM 2622 C C . ILE B 1 25 ? 5.632 -13.043 -21.239 1 98.43 25 ILE B C 1
ATOM 2624 O O . ILE B 1 25 ? 6.708 -13.051 -21.842 1 98.43 25 ILE B O 1
ATOM 2628 N N . LEU B 1 26 ? 5.382 -13.83 -20.247 1 98.48 26 LEU B N 1
ATOM 2629 C CA . LEU B 1 26 ? 6.389 -14.747 -19.721 1 98.48 26 LEU B CA 1
ATOM 2630 C C . LEU B 1 26 ? 6.782 -15.781 -20.77 1 98.48 26 LEU B C 1
ATOM 2632 O O . LEU B 1 26 ? 7.962 -16.109 -20.913 1 98.48 26 LEU B O 1
ATOM 2636 N N . ASP B 1 27 ? 5.764 -16.303 -21.389 1 98.27 27 ASP B N 1
ATOM 2637 C CA . ASP B 1 27 ? 6.021 -17.304 -22.419 1 98.27 27 ASP B CA 1
ATOM 2638 C C . ASP B 1 27 ? 6.892 -16.733 -23.535 1 98.27 27 ASP B C 1
ATOM 2640 O O . ASP B 1 27 ? 7.823 -17.392 -24.003 1 98.27 27 ASP B O 1
ATOM 2644 N N . ARG B 1 28 ? 6.6 -15.522 -23.952 1 98.21 28 ARG B N 1
ATOM 2645 C CA . ARG B 1 28 ? 7.384 -14.844 -24.978 1 98.21 28 ARG B CA 1
ATOM 2646 C C . ARG B 1 28 ? 8.798 -14.555 -24.486 1 98.21 28 ARG B C 1
ATOM 2648 O O . ARG B 1 28 ? 9.764 -14.695 -25.239 1 98.21 28 ARG B O 1
ATOM 2655 N N . LEU B 1 29 ? 8.93 -14.165 -23.286 1 97.84 29 LEU B N 1
ATOM 2656 C CA . LEU B 1 29 ? 10.24 -13.896 -22.704 1 97.84 29 LEU B CA 1
ATOM 2657 C C . LEU B 1 29 ? 11.079 -15.168 -22.641 1 97.84 29 LEU B C 1
ATOM 2659 O O . LEU B 1 29 ? 12.286 -15.134 -22.892 1 97.84 29 LEU B O 1
ATOM 2663 N N . ASP B 1 30 ? 10.406 -16.246 -22.25 1 96.41 30 ASP B N 1
ATOM 2664 C CA . ASP B 1 30 ? 11.075 -17.542 -22.184 1 96.41 30 ASP B CA 1
ATOM 2665 C C . ASP B 1 30 ? 11.666 -17.924 -23.54 1 96.41 30 ASP B C 1
ATOM 2667 O O . ASP B 1 30 ? 12.746 -18.514 -23.607 1 96.41 30 ASP B O 1
ATOM 2671 N N . ARG B 1 31 ? 10.99 -17.609 -24.573 1 96.32 31 ARG B N 1
ATOM 2672 C CA . ARG B 1 31 ? 11.443 -17.927 -25.924 1 96.32 31 ARG B CA 1
ATOM 2673 C C . ARG B 1 31 ? 12.547 -16.974 -26.369 1 96.32 31 ARG B C 1
ATOM 2675 O O . ARG B 1 31 ? 13.504 -17.388 -27.027 1 96.32 31 ARG B O 1
ATOM 2682 N N . ALA B 1 32 ? 12.428 -15.762 -26.002 1 96.79 32 ALA B N 1
ATOM 2683 C CA . ALA B 1 32 ? 13.363 -14.734 -26.451 1 96.79 32 ALA B CA 1
ATOM 2684 C C . ALA B 1 32 ? 14.666 -14.795 -25.658 1 96.79 32 ALA B C 1
ATOM 2686 O O . ALA B 1 32 ? 15.727 -14.425 -26.167 1 96.79 32 ALA B O 1
ATOM 2687 N N . ALA B 1 33 ? 14.604 -15.231 -24.452 1 96.38 33 ALA B N 1
ATOM 2688 C CA . ALA B 1 33 ? 15.766 -15.362 -23.577 1 96.38 33 ALA B CA 1
ATOM 2689 C C . ALA B 1 33 ? 15.775 -16.717 -22.876 1 96.38 33 ALA B C 1
ATOM 2691 O O . ALA B 1 33 ? 15.617 -16.793 -21.655 1 96.38 33 ALA B O 1
ATOM 2692 N N . PRO B 1 34 ? 16.146 -17.743 -23.62 1 94.85 34 PRO B N 1
ATOM 2693 C CA . PRO B 1 34 ? 16.101 -19.092 -23.052 1 94.85 34 PRO B CA 1
ATOM 2694 C C . PRO B 1 34 ? 17.026 -19.257 -21.848 1 94.85 34 PRO B C 1
ATOM 2696 O O . PRO B 1 34 ? 18.155 -18.759 -21.86 1 94.85 34 PRO B O 1
ATOM 2699 N N . GLY B 1 35 ? 16.51 -19.823 -20.792 1 95.03 35 GLY B N 1
ATOM 2700 C CA . GLY B 1 35 ? 17.315 -20.162 -19.63 1 95.03 35 GLY B CA 1
ATOM 2701 C C . GLY B 1 35 ? 17.29 -19.093 -18.554 1 95.03 35 GLY B C 1
ATOM 2702 O O . GLY B 1 35 ? 17.777 -19.312 -17.443 1 95.03 35 GLY B O 1
ATOM 2703 N N . TRP B 1 36 ? 16.675 -17.91 -18.82 1 96.7 36 TRP B N 1
ATOM 2704 C CA . TRP B 1 36 ? 16.72 -16.802 -17.872 1 96.7 36 TRP B CA 1
ATOM 2705 C C . TRP B 1 36 ? 16.047 -17.181 -16.557 1 96.7 36 TRP B C 1
ATOM 2707 O O . TRP B 1 36 ? 16.452 -16.718 -15.489 1 96.7 36 TRP B O 1
ATOM 2717 N N . ARG B 1 37 ? 15.107 -18.059 -16.595 1 96.46 37 ARG B N 1
ATOM 2718 C CA . ARG B 1 37 ? 14.33 -18.407 -15.41 1 96.46 37 ARG B CA 1
ATOM 2719 C C . ARG B 1 37 ? 15.176 -19.19 -14.411 1 96.46 37 ARG B C 1
ATOM 2721 O O . ARG B 1 37 ? 14.849 -19.249 -13.224 1 96.46 37 ARG B O 1
ATOM 2728 N N . ASP B 1 38 ? 16.207 -19.881 -14.875 1 94.67 38 ASP B N 1
ATOM 2729 C CA . ASP B 1 38 ? 17.099 -20.64 -14.003 1 94.67 38 ASP B CA 1
ATOM 2730 C C . ASP B 1 38 ? 17.841 -19.717 -13.039 1 94.67 38 ASP B C 1
ATOM 2732 O O . ASP B 1 38 ? 18.411 -20.175 -12.047 1 94.67 38 ASP B O 1
ATOM 2736 N N . GLY B 1 39 ? 17.805 -18.438 -13.369 1 95.48 39 GLY B N 1
ATOM 2737 C CA . GLY B 1 39 ? 18.48 -17.463 -12.528 1 95.48 39 GLY B CA 1
ATOM 2738 C C . GLY B 1 39 ? 17.582 -16.877 -11.454 1 95.48 39 GLY B C 1
ATOM 2739 O O . GLY B 1 39 ? 18.047 -16.139 -10.583 1 95.48 39 GLY B O 1
ATOM 2740 N N . ILE B 1 40 ? 16.343 -17.24 -11.482 1 97.32 40 ILE B N 1
ATOM 2741 C CA . ILE B 1 40 ? 15.4 -16.669 -10.527 1 97.32 40 ILE B CA 1
ATOM 2742 C C . ILE B 1 40 ? 15.602 -17.31 -9.156 1 97.32 40 ILE B C 1
ATOM 2744 O O . ILE B 1 40 ? 15.67 -18.536 -9.041 1 97.32 40 ILE B O 1
ATOM 2748 N N . HIS B 1 41 ? 15.679 -16.485 -8.143 1 97.37 41 HIS B N 1
ATOM 2749 C CA . HIS B 1 41 ? 15.812 -16.976 -6.776 1 97.37 41 HIS B CA 1
ATOM 2750 C C . HIS B 1 41 ? 14.454 -17.061 -6.087 1 97.37 41 HIS B C 1
ATOM 2752 O O . HIS B 1 41 ? 14.176 -18.024 -5.368 1 97.37 41 HIS B O 1
ATOM 2758 N N . MET B 1 42 ? 13.584 -16.037 -6.366 1 98.53 42 MET B N 1
ATOM 2759 C CA . MET B 1 42 ? 12.292 -15.959 -5.69 1 98.53 42 MET B CA 1
ATOM 2760 C C . MET B 1 42 ? 11.174 -15.663 -6.685 1 98.53 42 MET B C 1
ATOM 2762 O O . MET B 1 42 ? 11.331 -14.819 -7.569 1 98.53 42 MET B O 1
ATOM 2766 N N . HIS B 1 43 ? 10.108 -16.365 -6.561 1 98.83 43 HIS B N 1
ATOM 2767 C CA . HIS B 1 43 ? 8.855 -16.073 -7.247 1 98.83 43 HIS B CA 1
ATOM 2768 C C . HIS B 1 43 ? 7.82 -15.5 -6.285 1 98.83 43 HIS B C 1
ATOM 2770 O O . HIS B 1 43 ? 7.37 -16.19 -5.368 1 98.83 43 HIS B O 1
ATOM 2776 N N . ALA B 1 44 ? 7.431 -14.269 -6.435 1 98.89 44 ALA B N 1
ATOM 2777 C CA . ALA B 1 44 ? 6.403 -13.619 -5.626 1 98.89 44 ALA B CA 1
ATOM 2778 C C . ALA B 1 44 ? 5.124 -13.406 -6.431 1 98.89 44 ALA B C 1
ATOM 2780 O O . ALA B 1 44 ? 5.177 -13.037 -7.606 1 98.89 44 ALA B O 1
ATOM 2781 N N . GLY B 1 45 ? 3.976 -13.671 -5.816 1 98.81 45 GLY B N 1
ATOM 2782 C CA . GLY B 1 45 ? 2.744 -13.503 -6.57 1 98.81 45 GLY B CA 1
ATOM 2783 C C . GLY B 1 45 ? 1.525 -13.316 -5.686 1 98.81 45 GLY B C 1
ATOM 2784 O O . GLY B 1 45 ? 1.456 -13.874 -4.589 1 98.81 45 GLY B O 1
ATOM 2785 N N . THR B 1 46 ? 0.551 -12.608 -6.166 1 98.43 46 THR B N 1
ATOM 2786 C CA . THR B 1 46 ? -0.713 -12.363 -5.48 1 98.43 46 THR B CA 1
ATOM 2787 C C . THR B 1 46 ? -1.886 -12.893 -6.3 1 98.43 46 THR B C 1
ATOM 2789 O O . THR B 1 46 ? -1.975 -12.636 -7.503 1 98.43 46 THR B O 1
ATOM 2792 N N . SER B 1 47 ? -2.883 -13.597 -5.603 1 97.25 47 SER B N 1
ATOM 2793 C CA . SER B 1 47 ? -4.077 -14.1 -6.275 1 97.25 47 SER B CA 1
ATOM 2794 C C . SER B 1 47 ? -3.713 -14.965 -7.477 1 97.25 47 SER B C 1
ATOM 2796 O O . SER B 1 47 ? -2.989 -15.953 -7.34 1 97.25 47 SER B O 1
ATOM 2798 N N . THR B 1 48 ? -4.09 -14.526 -8.705 1 96.46 48 THR B N 1
ATOM 2799 C CA . THR B 1 48 ? -3.685 -15.289 -9.881 1 96.46 48 THR B CA 1
ATOM 2800 C C . THR B 1 48 ? -2.164 -15.357 -9.984 1 96.46 48 THR B C 1
ATOM 2802 O O . THR B 1 48 ? -1.61 -16.375 -10.404 1 96.46 48 THR B O 1
ATOM 2805 N N . GLY B 1 49 ? -1.477 -14.289 -9.595 1 97.97 49 GLY B N 1
ATOM 2806 C CA . GLY B 1 49 ? -0.024 -14.295 -9.561 1 97.97 49 GLY B CA 1
ATOM 2807 C C . GLY B 1 49 ? 0.548 -15.347 -8.63 1 97.97 49 GLY B C 1
ATOM 2808 O O . GLY B 1 49 ? 1.636 -15.873 -8.872 1 97.97 49 GLY B O 1
ATOM 2809 N N . ALA B 1 50 ? -0.147 -15.606 -7.535 1 98.47 50 ALA B N 1
ATOM 2810 C CA . ALA B 1 50 ? 0.291 -16.649 -6.611 1 98.47 50 ALA B CA 1
ATOM 2811 C C . ALA B 1 50 ? 0.296 -18.016 -7.289 1 98.47 50 ALA B C 1
ATOM 2813 O O . ALA B 1 50 ? 1.25 -18.783 -7.147 1 98.47 50 ALA B O 1
ATOM 2814 N N . LEU B 1 51 ? -0.765 -18.308 -8.033 1 96.84 51 LEU B N 1
ATOM 2815 C CA . LEU B 1 51 ? -0.844 -19.568 -8.764 1 96.84 51 LEU B CA 1
ATOM 2816 C C . LEU B 1 51 ? 0.303 -19.691 -9.761 1 96.84 51 LEU B C 1
ATOM 2818 O O . LEU B 1 51 ? 0.946 -20.74 -9.848 1 96.84 51 LEU B O 1
ATOM 2822 N N . ILE B 1 52 ? 0.571 -18.635 -10.473 1 98.1 52 ILE B N 1
ATOM 2823 C CA . ILE B 1 52 ? 1.627 -18.627 -11.48 1 98.1 52 ILE B CA 1
ATOM 2824 C C . ILE B 1 52 ? 2.987 -18.775 -10.802 1 98.1 52 ILE B C 1
ATOM 2826 O O . ILE B 1 52 ? 3.809 -19.596 -11.218 1 98.1 52 ILE B O 1
ATOM 2830 N N . ALA B 1 53 ? 3.228 -18.01 -9.763 1 98.64 53 ALA B N 1
ATOM 2831 C CA . ALA B 1 53 ? 4.5 -18.036 -9.045 1 98.64 53 ALA B CA 1
ATOM 2832 C C . ALA B 1 53 ? 4.793 -19.429 -8.497 1 98.64 53 ALA B C 1
ATOM 2834 O O . ALA B 1 53 ? 5.9 -19.947 -8.661 1 98.64 53 ALA B O 1
ATOM 2835 N N . LEU B 1 54 ? 3.793 -20.018 -7.852 1 98.53 54 LEU B N 1
ATOM 2836 C CA . LEU B 1 54 ? 3.962 -21.343 -7.266 1 98.53 54 LEU B CA 1
ATOM 2837 C C . LEU B 1 54 ? 4.155 -22.397 -8.352 1 98.53 54 LEU B C 1
ATOM 2839 O O . LEU B 1 54 ? 4.953 -23.323 -8.189 1 98.53 54 LEU B O 1
ATOM 2843 N N . GLY B 1 55 ? 3.398 -22.258 -9.442 1 97.57 55 GLY B N 1
ATOM 2844 C CA . GLY B 1 55 ? 3.608 -23.148 -10.572 1 97.57 55 GLY B CA 1
ATOM 2845 C C . GLY B 1 55 ? 5.013 -23.07 -11.14 1 97.57 55 GLY B C 1
ATOM 2846 O O . GLY B 1 55 ? 5.636 -24.098 -11.412 1 97.57 55 GLY B O 1
ATOM 2847 N N . LEU B 1 56 ? 5.517 -21.863 -11.319 1 97.83 56 LEU B N 1
ATOM 2848 C CA . LEU B 1 56 ? 6.873 -21.667 -11.818 1 97.83 56 LEU B CA 1
ATOM 2849 C C . LEU B 1 56 ? 7.898 -22.246 -10.848 1 97.83 56 LEU B C 1
ATOM 2851 O O . LEU B 1 56 ? 8.859 -22.896 -11.268 1 97.83 56 LEU B O 1
ATOM 2855 N N . ALA B 1 57 ? 7.686 -21.999 -9.598 1 97.14 57 ALA B N 1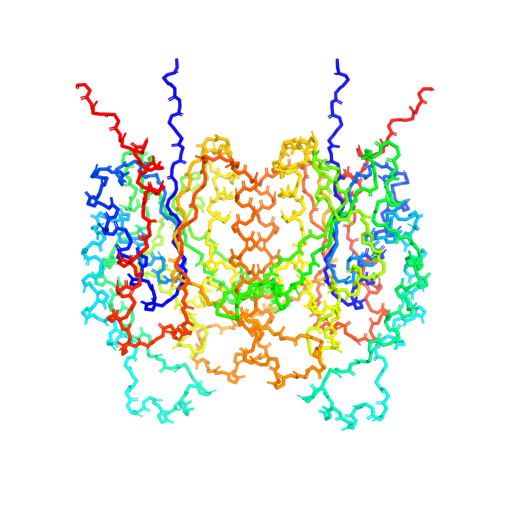
ATOM 2856 C CA . ALA B 1 57 ? 8.603 -22.504 -8.579 1 97.14 57 ALA B CA 1
ATOM 2857 C C . ALA B 1 57 ? 8.635 -24.03 -8.577 1 97.14 57 ALA B C 1
ATOM 2859 O O . ALA B 1 57 ? 9.656 -24.635 -8.243 1 97.14 57 ALA B O 1
ATOM 2860 N N . ARG B 1 58 ? 7.533 -24.626 -8.939 1 95.52 58 ARG B N 1
ATOM 2861 C CA . ARG B 1 58 ? 7.421 -26.08 -8.997 1 95.52 58 ARG B CA 1
ATOM 2862 C C . ARG B 1 58 ? 8.117 -26.634 -10.235 1 95.52 58 ARG B C 1
ATOM 2864 O O . ARG B 1 58 ? 8.307 -27.846 -10.357 1 95.52 58 ARG B O 1
ATOM 2871 N N . GLY B 1 59 ? 8.426 -25.748 -11.182 1 94.42 59 GLY B N 1
ATOM 2872 C CA . GLY B 1 59 ? 9.162 -26.182 -12.358 1 94.42 59 GLY B CA 1
ATOM 2873 C C . GLY B 1 59 ? 8.331 -26.152 -13.627 1 94.42 59 GLY B C 1
ATOM 2874 O O . GLY B 1 59 ? 8.812 -26.523 -14.7 1 94.42 59 GLY B O 1
ATOM 2875 N N . MET B 1 60 ? 7.141 -25.672 -13.516 1 96.28 60 MET B N 1
ATOM 2876 C CA . MET B 1 60 ? 6.32 -25.56 -14.718 1 96.28 60 MET B CA 1
ATOM 2877 C C . MET B 1 60 ? 6.812 -24.425 -15.61 1 96.28 60 MET B C 1
ATOM 2879 O O . MET B 1 60 ? 7.321 -23.417 -15.116 1 96.28 60 MET B O 1
ATOM 2883 N N . THR B 1 61 ? 6.604 -24.613 -16.892 1 97.3 61 THR B N 1
ATOM 2884 C CA . THR B 1 61 ? 6.895 -23.53 -17.825 1 97.3 61 THR B CA 1
ATOM 2885 C C . THR B 1 61 ? 5.713 -22.57 -17.925 1 97.3 61 THR B C 1
ATOM 2887 O O . THR B 1 61 ? 4.579 -22.939 -17.613 1 97.3 61 THR B O 1
ATOM 2890 N N . PRO B 1 62 ? 5.988 -21.369 -18.349 1 97.75 62 PRO B N 1
ATOM 2891 C CA . PRO B 1 62 ? 4.871 -20.449 -18.581 1 97.75 62 PRO B CA 1
ATOM 2892 C C . PRO B 1 62 ? 3.827 -21.017 -19.539 1 97.75 62 PRO B C 1
ATOM 2894 O O . PRO B 1 62 ? 2.625 -20.854 -19.316 1 97.75 62 PRO B O 1
ATOM 2897 N N . ARG B 1 63 ? 4.268 -21.708 -20.516 1 97.67 63 ARG B N 1
ATOM 2898 C CA . ARG B 1 63 ? 3.358 -22.306 -21.487 1 97.67 63 ARG B CA 1
ATOM 2899 C C . ARG B 1 63 ? 2.447 -23.334 -20.824 1 97.67 63 ARG B C 1
ATOM 2901 O O . ARG B 1 63 ? 1.242 -23.361 -21.083 1 97.67 63 ARG B O 1
ATOM 2908 N N . GLN B 1 64 ? 2.99 -24.205 -20.018 1 96.99 64 GLN B N 1
ATOM 2909 C CA . GLN B 1 64 ? 2.202 -25.21 -19.313 1 96.99 64 GLN B CA 1
ATOM 2910 C C . GLN B 1 64 ? 1.126 -24.559 -18.449 1 96.99 64 GLN B C 1
ATOM 2912 O O . GLN B 1 64 ? -0.019 -25.017 -18.424 1 96.99 64 GLN B O 1
ATOM 2917 N N . ILE B 1 65 ? 1.466 -23.517 -17.764 1 96.9 65 ILE B N 1
ATOM 2918 C CA . ILE B 1 65 ? 0.514 -22.825 -16.902 1 96.9 65 ILE B CA 1
ATOM 2919 C C . ILE B 1 65 ? -0.544 -22.129 -17.755 1 96.9 65 ILE B C 1
ATOM 2921 O O . ILE B 1 65 ? -1.736 -22.181 -17.443 1 96.9 65 ILE B O 1
ATOM 2925 N N . LEU B 1 66 ? -0.077 -21.462 -18.838 1 96.79 66 LEU B N 1
ATOM 2926 C CA . LEU B 1 66 ? -0.996 -20.795 -19.754 1 96.79 66 LEU B CA 1
ATOM 2927 C C . LEU B 1 66 ? -2.037 -21.773 -20.288 1 96.79 66 LEU B C 1
ATOM 2929 O O . LEU B 1 66 ? -3.223 -21.445 -20.36 1 96.79 66 LEU B O 1
ATOM 2933 N N . ASP B 1 67 ? -1.625 -22.919 -20.607 1 95.9 67 ASP B N 1
ATOM 2934 C CA . ASP B 1 67 ? -2.538 -23.94 -21.111 1 95.9 67 ASP B CA 1
ATOM 2935 C C . ASP B 1 67 ? -3.598 -24.292 -20.069 1 95.9 67 ASP B C 1
ATOM 2937 O O . ASP B 1 67 ? -4.761 -24.518 -20.41 1 95.9 67 ASP B O 1
ATOM 2941 N N . GLN B 1 68 ? -3.226 -24.371 -18.812 1 93.48 68 GLN B N 1
ATOM 2942 C CA . GLN B 1 68 ? -4.196 -24.609 -17.749 1 93.48 68 GLN B CA 1
ATOM 2943 C C . GLN B 1 68 ? -5.237 -23.493 -17.694 1 93.48 68 GLN B C 1
ATOM 2945 O O . GLN B 1 68 ? -6.426 -23.755 -17.505 1 93.48 68 GLN B O 1
ATOM 2950 N N . TYR B 1 69 ? -4.817 -22.258 -17.839 1 92.66 69 TYR B N 1
ATOM 2951 C CA . TYR B 1 69 ? -5.728 -21.119 -17.811 1 92.66 69 TYR B CA 1
ATOM 2952 C C . TYR B 1 69 ? -6.712 -21.179 -18.973 1 92.66 69 TYR B C 1
ATOM 2954 O O . TYR B 1 69 ? -7.911 -20.955 -18.79 1 92.66 69 TYR B O 1
ATOM 2962 N N . LEU B 1 70 ? -6.189 -21.467 -20.126 1 92.14 70 LEU B N 1
ATOM 2963 C CA . LEU B 1 70 ? -7.016 -21.482 -21.327 1 92.14 70 LEU B CA 1
ATOM 2964 C C . LEU B 1 70 ? -8.023 -22.626 -21.28 1 92.14 70 LEU B C 1
ATOM 2966 O O . LEU B 1 70 ? -9.153 -22.484 -21.753 1 92.14 70 LEU B O 1
ATOM 2970 N N . GLU B 1 71 ? -7.642 -23.676 -20.674 1 90.52 71 GLU B N 1
ATOM 2971 C CA . GLU B 1 71 ? -8.503 -24.854 -20.623 1 90.52 71 GLU B CA 1
ATOM 2972 C C . GLU B 1 71 ? -9.499 -24.761 -19.471 1 90.52 71 GLU B C 1
ATOM 2974 O O . GLU B 1 71 ? -10.674 -25.098 -19.63 1 90.52 71 GLU B O 1
ATOM 2979 N N . ARG B 1 72 ? -9.096 -24.259 -18.341 1 88.16 72 ARG B N 1
ATOM 2980 C CA . ARG B 1 72 ? -9.89 -24.371 -17.122 1 88.16 72 ARG B CA 1
ATOM 2981 C C . ARG B 1 72 ? -10.472 -23.02 -16.721 1 88.16 72 ARG B C 1
ATOM 2983 O O . ARG B 1 72 ? -11.401 -22.953 -15.913 1 88.16 72 ARG B O 1
ATOM 2990 N N . GLY B 1 73 ? -9.948 -21.921 -17.168 1 83.91 73 GLY B N 1
ATOM 2991 C CA . GLY B 1 73 ? -10.371 -20.576 -16.81 1 83.91 73 GLY B CA 1
ATOM 2992 C C . GLY B 1 73 ? -11.872 -20.38 -16.898 1 83.91 73 GLY B C 1
ATOM 2993 O O . GLY B 1 73 ? -12.503 -19.936 -15.937 1 83.91 73 GLY B O 1
ATOM 2994 N N . PRO B 1 74 ? -12.459 -20.751 -18.024 1 82.2 74 PRO B N 1
ATOM 2995 C CA . PRO B 1 74 ? -13.909 -20.591 -18.157 1 82.2 74 PRO B CA 1
ATOM 2996 C C . PRO B 1 74 ? -14.687 -21.364 -17.094 1 82.2 74 PRO B C 1
ATOM 2998 O O . PRO B 1 74 ? -15.728 -20.897 -16.624 1 82.2 74 PRO B O 1
ATOM 3001 N N . LYS B 1 75 ? -14.158 -22.443 -16.67 1 79.92 75 LYS B N 1
ATOM 3002 C CA . LYS B 1 75 ? -14.836 -23.269 -15.675 1 79.92 75 LYS B CA 1
ATOM 3003 C C . LYS B 1 75 ? -14.75 -22.64 -14.287 1 79.92 75 LYS B C 1
ATOM 3005 O 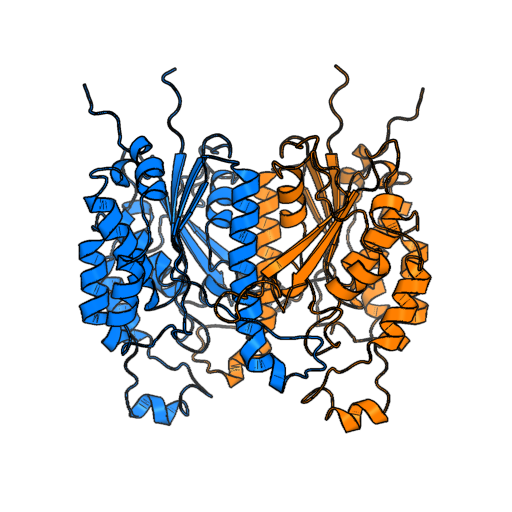O . LYS B 1 75 ? -15.668 -22.784 -13.477 1 79.92 75 LY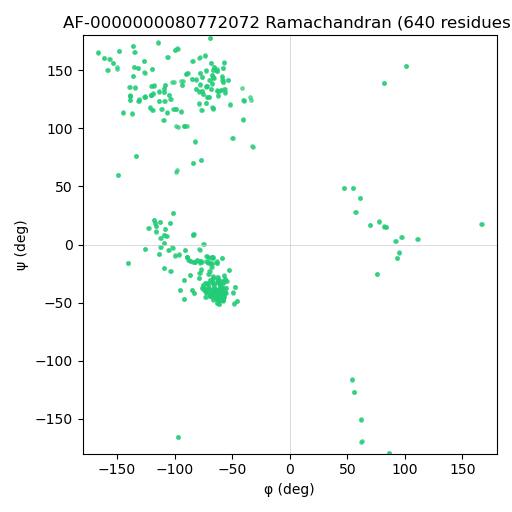S B O 1
ATOM 3010 N N . LEU B 1 76 ? -13.677 -22.013 -14.018 1 77.66 76 LEU B N 1
ATOM 3011 C CA . LEU B 1 76 ? -13.453 -21.36 -12.733 1 77.66 76 LEU B CA 1
ATOM 3012 C C . LEU B 1 76 ? -14.471 -20.248 -12.504 1 77.66 76 LEU B C 1
ATOM 3014 O O . LEU B 1 76 ? -14.883 -20.001 -11.368 1 77.66 76 LEU B O 1
ATOM 3018 N N . PHE B 1 77 ? -14.933 -19.638 -13.567 1 74.72 77 PHE B N 1
ATOM 3019 C CA . PHE B 1 77 ? -15.815 -18.485 -13.427 1 74.72 77 PHE B CA 1
ATOM 3020 C C . PHE B 1 77 ? -17.183 -18.773 -14.035 1 74.72 77 PHE B C 1
ATOM 3022 O O . PHE B 1 77 ? -17.837 -17.869 -14.56 1 74.72 77 PHE B O 1
ATOM 3029 N N . GLU B 1 78 ? -17.483 -20.006 -14.167 1 70.42 78 GLU B N 1
ATOM 3030 C CA . GLU B 1 78 ? -18.82 -20.409 -14.593 1 70.42 78 GLU B CA 1
ATOM 3031 C C . GLU B 1 78 ? -19.811 -20.345 -13.434 1 70.42 78 GLU B C 1
ATOM 3033 O O . GLU B 1 78 ? -19.531 -20.843 -12.342 1 70.42 78 GLU B O 1
ATOM 3038 N N . ARG B 1 79 ? -20.877 -19.501 -13.675 1 67.51 79 ARG B N 1
ATOM 3039 C CA . ARG B 1 79 ? -21.955 -19.369 -12.701 1 67.51 79 ARG B CA 1
ATOM 3040 C C . ARG B 1 79 ? -23.149 -20.238 -13.085 1 67.51 79 ARG B C 1
ATOM 3042 O O . ARG B 1 79 ? -23.779 -20.014 -14.12 1 67.51 79 ARG B O 1
ATOM 3049 N N . GLY B 1 80 ? -23.168 -21.28 -12.39 1 63.42 80 GLY B N 1
ATOM 3050 C CA . GLY B 1 80 ? -24.386 -22.026 -12.666 1 63.42 80 GLY B CA 1
ATOM 3051 C C . GLY B 1 80 ? -25.648 -21.236 -12.378 1 63.42 80 GLY B C 1
ATOM 3052 O O . GLY B 1 80 ? -25.623 -20.276 -11.605 1 63.42 80 GLY B O 1
ATOM 3053 N N . ALA B 1 81 ? -26.582 -21.465 -13.155 1 65.18 81 ALA B N 1
ATOM 3054 C CA . ALA B 1 81 ? -27.87 -20.792 -13.011 1 65.18 81 ALA B CA 1
ATOM 3055 C C . ALA B 1 81 ? -28.356 -20.841 -11.566 1 65.18 81 ALA B C 1
ATOM 3057 O O . ALA B 1 81 ? -28.885 -19.854 -11.048 1 65.18 81 ALA B O 1
ATOM 3058 N N . ALA B 1 82 ? -28.093 -21.887 -10.984 1 67.79 82 ALA B N 1
ATOM 3059 C CA . ALA B 1 82 ? -28.558 -22.07 -9.611 1 67.79 82 ALA B CA 1
ATOM 3060 C C . ALA B 1 82 ? -27.841 -21.119 -8.657 1 67.79 82 ALA B C 1
ATOM 3062 O O . ALA B 1 82 ? -28.469 -20.516 -7.784 1 67.79 82 ALA B O 1
ATOM 3063 N N . ARG B 1 83 ? -26.664 -20.974 -8.847 1 71.2 83 ARG B N 1
ATOM 3064 C CA . ARG B 1 83 ? -25.891 -20.087 -7.984 1 71.2 83 ARG B CA 1
ATOM 3065 C C . ARG B 1 83 ? -26.241 -18.626 -8.246 1 71.2 83 ARG B C 1
ATOM 3067 O O . ARG B 1 83 ? -26.351 -17.831 -7.31 1 71.2 83 ARG B O 1
ATOM 3074 N N . ARG B 1 84 ? -26.442 -18.279 -9.448 1 74.39 84 ARG B N 1
ATOM 3075 C CA . ARG B 1 84 ? -26.845 -16.922 -9.804 1 74.39 84 ARG B CA 1
ATOM 3076 C C . ARG B 1 84 ? -28.138 -16.532 -9.096 1 74.39 84 ARG B C 1
ATOM 3078 O O . ARG B 1 84 ? -28.256 -15.421 -8.575 1 74.39 84 ARG B O 1
ATOM 3085 N N . LEU B 1 85 ? -29.019 -17.44 -9.136 1 68.84 85 LEU B N 1
ATOM 3086 C CA . LEU B 1 85 ? -30.308 -17.186 -8.503 1 68.84 85 LEU B CA 1
ATOM 3087 C C . LEU B 1 85 ? -30.166 -17.127 -6.986 1 68.84 85 LEU B C 1
ATOM 3089 O O . LEU B 1 85 ? -30.711 -16.228 -6.341 1 68.84 85 LEU B O 1
ATOM 3093 N N . LYS B 1 86 ? -29.375 -18.073 -6.441 1 69.43 86 LYS B N 1
ATOM 3094 C CA . LYS B 1 86 ? -29.227 -18.191 -4.993 1 69.43 86 LYS B CA 1
ATOM 3095 C C . LYS B 1 86 ? -28.512 -16.974 -4.413 1 69.43 86 LYS B C 1
ATOM 3097 O O . LYS B 1 86 ? -28.787 -16.567 -3.283 1 69.43 86 LYS B O 1
ATOM 3102 N N . THR B 1 87 ? -27.69 -16.386 -5.124 1 72.52 87 THR B N 1
ATOM 3103 C CA . THR B 1 87 ? -26.864 -15.303 -4.602 1 72.52 87 THR B CA 1
ATOM 3104 C C . THR B 1 87 ? -27.338 -13.955 -5.137 1 72.52 87 THR B C 1
ATOM 3106 O O . THR B 1 87 ? -26.722 -12.922 -4.867 1 72.52 87 THR B O 1
ATOM 3109 N N . LEU B 1 88 ? -28.465 -13.947 -5.835 1 74.54 88 LEU B N 1
ATOM 3110 C CA . LEU B 1 88 ? -28.964 -12.744 -6.491 1 74.54 88 LEU B CA 1
ATOM 3111 C C . LEU B 1 88 ? -27.853 -12.048 -7.269 1 74.54 88 LEU B C 1
ATOM 3113 O O . LEU B 1 88 ? -27.6 -10.858 -7.069 1 74.54 88 LEU B O 1
ATOM 3117 N N . ASN B 1 89 ? -27.137 -12.903 -8.08 1 70.1 89 ASN B N 1
ATOM 3118 C CA . ASN B 1 89 ? -26.064 -12.485 -8.977 1 70.1 89 ASN B CA 1
ATOM 3119 C C . ASN B 1 89 ? -24.915 -11.836 -8.211 1 70.1 89 ASN B C 1
ATOM 3121 O O . ASN B 1 89 ? -24.405 -10.79 -8.618 1 70.1 89 ASN B O 1
ATOM 3125 N N . GLY B 1 90 ? -24.644 -12.492 -7.002 1 73.74 90 GLY B N 1
ATOM 3126 C CA . GLY B 1 90 ? -23.475 -12.036 -6.268 1 73.74 90 GLY B CA 1
ATOM 3127 C C . GLY B 1 90 ? -23.792 -10.952 -5.255 1 73.74 90 GLY B C 1
ATOM 3128 O O . GLY B 1 90 ? -22.898 -10.465 -4.559 1 73.74 90 GLY B O 1
ATOM 3129 N N . LEU B 1 91 ? -24.99 -10.57 -5.077 1 71.27 91 LEU B N 1
ATOM 3130 C CA . LEU B 1 91 ? -25.399 -9.518 -4.154 1 71.27 91 LEU B CA 1
ATOM 3131 C C . LEU B 1 91 ? -25.335 -10.006 -2.71 1 71.27 91 LEU B C 1
ATOM 3133 O O . LEU B 1 91 ? -24.876 -9.28 -1.825 1 71.27 91 LEU B O 1
ATOM 3137 N N . ILE B 1 92 ? -25.73 -11.299 -2.436 1 74 92 ILE B N 1
ATOM 3138 C CA . ILE B 1 92 ? -25.824 -11.777 -1.061 1 74 92 ILE B CA 1
ATOM 3139 C C . ILE B 1 92 ? -24.936 -13.007 -0.88 1 74 92 ILE B C 1
ATOM 3141 O O . ILE B 1 92 ? -25.086 -13.751 0.091 1 74 92 ILE B O 1
ATOM 3145 N N . GLY B 1 93 ? -24.121 -13.222 -1.777 1 76.7 93 GLY B N 1
ATOM 3146 C CA . GLY B 1 93 ? -23.145 -14.3 -1.767 1 76.7 93 GLY B CA 1
ATOM 3147 C C . GLY B 1 93 ? -22.066 -14.139 -2.821 1 76.7 93 GLY B C 1
ATOM 3148 O O . GLY B 1 93 ? -22.216 -13.348 -3.754 1 76.7 93 GLY B O 1
ATOM 3149 N N . ALA B 1 94 ? -21.068 -14.951 -2.572 1 78.28 94 ALA B N 1
ATOM 3150 C CA . ALA B 1 94 ? -19.987 -14.889 -3.551 1 78.28 94 ALA B CA 1
ATOM 3151 C C . ALA B 1 94 ? -20.467 -15.337 -4.928 1 78.28 94 ALA B C 1
ATOM 3153 O O . ALA B 1 94 ? -21.302 -16.239 -5.038 1 78.28 94 ALA B O 1
ATOM 3154 N N . ARG B 1 95 ? -19.878 -14.816 -5.898 1 77.47 95 ARG B N 1
ATOM 3155 C CA . ARG B 1 95 ? -20.328 -15.053 -7.266 1 77.47 95 ARG B CA 1
ATOM 3156 C C . ARG B 1 95 ? -20.02 -16.481 -7.705 1 77.47 95 ARG B C 1
ATOM 3158 O O . ARG B 1 95 ? -20.786 -17.082 -8.461 1 77.47 95 ARG B O 1
ATOM 3165 N N . TYR B 1 96 ? -18.909 -16.986 -7.195 1 78.24 96 TYR B N 1
ATOM 3166 C CA . TYR B 1 96 ? -18.463 -18.288 -7.677 1 78.24 96 TYR B CA 1
ATOM 3167 C C . TYR B 1 96 ? -18.241 -19.252 -6.518 1 78.24 96 TYR B C 1
ATOM 3169 O O . TYR B 1 96 ? -18.055 -18.826 -5.375 1 78.24 96 TYR B O 1
ATOM 3177 N N . ASP B 1 97 ? -18.293 -20.52 -6.878 1 76.31 97 ASP B N 1
ATOM 3178 C CA . ASP B 1 97 ? -18.117 -21.566 -5.875 1 76.31 97 ASP B CA 1
ATOM 3179 C C . ASP B 1 97 ? -16.637 -21.869 -5.652 1 76.31 97 ASP B C 1
ATOM 3181 O O . ASP B 1 97 ? -15.868 -21.978 -6.61 1 76.31 97 ASP B O 1
ATOM 3185 N N . GLY B 1 98 ? -16.26 -22.11 -4.527 1 77.39 98 GLY B N 1
ATOM 3186 C CA . GLY B 1 98 ? -14.888 -22.373 -4.121 1 77.39 98 GLY B CA 1
ATOM 3187 C C . GLY B 1 98 ? -14.431 -23.783 -4.444 1 77.39 98 GLY B C 1
ATOM 3188 O O . GLY B 1 98 ? -13.233 -24.033 -4.599 1 77.39 98 GLY B O 1
ATOM 3189 N N . ALA B 1 99 ? -15.296 -24.651 -4.752 1 80.85 99 ALA B N 1
ATOM 3190 C CA . ALA B 1 99 ? -14.933 -26.055 -4.927 1 80.85 99 ALA B CA 1
ATOM 3191 C C . ALA B 1 99 ? -14.159 -26.263 -6.226 1 80.85 99 ALA B C 1
ATOM 3193 O O . ALA B 1 99 ? -13.177 -27.009 -6.258 1 80.85 99 ALA B O 1
ATOM 3194 N N . GLU B 1 100 ? -14.57 -25.725 -7.273 1 82.33 100 GLU B N 1
ATOM 3195 C CA . GLU B 1 100 ? -13.861 -25.85 -8.543 1 82.33 100 GLU B CA 1
ATOM 3196 C C . GLU B 1 100 ? -12.481 -25.203 -8.471 1 82.33 100 GLU B C 1
ATOM 3198 O O . GLU B 1 100 ? -11.511 -25.736 -9.013 1 82.33 100 GLU B O 1
ATOM 3203 N N . ARG B 1 101 ? -12.378 -24.119 -7.836 1 86.88 101 ARG B N 1
ATOM 3204 C CA . ARG B 1 101 ? -11.096 -23.452 -7.635 1 86.88 101 ARG B CA 1
ATOM 3205 C C . ARG B 1 101 ? -10.134 -24.338 -6.852 1 86.88 101 ARG B C 1
ATOM 3207 O O . ARG B 1 101 ? -8.953 -24.433 -7.192 1 86.88 101 ARG B O 1
ATOM 3214 N N . GLU B 1 102 ? -10.668 -24.94 -5.823 1 90.68 102 GLU B N 1
ATOM 3215 C CA . GLU B 1 102 ? -9.857 -25.845 -5.014 1 90.68 102 GLU B CA 1
ATOM 3216 C C . GLU B 1 102 ? -9.314 -26.998 -5.853 1 90.68 102 GLU B C 1
ATOM 3218 O O . GLU B 1 102 ? -8.136 -27.347 -5.75 1 90.68 102 GLU B O 1
ATOM 3223 N N . ARG B 1 103 ? -10.117 -27.573 -6.621 1 88.99 103 ARG B N 1
ATOM 3224 C CA . ARG B 1 103 ? -9.716 -28.692 -7.467 1 88.99 103 ARG B CA 1
ATOM 3225 C C . ARG B 1 103 ? -8.605 -28.282 -8.428 1 88.99 103 ARG B C 1
ATOM 3227 O O . ARG B 1 103 ? -7.612 -28.997 -8.58 1 88.99 103 ARG B O 1
ATOM 3234 N N . ILE B 1 104 ? -8.734 -27.209 -9.021 1 86.65 104 ILE B N 1
ATOM 3235 C CA . ILE B 1 104 ? -7.761 -26.722 -9.993 1 86.65 104 ILE B CA 1
ATOM 3236 C C . ILE B 1 104 ? -6.431 -26.446 -9.296 1 86.65 104 ILE B C 1
ATOM 3238 O O . ILE B 1 104 ? -5.371 -26.84 -9.789 1 86.65 104 ILE B O 1
ATOM 3242 N N . CYS B 1 105 ? -6.476 -25.804 -8.165 1 91.91 105 CYS B N 1
ATOM 3243 C CA . CYS B 1 105 ? -5.259 -25.497 -7.421 1 91.91 105 CYS B CA 1
ATOM 3244 C C . CYS B 1 105 ? -4.532 -26.774 -7.015 1 91.91 105 CYS B C 1
ATOM 3246 O O . CYS B 1 105 ? -3.312 -26.869 -7.154 1 91.91 105 CYS B O 1
ATOM 3248 N N . ARG B 1 106 ? -5.301 -27.739 -6.616 1 93.13 106 ARG B N 1
ATOM 3249 C CA . ARG B 1 106 ? -4.713 -29.014 -6.219 1 93.13 106 ARG B CA 1
ATOM 3250 C C . ARG B 1 106 ? -4.09 -29.726 -7.415 1 93.13 106 ARG B C 1
ATOM 3252 O O . ARG B 1 106 ? -3.002 -30.296 -7.308 1 93.13 106 ARG B O 1
ATOM 3259 N N . ASP B 1 107 ? -4.792 -29.675 -8.468 1 89.77 107 ASP B N 1
ATOM 3260 C CA . ASP B 1 107 ? -4.316 -30.348 -9.673 1 89.77 107 ASP B CA 1
ATOM 3261 C C . ASP B 1 107 ? -3.026 -29.711 -10.185 1 89.77 107 ASP B C 1
ATOM 3263 O O . ASP B 1 107 ? -2.11 -30.414 -10.617 1 89.77 107 ASP B O 1
ATOM 3267 N N . VAL B 1 108 ? -2.959 -28.46 -10.124 1 90.12 108 VAL B N 1
ATOM 3268 C CA . VAL B 1 108 ? -1.85 -27.726 -10.724 1 90.12 108 VAL B CA 1
ATOM 3269 C C . VAL B 1 108 ? -0.665 -27.704 -9.761 1 90.12 108 VAL B C 1
ATOM 3271 O O . VAL B 1 108 ? 0.484 -27.873 -10.177 1 90.12 108 VAL B O 1
ATOM 3274 N N . LEU B 1 109 ? -0.874 -27.491 -8.459 1 94.58 109 LEU B N 1
ATOM 3275 C CA . LEU B 1 109 ? 0.206 -27.247 -7.51 1 94.58 109 LEU B CA 1
ATOM 3276 C C . LEU B 1 109 ? 0.514 -28.503 -6.702 1 94.58 109 LEU B C 1
ATOM 3278 O O . LEU B 1 109 ? 1.458 -28.521 -5.909 1 94.58 109 LEU B O 1
ATOM 3282 N N . GLY B 1 110 ? -0.26 -29.55 -6.949 1 89.9 110 GLY B N 1
ATOM 3283 C CA . GLY B 1 110 ? -0.042 -30.789 -6.219 1 89.9 110 GLY B CA 1
ATOM 3284 C C . GLY B 1 110 ? -0.677 -30.79 -4.842 1 89.9 110 GLY B C 1
ATOM 3285 O O . GLY B 1 110 ? -0.542 -29.823 -4.089 1 89.9 110 GLY B O 1
ATOM 3286 N N . GLY B 1 111 ? -1.246 -31.821 -4.453 1 87.9 111 GLY B N 1
ATOM 3287 C CA . GLY B 1 111 ? -1.963 -31.918 -3.191 1 87.9 111 GLY B CA 1
ATOM 3288 C C . GLY B 1 111 ? -1.043 -32.059 -1.993 1 87.9 111 GLY B C 1
ATOM 3289 O O . GLY B 1 111 ? -1.41 -31.69 -0.875 1 87.9 111 GLY B O 1
ATOM 3290 N N . ALA B 1 112 ? 0.159 -32.503 -2.214 1 90.42 112 ALA B N 1
ATOM 3291 C CA . ALA B 1 112 ? 1.034 -32.805 -1.084 1 90.42 112 ALA B CA 1
ATOM 3292 C C . ALA B 1 112 ? 2.218 -31.843 -1.035 1 90.42 112 ALA B C 1
ATOM 3294 O O . ALA B 1 112 ? 2.957 -31.809 -0.048 1 90.42 112 ALA B O 1
ATOM 3295 N N . ASP B 1 113 ? 2.383 -31.038 -2.037 1 95.09 113 ASP B N 1
ATOM 3296 C CA . ASP B 1 113 ? 3.528 -30.135 -2.091 1 95.09 113 ASP B CA 1
ATOM 3297 C C . ASP B 1 113 ? 3.386 -29.005 -1.074 1 95.09 113 ASP B C 1
ATOM 3299 O O . ASP B 1 113 ? 2.335 -28.366 -0.992 1 95.09 113 ASP B O 1
ATOM 3303 N N . THR B 1 114 ? 4.43 -28.88 -0.273 1 97.83 114 THR B N 1
ATOM 3304 C CA . THR B 1 114 ? 4.514 -27.758 0.656 1 97.83 114 THR B CA 1
ATOM 3305 C C . THR B 1 114 ? 5.42 -26.663 0.1 1 97.83 114 THR B C 1
ATOM 3307 O O . THR B 1 114 ? 6.114 -26.871 -0.897 1 97.83 114 THR B O 1
ATOM 3310 N N . LEU B 1 115 ? 5.377 -25.508 0.702 1 98.47 115 LEU B N 1
ATOM 3311 C CA . LEU B 1 115 ? 6.26 -24.435 0.259 1 98.47 115 LEU B CA 1
ATOM 3312 C C . LEU B 1 115 ? 7.723 -24.837 0.411 1 98.47 115 LEU B C 1
ATOM 3314 O O . LEU B 1 115 ? 8.562 -24.472 -0.416 1 98.47 115 LEU B O 1
ATOM 3318 N N . ALA B 1 116 ? 8 -25.616 1.43 1 97.29 116 ALA B N 1
ATOM 3319 C CA . ALA B 1 116 ? 9.363 -26.088 1.664 1 97.29 116 ALA B CA 1
ATOM 3320 C C . ALA B 1 116 ? 9.818 -27.024 0.548 1 97.29 116 ALA B C 1
ATOM 3322 O O . ALA B 1 116 ? 10.995 -27.038 0.182 1 97.29 116 ALA B O 1
ATOM 3323 N N . SER B 1 117 ? 8.863 -27.831 0.026 1 96.92 117 SER B N 1
ATOM 3324 C CA . SER B 1 117 ? 9.202 -28.807 -1.005 1 96.92 117 SER B CA 1
ATOM 3325 C C . SER B 1 117 ? 9.604 -28.12 -2.306 1 96.92 117 SER B C 1
ATOM 3327 O O . SER B 1 117 ? 10.169 -28.753 -3.2 1 96.92 117 SER B O 1
ATOM 3329 N N . LEU B 1 118 ? 9.389 -26.807 -2.399 1 97.3 118 LEU B N 1
ATOM 3330 C CA . LEU B 1 118 ? 9.72 -26.058 -3.606 1 97.3 118 LEU B CA 1
ATOM 3331 C C . LEU B 1 118 ? 11.175 -25.601 -3.58 1 97.3 118 LEU B C 1
ATOM 3333 O O . LEU B 1 118 ? 11.714 -25.174 -4.604 1 97.3 118 LEU B O 1
ATOM 3337 N N . LEU B 1 119 ? 11.767 -25.683 -2.423 1 96.72 119 LEU B N 1
ATOM 3338 C CA . LEU B 1 119 ? 13.156 -25.258 -2.288 1 96.72 119 LEU B CA 1
ATOM 3339 C C . LEU B 1 119 ? 14.087 -26.188 -3.059 1 96.72 119 LEU B C 1
ATOM 3341 O O . LEU B 1 119 ? 13.886 -27.405 -3.07 1 96.72 119 LEU B O 1
ATOM 3345 N N . ARG B 1 120 ? 14.994 -25.525 -3.68 1 94.52 120 ARG B N 1
ATOM 3346 C CA . ARG B 1 120 ? 16.006 -26.241 -4.451 1 94.52 120 ARG B CA 1
ATOM 3347 C C . ARG B 1 120 ? 17.398 -25.681 -4.18 1 94.52 120 ARG B C 1
ATOM 3349 O O . ARG B 1 120 ? 17.539 -24.628 -3.555 1 94.52 120 ARG B O 1
ATOM 3356 N N . ASP B 1 121 ? 18.457 -26.459 -4.601 1 92.24 121 ASP B N 1
ATOM 3357 C CA . ASP B 1 121 ? 19.855 -26.052 -4.5 1 92.24 121 ASP B CA 1
ATOM 3358 C C . ASP B 1 121 ? 20.215 -25.673 -3.066 1 92.24 121 ASP B C 1
ATOM 3360 O O . ASP B 1 121 ? 20.706 -24.57 -2.814 1 92.24 121 ASP B O 1
ATOM 3364 N N . GLY B 1 122 ? 19.85 -26.556 -2.104 1 90.15 122 GLY B N 1
ATOM 3365 C CA . GLY B 1 122 ? 20.193 -26.351 -0.706 1 90.15 122 GLY B CA 1
ATOM 3366 C C . GLY B 1 122 ? 19.447 -25.193 -0.072 1 90.15 122 GLY B C 1
ATOM 3367 O O . GLY B 1 122 ? 19.934 -24.582 0.882 1 90.15 122 GLY B O 1
ATOM 3368 N N . GLY B 1 123 ? 18.351 -24.797 -0.798 1 90.43 123 GLY B N 1
ATOM 3369 C CA . GLY B 1 123 ? 17.535 -23.734 -0.235 1 90.43 123 GLY B CA 1
ATOM 3370 C C . GLY B 1 123 ? 17.871 -22.364 -0.793 1 90.43 123 GLY B C 1
ATOM 3371 O O . GLY B 1 123 ? 17.321 -21.354 -0.348 1 90.43 123 GLY B O 1
ATOM 3372 N N . SER B 1 124 ? 18.749 -22.326 -1.795 1 90.91 124 SER B N 1
ATOM 3373 C CA . SER B 1 124 ? 19.159 -21.036 -2.339 1 90.91 124 SER B CA 1
ATOM 3374 C C . SER B 1 124 ? 18.243 -20.598 -3.476 1 90.91 124 SER B C 1
ATOM 3376 O O . SER B 1 124 ? 18.293 -19.446 -3.912 1 90.91 124 SER B O 1
ATOM 3378 N N . ARG B 1 125 ? 17.383 -21.576 -3.908 1 93.75 125 ARG B N 1
ATOM 3379 C CA . ARG B 1 125 ? 16.42 -21.286 -4.965 1 93.75 125 ARG B CA 1
ATOM 3380 C C . ARG B 1 125 ? 15.045 -21.851 -4.624 1 93.75 125 ARG B C 1
ATOM 3382 O O . ARG B 1 125 ? 14.886 -22.546 -3.618 1 93.75 125 ARG B O 1
ATOM 3389 N N . GLY B 1 126 ? 14.146 -21.442 -5.453 1 96.56 126 GLY B N 1
ATOM 3390 C CA . GLY B 1 126 ? 12.801 -21.943 -5.221 1 96.56 126 GLY B CA 1
ATOM 3391 C C . GLY B 1 126 ? 12.055 -21.176 -4.146 1 96.56 126 GLY B C 1
ATOM 3392 O O . GLY B 1 126 ? 11.08 -21.677 -3.582 1 96.56 126 GLY B O 1
ATOM 3393 N N . HIS B 1 127 ? 12.549 -20.041 -3.813 1 98.3 127 HIS B N 1
ATOM 3394 C CA . HIS B 1 127 ? 11.859 -19.195 -2.846 1 98.3 127 HIS B CA 1
ATOM 3395 C C . HIS B 1 127 ? 10.533 -18.688 -3.404 1 98.3 127 HIS B C 1
ATOM 3397 O O . HIS B 1 127 ? 10.42 -18.422 -4.602 1 98.3 127 HIS B O 1
ATOM 3403 N N . VAL B 1 128 ? 9.541 -18.587 -2.5 1 98.76 128 VAL B N 1
ATOM 3404 C CA . VAL B 1 128 ? 8.246 -18.048 -2.902 1 98.76 128 VAL B CA 1
ATOM 3405 C C . VAL B 1 128 ? 7.75 -17.056 -1.853 1 98.76 128 VAL B C 1
ATOM 3407 O O . VAL B 1 128 ? 8.114 -17.152 -0.678 1 98.76 128 VAL B O 1
ATOM 3410 N N . LEU B 1 129 ? 6.974 -16.13 -2.224 1 98.82 129 LEU B N 1
ATOM 3411 C CA . LEU B 1 129 ? 6.283 -15.163 -1.378 1 98.82 129 LEU B CA 1
ATOM 3412 C C . LEU B 1 129 ? 4.856 -14.935 -1.868 1 98.82 129 LEU B C 1
ATOM 3414 O O . LEU B 1 129 ? 4.644 -14.571 -3.027 1 98.82 129 LEU B O 1
ATOM 3418 N N . VAL B 1 130 ? 3.865 -15.121 -1.011 1 98.85 130 VAL B N 1
ATOM 3419 C CA . VAL B 1 130 ? 2.462 -15.065 -1.405 1 98.85 130 VAL B CA 1
ATOM 3420 C C . VAL B 1 130 ? 1.662 -14.288 -0.362 1 98.85 130 VAL B C 1
ATOM 3422 O O . VAL B 1 130 ? 1.429 -14.781 0.744 1 98.85 130 VAL B O 1
ATOM 3425 N N . PRO B 1 131 ? 1.165 -13.128 -0.72 1 98.53 131 PRO B N 1
ATOM 3426 C CA . PRO B 1 131 ? 0.329 -12.351 0.197 1 98.53 131 PRO B CA 1
ATOM 3427 C C . PRO B 1 131 ? -1.088 -12.907 0.319 1 98.53 131 PRO B C 1
ATOM 3429 O O . PRO B 1 131 ? -1.654 -13.385 -0.667 1 98.53 131 PRO B O 1
ATOM 3432 N N . ALA B 1 132 ? -1.638 -12.828 1.456 1 97.91 132 ALA B N 1
ATOM 3433 C CA . ALA B 1 132 ? -3.028 -13.099 1.81 1 97.91 132 ALA B CA 1
ATOM 3434 C C . ALA B 1 132 ? -3.482 -12.214 2.968 1 97.91 132 ALA B C 1
ATOM 3436 O O . ALA B 1 132 ? -2.67 -11.512 3.576 1 97.91 132 ALA B O 1
ATOM 3437 N N . PHE B 1 133 ? -4.733 -12.172 3.194 1 95.97 133 PHE B N 1
ATOM 3438 C CA . PHE B 1 133 ? -5.244 -11.321 4.262 1 95.97 133 PHE B CA 1
ATOM 3439 C C . PHE B 1 133 ? -5.977 -12.149 5.311 1 95.97 133 PHE B C 1
ATOM 3441 O O . PHE B 1 133 ? -7.023 -12.735 5.026 1 95.97 133 PHE B O 1
ATOM 3448 N N . ASN B 1 134 ? -5.478 -12.181 6.486 1 95.48 134 ASN B N 1
ATOM 3449 C CA . ASN B 1 134 ? -6.077 -12.903 7.604 1 95.48 134 ASN B CA 1
ATOM 3450 C C . ASN B 1 134 ? -7.277 -12.154 8.176 1 95.48 134 ASN B C 1
ATOM 3452 O O . ASN B 1 134 ? -7.124 -11.075 8.751 1 95.48 134 ASN B O 1
ATOM 3456 N N . LEU B 1 135 ? -8.43 -12.697 8.099 1 92.44 135 LEU B N 1
ATOM 3457 C CA . LEU B 1 135 ? -9.66 -12.017 8.49 1 92.44 135 LEU B CA 1
ATOM 3458 C C . LEU B 1 135 ? -9.933 -12.2 9.979 1 92.44 135 LEU B C 1
ATOM 3460 O O . LEU B 1 135 ? -10.709 -11.445 10.569 1 92.44 135 LEU B O 1
ATOM 3464 N N . ASP B 1 136 ? -9.464 -13.227 10.529 1 85.46 136 ASP B N 1
ATOM 3465 C CA . ASP B 1 136 ? -9.852 -13.616 11.881 1 85.46 136 ASP B CA 1
ATOM 3466 C C . ASP B 1 136 ? -8.794 -13.195 12.898 1 85.46 136 ASP B C 1
ATOM 3468 O O . ASP B 1 136 ? -9.054 -13.182 14.103 1 85.46 136 ASP B O 1
ATOM 3472 N N . GLY B 1 137 ? -7.73 -12.774 12.48 1 77.08 137 GLY B N 1
ATOM 3473 C CA . GLY B 1 137 ? -6.649 -12.464 13.402 1 77.08 137 GLY B CA 1
ATOM 3474 C C . GLY B 1 137 ? -6.169 -13.67 14.186 1 77.08 137 GLY B C 1
ATOM 3475 O O . GLY B 1 137 ? -6.107 -14.78 13.652 1 77.08 137 GLY B O 1
ATOM 3476 N N . ASP B 1 138 ? -5.677 -13.498 15.393 1 77.99 138 ASP B N 1
ATOM 3477 C CA . ASP B 1 138 ? -5.243 -14.563 16.291 1 77.99 138 ASP B CA 1
ATOM 3478 C C . ASP B 1 138 ? -6.391 -15.029 17.185 1 77.99 138 ASP B C 1
ATOM 3480 O O . ASP B 1 138 ? -6.778 -14.328 18.122 1 77.99 138 ASP B O 1
ATOM 3484 N N . PRO B 1 139 ? -6.955 -16.191 16.792 1 74.61 139 PRO B N 1
ATOM 3485 C CA . PRO B 1 139 ? -8.125 -16.662 17.536 1 74.61 139 PRO B CA 1
ATOM 3486 C C . PRO B 1 139 ? -7.834 -16.876 19.02 1 74.61 139 PRO B C 1
ATOM 3488 O O . PRO B 1 139 ? -8.76 -17.056 19.815 1 74.61 139 PRO B O 1
ATOM 3491 N N . ARG B 1 140 ? -6.513 -16.84 19.398 1 77.97 140 ARG B N 1
ATOM 3492 C CA . ARG B 1 140 ? -6.15 -17.03 20.799 1 77.97 140 ARG B CA 1
ATOM 3493 C C . ARG B 1 140 ? -6.343 -15.743 21.594 1 77.97 140 ARG B C 1
ATOM 3495 O O . ARG B 1 140 ? -6.392 -15.769 22.825 1 77.97 140 ARG B O 1
ATOM 3502 N N . LEU B 1 141 ? -6.516 -14.647 20.907 1 78.51 141 LEU B N 1
ATOM 3503 C CA . LEU B 1 141 ? -6.692 -13.354 21.558 1 78.51 141 LEU B CA 1
ATOM 3504 C C . LEU B 1 141 ? -8.167 -13.081 21.834 1 78.51 141 LEU B C 1
ATOM 3506 O O . LEU B 1 141 ? -9.04 -13.585 21.123 1 78.51 141 LEU B O 1
ATOM 3510 N N . PRO B 1 142 ? -8.384 -12.341 22.994 1 78.98 142 PRO B N 1
ATOM 3511 C CA . PRO B 1 142 ? -9.771 -11.944 23.246 1 78.98 142 PRO B CA 1
ATOM 3512 C C . PRO B 1 142 ? -10.365 -11.118 22.107 1 78.98 142 PRO B C 1
ATOM 3514 O O . PRO B 1 142 ? -9.625 -10.495 21.34 1 78.98 142 PRO B O 1
ATOM 3517 N N . GLN B 1 143 ? -11.653 -11.198 21.956 1 74.35 143 GLN B N 1
ATOM 3518 C CA . GLN B 1 143 ? -12.393 -10.57 20.866 1 74.35 143 GLN B CA 1
ATOM 3519 C C . GLN B 1 143 ? -12.001 -9.103 20.71 1 74.35 143 GLN B C 1
ATOM 3521 O O . GLN B 1 143 ? -11.842 -8.614 19.59 1 74.35 143 GLN B O 1
ATOM 3526 N N . GLY B 1 144 ? -11.84 -8.425 21.74 1 74.56 144 GLY B N 1
ATOM 3527 C CA . GLY B 1 144 ? -11.54 -7.003 21.69 1 74.56 144 GLY B CA 1
ATOM 3528 C C . GLY B 1 144 ? -10.107 -6.71 21.285 1 74.56 144 GLY B C 1
ATOM 3529 O O . GLY B 1 144 ? -9.746 -5.554 21.056 1 74.56 144 GLY B O 1
ATOM 3530 N N . ARG B 1 145 ? -9.361 -7.82 21.033 1 79.12 145 ARG B N 1
ATOM 3531 C CA . ARG B 1 145 ? -7.959 -7.629 20.674 1 79.12 145 ARG B CA 1
ATOM 3532 C C . ARG B 1 145 ? -7.634 -8.319 19.353 1 79.12 145 ARG B C 1
ATOM 3534 O O . ARG B 1 145 ? -6.515 -8.208 18.848 1 79.12 145 ARG B O 1
ATOM 3541 N N . ARG B 1 146 ? -8.66 -9.015 18.855 1 82.97 146 ARG B N 1
ATOM 3542 C CA . ARG B 1 146 ? -8.466 -9.678 17.569 1 82.97 146 ARG B CA 1
ATOM 3543 C C . ARG B 1 146 ? -8.582 -8.684 16.418 1 82.97 146 ARG B C 1
ATOM 3545 O O . ARG B 1 146 ? -9.482 -7.841 16.407 1 82.97 146 ARG B O 1
ATOM 3552 N N . ARG B 1 147 ? -7.615 -8.802 15.589 1 87.44 147 ARG B N 1
ATOM 3553 C CA . ARG B 1 147 ? -7.624 -7.881 14.457 1 87.44 147 ARG B CA 1
ATOM 3554 C C . ARG B 1 147 ? -7.214 -8.59 13.171 1 87.44 147 ARG B C 1
ATOM 3556 O O . ARG B 1 147 ? -6.29 -9.406 13.173 1 87.44 147 ARG B O 1
ATOM 3563 N N . TRP B 1 148 ? -7.965 -8.301 12.149 1 90.5 148 TRP B N 1
ATOM 3564 C CA . TRP B 1 148 ? -7.517 -8.777 10.844 1 90.5 148 TRP B CA 1
ATOM 3565 C C . TRP B 1 148 ? -6.215 -8.098 10.435 1 90.5 148 TRP B C 1
ATOM 3567 O O . TRP B 1 148 ? -5.869 -7.037 10.96 1 90.5 148 TRP B O 1
ATOM 3577 N N . LYS B 1 149 ? -5.447 -8.775 9.637 1 92.99 149 LYS B N 1
ATOM 3578 C CA . LYS B 1 149 ? -4.145 -8.231 9.26 1 92.99 149 LYS B CA 1
ATOM 3579 C C . LYS B 1 149 ? -3.611 -8.906 8 1 92.99 149 LYS B C 1
ATOM 3581 O O . LYS B 1 149 ? -3.999 -10.032 7.681 1 92.99 149 LYS B O 1
ATOM 3586 N N . PRO B 1 150 ? -2.652 -8.233 7.325 1 95.52 150 PRO B N 1
ATOM 3587 C CA . PRO B 1 150 ? -1.953 -8.877 6.21 1 95.52 150 PRO B CA 1
ATOM 3588 C C . PRO B 1 150 ? -1.097 -10.06 6.655 1 95.52 150 PRO B C 1
ATOM 3590 O O . PRO B 1 150 ? -0.542 -10.046 7.757 1 95.52 150 PRO B O 1
ATOM 3593 N N . LYS B 1 151 ? -1.057 -11.05 5.877 1 96.79 151 LYS B N 1
ATOM 3594 C CA . LYS B 1 151 ? -0.15 -12.185 6.018 1 96.79 151 LYS B CA 1
ATOM 3595 C C . LYS B 1 151 ? 0.651 -12.41 4.738 1 96.79 151 LYS B C 1
ATOM 3597 O O . LYS B 1 151 ? 0.082 -12.473 3.646 1 96.79 151 LYS B O 1
ATOM 3602 N N . VAL B 1 152 ? 1.947 -12.467 4.886 1 97.81 152 VAL B N 1
ATOM 3603 C CA . VAL B 1 152 ? 2.83 -12.784 3.768 1 97.81 152 VAL B CA 1
ATOM 3604 C C . VAL B 1 152 ? 3.44 -14.169 3.969 1 97.81 152 VAL B C 1
ATOM 3606 O O . VAL B 1 152 ? 4.337 -14.345 4.796 1 97.81 152 VAL B O 1
ATOM 3609 N N . TYR B 1 153 ? 3.012 -15.143 3.224 1 98.56 153 TYR B N 1
ATOM 3610 C CA . TYR B 1 153 ? 3.566 -16.492 3.277 1 98.56 153 TYR B CA 1
ATOM 3611 C C . TYR B 1 153 ? 4.89 -16.568 2.527 1 98.56 153 TYR B C 1
ATOM 3613 O O . TYR B 1 153 ? 5.036 -15.982 1.451 1 98.56 153 TYR B O 1
ATOM 3621 N N . HIS B 1 154 ? 5.818 -17.241 3.086 1 98.44 154 HIS B N 1
ATOM 3622 C CA . HIS B 1 154 ? 7.093 -17.421 2.401 1 98.44 154 HIS B CA 1
ATOM 3623 C C . HIS B 1 154 ? 7.821 -18.661 2.909 1 98.44 154 HIS B C 1
ATOM 3625 O O . HIS 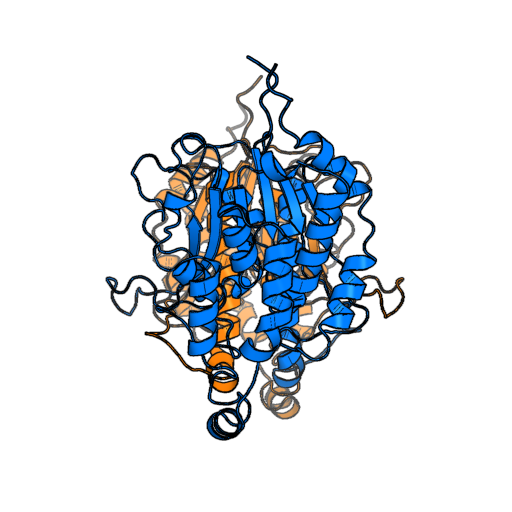B 1 154 ? 7.489 -19.188 3.974 1 98.44 154 HIS B O 1
ATOM 3631 N N . ASN B 1 155 ? 8.784 -19.169 2.071 1 98.19 155 ASN B N 1
ATOM 3632 C CA . ASN B 1 155 ? 9.585 -20.322 2.47 1 98.19 155 ASN B CA 1
ATOM 3633 C C . ASN B 1 155 ? 11.063 -19.96 2.597 1 98.19 155 ASN B C 1
ATOM 3635 O O . ASN B 1 155 ? 11.929 -20.832 2.51 1 98.19 155 ASN B O 1
ATOM 3639 N N . LEU B 1 156 ? 11.352 -18.64 2.665 1 97.36 156 LEU B N 1
ATOM 3640 C CA . LEU B 1 156 ? 12.736 -18.26 2.927 1 97.36 156 LEU B CA 1
ATOM 3641 C C . LEU B 1 156 ? 13.211 -18.822 4.263 1 97.36 156 LEU B C 1
ATOM 3643 O O . LEU B 1 156 ? 12.528 -18.678 5.279 1 97.36 156 LEU B O 1
ATOM 3647 N N . PRO B 1 157 ? 14.348 -19.395 4.277 1 94.6 157 PRO B N 1
ATOM 3648 C CA . PRO B 1 157 ? 14.817 -19.994 5.529 1 94.6 157 PRO B CA 1
ATOM 3649 C C . PRO B 1 157 ? 15 -18.965 6.642 1 94.6 157 PRO B C 1
ATOM 3651 O O . PRO B 1 157 ? 15.605 -17.912 6.422 1 94.6 157 PRO B O 1
ATOM 3654 N N . THR B 1 158 ? 14.436 -19.232 7.735 1 95.05 158 THR B N 1
ATOM 3655 C CA . THR B 1 158 ? 14.583 -18.378 8.909 1 95.05 158 THR B CA 1
ATOM 3656 C C . THR B 1 158 ? 15.489 -19.036 9.946 1 95.05 158 THR B C 1
ATOM 3658 O O . THR B 1 158 ? 15.714 -20.247 9.902 1 95.05 158 THR B O 1
ATOM 3661 N N . ARG B 1 159 ? 16.01 -18.264 10.854 1 94.35 159 ARG B N 1
ATOM 3662 C CA . ARG B 1 159 ? 16.915 -18.747 11.892 1 94.35 159 ARG B CA 1
ATOM 3663 C C . ARG B 1 159 ? 16.178 -19.634 12.89 1 94.35 159 ARG B C 1
ATOM 3665 O O . ARG B 1 159 ? 16.746 -20.596 13.412 1 94.35 159 ARG B O 1
ATOM 3672 N N . ASP B 1 160 ? 14.899 -19.367 13.085 1 93.23 160 ASP B N 1
ATOM 3673 C CA . ASP B 1 160 ? 14.16 -20.07 14.128 1 93.23 160 ASP B CA 1
ATOM 3674 C C . ASP B 1 160 ? 13.103 -20.993 13.526 1 93.23 160 ASP B C 1
ATOM 3676 O O . ASP B 1 160 ? 12.252 -21.523 14.244 1 93.23 160 ASP B O 1
ATOM 3680 N N . GLY B 1 161 ? 13.095 -21.103 12.272 1 88.28 161 GLY B N 1
ATOM 3681 C CA . GLY B 1 161 ? 12.146 -21.985 11.611 1 88.28 161 GLY B CA 1
ATOM 3682 C C . GLY B 1 161 ? 10.747 -21.404 11.53 1 88.28 161 GLY B C 1
ATOM 3683 O O . GLY B 1 161 ? 9.773 -22.14 11.36 1 88.28 161 GLY B O 1
ATOM 3684 N N . SER B 1 162 ? 10.605 -20.114 11.655 1 87.73 162 SER B N 1
ATOM 3685 C CA . SER B 1 162 ? 9.3 -19.46 11.694 1 87.73 162 SER B CA 1
ATOM 3686 C C . SER B 1 162 ? 8.77 -19.202 10.288 1 87.73 162 SER B C 1
ATOM 3688 O O . SER B 1 162 ? 7.756 -18.522 10.117 1 87.73 162 SER B O 1
ATOM 3690 N N . ASP B 1 163 ? 9.437 -19.75 9.288 1 91.27 163 ASP B N 1
ATOM 3691 C CA . ASP B 1 163 ? 8.906 -19.605 7.935 1 91.27 163 ASP B CA 1
ATOM 3692 C C . ASP B 1 163 ? 7.622 -20.413 7.76 1 91.27 163 ASP B C 1
ATOM 3694 O O . ASP B 1 163 ? 7.161 -21.066 8.698 1 91.27 163 ASP B O 1
ATOM 3698 N N . ASP B 1 164 ? 7.049 -20.294 6.573 1 97.78 164 ASP B N 1
ATOM 3699 C CA . ASP B 1 164 ? 5.784 -20.971 6.305 1 97.78 164 ASP B CA 1
ATOM 3700 C C . ASP B 1 164 ? 6.003 -22.244 5.492 1 97.78 164 ASP B C 1
ATOM 3702 O O . ASP B 1 164 ? 5.137 -22.648 4.714 1 97.78 164 ASP B O 1
ATOM 3706 N N . GLY B 1 165 ? 7.116 -22.847 5.586 1 97.43 165 GLY B N 1
ATOM 3707 C CA . GLY B 1 165 ? 7.513 -23.984 4.77 1 97.43 165 GLY B CA 1
ATOM 3708 C C . GLY B 1 165 ? 6.551 -25.153 4.869 1 97.43 165 GLY B C 1
ATOM 3709 O O . GLY B 1 165 ? 6.385 -25.91 3.91 1 97.43 165 GLY B O 1
ATOM 3710 N N . ALA B 1 166 ? 5.822 -25.321 5.952 1 97.1 166 ALA B N 1
ATOM 3711 C CA . ALA B 1 166 ? 4.961 -26.476 6.192 1 97.1 166 ALA B CA 1
ATOM 3712 C C . ALA B 1 166 ? 3.615 -26.311 5.491 1 97.1 166 ALA B C 1
ATOM 3714 O O . ALA B 1 166 ? 2.866 -27.279 5.337 1 97.1 166 ALA B O 1
ATOM 3715 N N . GLU B 1 167 ? 3.312 -25.126 5.07 1 97.78 167 GLU B N 1
ATOM 3716 C CA . GLU B 1 167 ? 2.023 -24.884 4.429 1 97.78 167 GLU B CA 1
ATOM 3717 C C . GLU B 1 167 ? 1.956 -25.551 3.058 1 97.78 167 GLU B C 1
ATOM 3719 O O . GLU B 1 167 ? 2.939 -25.554 2.314 1 97.78 167 GLU B O 1
ATOM 3724 N N . GLN B 1 168 ? 0.779 -26.099 2.726 1 97.97 168 GLN B N 1
ATOM 3725 C CA . GLN B 1 168 ? 0.577 -26.655 1.392 1 97.97 168 GLN B CA 1
ATOM 3726 C C . GLN B 1 168 ? 0.464 -25.549 0.347 1 97.97 168 GLN B C 1
ATOM 3728 O O . GLN B 1 168 ? -0.225 -24.55 0.564 1 97.97 168 GLN B O 1
ATOM 3733 N N . ALA B 1 169 ? 1.117 -25.727 -0.753 1 98.06 169 ALA B N 1
ATOM 3734 C CA . ALA B 1 169 ? 1.176 -24.707 -1.797 1 98.06 169 ALA B CA 1
ATOM 3735 C C . ALA B 1 169 ? -0.221 -24.361 -2.306 1 98.06 169 ALA B C 1
ATOM 3737 O O . ALA B 1 169 ? -0.562 -23.185 -2.451 1 98.06 169 ALA B O 1
ATOM 3738 N N . TRP B 1 170 ? -1.06 -25.399 -2.544 1 97.36 170 TRP B N 1
ATOM 3739 C CA . TRP B 1 170 ? -2.39 -25.146 -3.09 1 97.36 170 TRP B CA 1
ATOM 3740 C C . TRP B 1 170 ? -3.257 -24.394 -2.086 1 97.36 170 TRP B C 1
ATOM 3742 O O . TRP B 1 170 ? -4.064 -23.544 -2.467 1 97.36 170 TRP B O 1
ATOM 3752 N N . ARG B 1 171 ? -3.092 -24.636 -0.803 1 97.48 171 ARG B N 1
ATOM 3753 C CA . ARG B 1 171 ? -3.86 -23.94 0.224 1 97.48 171 ARG B CA 1
ATOM 3754 C C . ARG B 1 171 ? -3.482 -22.464 0.284 1 97.48 171 ARG B C 1
ATOM 3756 O O . ARG B 1 171 ? -4.35 -21.6 0.424 1 97.48 171 ARG B O 1
ATOM 3763 N N . VAL B 1 172 ? -2.178 -22.22 0.196 1 98.17 172 VAL B N 1
ATOM 3764 C CA . VAL B 1 172 ? -1.695 -20.843 0.21 1 98.17 172 VAL B CA 1
ATOM 3765 C C . VAL B 1 172 ? -2.23 -20.095 -1.009 1 98.17 172 VAL B C 1
ATOM 3767 O O . VAL B 1 172 ? -2.637 -18.936 -0.904 1 98.17 172 VAL B O 1
ATOM 3770 N N . ALA B 1 173 ? -2.284 -20.737 -2.148 1 97.46 173 ALA B N 1
ATOM 3771 C CA . ALA B 1 173 ? -2.854 -20.142 -3.354 1 97.46 173 ALA B CA 1
ATOM 3772 C C . ALA B 1 173 ? -4.334 -19.824 -3.161 1 97.46 173 ALA B C 1
ATOM 3774 O O . ALA B 1 173 ? -4.805 -18.76 -3.569 1 97.46 173 ALA B O 1
ATOM 3775 N N . MET B 1 174 ? -5.056 -20.718 -2.501 1 95.91 174 MET B N 1
ATOM 3776 C CA . MET B 1 174 ? -6.478 -20.525 -2.237 1 95.91 174 MET B CA 1
ATOM 3777 C C . MET B 1 174 ? -6.704 -19.323 -1.325 1 95.91 174 MET B C 1
ATOM 3779 O O . MET B 1 174 ? -7.602 -18.514 -1.568 1 95.91 174 MET B O 1
ATOM 3783 N N . ARG B 1 175 ? -5.899 -19.236 -0.325 1 96.62 175 ARG B N 1
ATOM 3784 C CA . ARG B 1 175 ? -5.997 -18.115 0.604 1 96.62 175 ARG B CA 1
ATOM 3785 C C . ARG B 1 175 ? -5.727 -16.791 -0.103 1 96.62 175 ARG B C 1
ATOM 3787 O O . ARG B 1 175 ? -6.461 -15.819 0.087 1 96.62 175 ARG B O 1
ATOM 3794 N N . SER B 1 176 ? -4.804 -16.765 -0.98 1 97.86 176 SER B N 1
ATOM 3795 C CA . SER B 1 176 ? -4.364 -15.546 -1.65 1 97.86 176 SER B CA 1
ATOM 3796 C C . SER B 1 176 ? -5.337 -15.14 -2.752 1 97.86 176 SER B C 1
ATOM 3798 O O . SER B 1 176 ? -5.284 -14.013 -3.25 1 97.86 176 SER B O 1
ATOM 3800 N N . SER B 1 177 ? -6.223 -16.031 -3.166 1 94.99 177 SER B N 1
ATOM 3801 C CA . SER B 1 177 ? -7.068 -15.744 -4.32 1 94.99 177 SER B CA 1
ATOM 3802 C C . SER B 1 177 ? -8.541 -15.691 -3.928 1 94.99 177 SER B C 1
ATOM 3804 O O . SER B 1 177 ? -9.421 -15.729 -4.79 1 94.99 177 SER B O 1
ATOM 3806 N N . ALA B 1 178 ? -8.8 -15.673 -2.645 1 92.5 178 ALA B N 1
ATOM 3807 C CA . ALA B 1 178 ? -10.174 -15.541 -2.167 1 92.5 178 ALA B CA 1
ATOM 3808 C C . ALA B 1 178 ? -10.656 -14.097 -2.278 1 92.5 178 ALA B C 1
ATOM 3810 O O . ALA B 1 178 ? -10.877 -13.431 -1.264 1 92.5 178 ALA B O 1
ATOM 3811 N N . ALA B 1 179 ? -10.894 -13.707 -3.488 1 87.96 179 ALA B N 1
ATOM 3812 C CA . ALA B 1 179 ? -11.249 -12.32 -3.775 1 87.96 179 ALA B CA 1
ATOM 3813 C C . ALA B 1 179 ? -12.643 -11.99 -3.247 1 87.96 179 ALA B C 1
ATOM 3815 O O . ALA B 1 179 ? -13.618 -12.664 -3.587 1 87.96 179 ALA B O 1
ATOM 3816 N N . PRO B 1 180 ? -12.741 -10.988 -2.503 1 87.23 180 PRO B N 1
ATOM 3817 C CA . PRO B 1 180 ? -14.056 -10.583 -2.001 1 87.23 180 PRO B CA 1
ATOM 3818 C C . PRO B 1 180 ? -15.082 -10.397 -3.117 1 87.23 180 PRO B C 1
ATOM 3820 O O . PRO B 1 180 ? -14.75 -9.877 -4.185 1 87.23 180 PRO B O 1
ATOM 3823 N N . THR B 1 181 ? -16.281 -10.799 -2.85 1 81.93 181 THR B N 1
ATOM 3824 C CA . THR B 1 181 ? -17.448 -10.719 -3.721 1 81.93 181 THR B CA 1
ATOM 3825 C C . THR B 1 181 ? -17.38 -11.781 -4.815 1 81.93 181 THR B C 1
ATOM 3827 O O . THR B 1 181 ? -18.394 -12.109 -5.433 1 81.93 181 THR B O 1
ATOM 3830 N N . TYR B 1 182 ? -16.171 -12.261 -5.19 1 82.4 182 TYR B N 1
ATOM 3831 C CA . TYR B 1 182 ? -16.029 -13.254 -6.249 1 82.4 182 TYR B CA 1
ATOM 3832 C C . TYR B 1 182 ? -16.055 -14.667 -5.679 1 82.4 182 TYR B C 1
ATOM 3834 O O . TYR B 1 182 ? -16.75 -15.541 -6.203 1 82.4 182 TYR B O 1
ATOM 3842 N N . PHE B 1 183 ? -15.29 -14.815 -4.634 1 84.58 183 PHE B N 1
ATOM 3843 C CA . PHE B 1 183 ? -15.145 -16.13 -4.019 1 84.58 183 PHE B CA 1
ATOM 3844 C C . PHE B 1 183 ? -15.324 -16.044 -2.508 1 84.58 183 PHE B C 1
ATOM 3846 O O . PHE B 1 183 ? -15.033 -15.012 -1.901 1 84.58 183 PHE B O 1
ATOM 3853 N N . PRO B 1 184 ? -15.777 -17.141 -1.934 1 86.3 184 PRO B N 1
ATOM 3854 C CA . PRO B 1 184 ? -15.772 -17.185 -0.469 1 86.3 184 PRO B CA 1
ATOM 3855 C C . PRO B 1 184 ? -14.365 -17.11 0.118 1 86.3 184 PRO B C 1
ATOM 3857 O O . PRO B 1 184 ? -13.398 -17.513 -0.533 1 86.3 184 PRO B O 1
ATOM 3860 N N . SER B 1 185 ? -14.313 -16.528 1.307 1 90.06 185 SER B N 1
ATOM 3861 C CA . SER B 1 185 ? -13.049 -16.631 2.03 1 90.06 185 SER B CA 1
ATOM 3862 C C . SER B 1 185 ? -12.647 -18.087 2.235 1 90.06 185 SER B C 1
ATOM 3864 O O . SER B 1 185 ? -13.484 -18.987 2.14 1 90.06 185 SER B O 1
ATOM 3866 N N . PHE B 1 186 ? -11.393 -18.297 2.425 1 92.24 186 PHE B N 1
ATOM 3867 C CA . PHE B 1 186 ? -10.876 -19.652 2.568 1 92.24 186 PHE B CA 1
ATOM 3868 C C . PHE B 1 186 ? -9.96 -19.757 3.782 1 92.24 186 PHE B C 1
ATOM 3870 O O . PHE B 1 186 ? -8.951 -19.053 3.867 1 92.24 186 PHE B O 1
ATOM 3877 N N . ASP B 1 187 ? -10.218 -20.653 4.736 1 92.68 187 ASP B N 1
ATOM 3878 C CA . ASP B 1 187 ? -9.434 -20.843 5.952 1 92.68 187 ASP B CA 1
ATOM 3879 C C . ASP B 1 187 ? -9.338 -19.545 6.752 1 92.68 187 ASP B C 1
ATOM 3881 O O . ASP B 1 187 ? -8.282 -19.226 7.303 1 92.68 187 ASP B O 1
ATOM 3885 N N . GLY B 1 188 ? -10.322 -18.714 6.609 1 92.53 188 GLY B N 1
ATOM 3886 C CA . GLY B 1 188 ? -10.314 -17.461 7.347 1 92.53 188 GLY B CA 1
ATOM 3887 C C . GLY B 1 188 ? -9.513 -16.37 6.662 1 92.53 188 GLY B C 1
ATOM 3888 O O . GLY B 1 188 ? -9.185 -15.353 7.278 1 92.53 188 GLY B O 1
ATOM 3889 N N . PHE B 1 189 ? -9.196 -16.559 5.402 1 94.87 189 PHE B N 1
ATOM 3890 C CA . PHE B 1 189 ? -8.389 -15.583 4.678 1 94.87 189 PHE B CA 1
ATOM 3891 C C . PHE B 1 189 ? -9.152 -15.033 3.479 1 94.87 189 PHE B C 1
ATOM 3893 O O . PHE B 1 189 ? -10.006 -15.718 2.912 1 94.87 189 PHE B O 1
ATOM 3900 N N . ALA B 1 190 ? -8.81 -13.824 3.175 1 94.15 190 ALA B N 1
ATOM 3901 C CA . ALA B 1 190 ? -9.217 -13.197 1.921 1 94.15 190 ALA B CA 1
ATOM 3902 C C . ALA B 1 190 ? -8.011 -12.925 1.027 1 94.15 190 ALA B C 1
ATOM 3904 O O . ALA B 1 190 ? -6.866 -13.116 1.444 1 94.15 190 ALA B O 1
ATOM 3905 N N . ASP B 1 191 ? -8.282 -12.493 -0.138 1 95.25 191 ASP B N 1
ATOM 3906 C CA . ASP B 1 191 ? -7.314 -12.274 -1.207 1 95.25 191 ASP B CA 1
ATOM 3907 C C . ASP B 1 191 ? -6.225 -11.296 -0.771 1 95.25 191 ASP B C 1
ATOM 3909 O O . ASP B 1 191 ? -6.517 -10.27 -0.154 1 95.25 191 ASP B O 1
ATOM 3913 N N . GLY B 1 192 ? -4.958 -11.595 -1.169 1 96.38 192 GLY B N 1
ATOM 3914 C CA . GLY B 1 192 ? -3.848 -10.703 -0.873 1 96.38 192 GLY B CA 1
ATOM 3915 C C . GLY B 1 192 ? -3.927 -9.385 -1.619 1 96.38 192 GLY B C 1
ATOM 3916 O O . GLY B 1 192 ? -3.27 -8.412 -1.242 1 96.38 192 GLY B O 1
ATOM 3917 N N . GLY B 1 193 ? -4.657 -9.349 -2.64 1 94.76 193 GLY B N 1
ATOM 3918 C CA . GLY B 1 193 ? -4.783 -8.159 -3.465 1 94.76 193 GLY B CA 1
ATOM 3919 C C . GLY B 1 193 ? -5.392 -6.982 -2.726 1 94.76 193 GLY B C 1
ATOM 3920 O O . GLY B 1 193 ? -5.294 -5.84 -3.179 1 94.76 193 GLY B O 1
ATOM 3921 N N . VAL B 1 194 ? -5.965 -7.275 -1.608 1 91.12 194 VAL B N 1
ATOM 3922 C CA . VAL B 1 194 ? -6.606 -6.216 -0.835 1 91.12 194 VAL B CA 1
ATOM 3923 C C . VAL B 1 194 ? -5.545 -5.277 -0.266 1 91.12 194 VAL B C 1
ATOM 3925 O O . VAL B 1 194 ? -5.852 -4.149 0.127 1 91.12 194 VAL B O 1
ATOM 3928 N N . PHE B 1 195 ? -4.262 -5.737 -0.261 1 93.57 195 PHE B N 1
ATOM 3929 C CA . PHE B 1 195 ? -3.244 -4.838 0.27 1 93.57 195 PHE B CA 1
ATOM 3930 C C . PHE B 1 195 ? -1.969 -4.911 -0.563 1 93.57 195 PHE B C 1
ATOM 3932 O O . PHE B 1 195 ? -1.091 -4.055 -0.44 1 93.57 195 PHE B O 1
ATOM 3939 N N . ALA B 1 196 ? -1.88 -5.938 -1.354 1 96.53 196 ALA B N 1
ATOM 3940 C CA . ALA B 1 196 ? -0.65 -6.152 -2.113 1 96.53 196 ALA B CA 1
ATOM 3941 C C . ALA B 1 196 ? -0.94 -6.834 -3.447 1 96.53 196 ALA B C 1
ATOM 3943 O O . ALA B 1 196 ? -0.389 -7.898 -3.74 1 96.53 196 ALA B O 1
ATOM 3944 N N . ASN B 1 197 ? -1.727 -6.183 -4.209 1 95.6 197 ASN B N 1
ATOM 3945 C CA . ASN B 1 197 ? -1.976 -6.737 -5.536 1 95.6 197 ASN B CA 1
ATOM 3946 C C . ASN B 1 197 ? -0.697 -6.796 -6.367 1 95.6 197 ASN B C 1
ATOM 3948 O O . ASN B 1 197 ? -0.52 -7.709 -7.175 1 95.6 197 ASN B O 1
ATOM 3952 N N . ASN B 1 198 ? 0.118 -5.775 -6.261 1 97.62 198 ASN B N 1
ATOM 3953 C CA . ASN B 1 198 ? 1.523 -5.772 -6.653 1 97.62 198 ASN B CA 1
ATOM 3954 C C . ASN B 1 198 ? 2.432 -6.15 -5.487 1 97.62 198 ASN B C 1
ATOM 3956 O O . ASN B 1 198 ? 2.681 -5.332 -4.6 1 97.62 198 ASN B O 1
ATOM 3960 N N . PRO B 1 199 ? 2.89 -7.386 -5.486 1 98.22 199 PRO B N 1
ATOM 3961 C CA . PRO B 1 199 ? 3.594 -7.859 -4.292 1 98.22 199 PRO B CA 1
ATOM 3962 C C . PRO B 1 199 ? 5.07 -7.47 -4.285 1 98.22 199 PRO B C 1
ATOM 3964 O O . PRO B 1 199 ? 5.827 -7.921 -3.421 1 98.22 199 PRO B O 1
ATOM 3967 N N . ALA B 1 200 ? 5.571 -6.663 -5.158 1 98.48 200 ALA B N 1
ATOM 3968 C CA . ALA B 1 200 ? 6.986 -6.362 -5.359 1 98.48 200 ALA B CA 1
ATOM 3969 C C . ALA B 1 200 ? 7.617 -5.815 -4.082 1 98.48 200 ALA B C 1
ATOM 3971 O O . ALA B 1 200 ? 8.674 -6.285 -3.653 1 98.48 200 ALA B O 1
ATOM 3972 N N . MET B 1 201 ? 6.965 -4.871 -3.457 1 98.18 201 MET B N 1
ATOM 3973 C CA . MET B 1 201 ? 7.573 -4.255 -2.281 1 98.18 201 MET B CA 1
ATOM 3974 C C . MET B 1 201 ? 7.537 -5.205 -1.089 1 98.18 201 MET B C 1
ATOM 3976 O O . MET B 1 201 ? 8.449 -5.201 -0.259 1 98.18 201 MET B O 1
ATOM 3980 N N . CYS B 1 202 ? 6.5 -6.022 -1.002 1 98.24 202 CYS B N 1
ATOM 3981 C CA . CYS B 1 202 ? 6.477 -7.054 0.028 1 98.24 202 CYS B CA 1
ATOM 3982 C C . CYS B 1 202 ? 7.639 -8.025 -0.146 1 98.24 202 CYS B C 1
ATOM 3984 O O . CYS B 1 202 ? 8.281 -8.412 0.832 1 98.24 202 CYS B O 1
ATOM 3986 N N . ALA B 1 203 ? 7.854 -8.38 -1.373 1 98.56 203 ALA B N 1
ATOM 3987 C CA . ALA B 1 203 ? 8.951 -9.298 -1.67 1 98.56 203 ALA B CA 1
ATOM 3988 C C . ALA B 1 203 ? 10.294 -8.692 -1.274 1 98.56 203 ALA B C 1
ATOM 3990 O O . ALA B 1 203 ? 11.111 -9.349 -0.623 1 98.56 203 ALA B O 1
ATOM 3991 N N . LEU B 1 204 ? 10.496 -7.476 -1.66 1 98.08 204 LEU B N 1
ATOM 3992 C CA . LEU B 1 204 ? 11.743 -6.8 -1.318 1 98.08 204 LEU B CA 1
ATOM 3993 C C . LEU B 1 204 ? 11.907 -6.693 0.194 1 98.08 204 LEU B C 1
ATOM 3995 O O . LEU B 1 204 ? 12.971 -7.007 0.731 1 98.08 204 LEU B O 1
ATOM 3999 N N . ALA B 1 205 ? 10.861 -6.268 0.841 1 97.51 205 ALA B N 1
ATOM 4000 C CA . ALA B 1 205 ? 10.904 -6.122 2.293 1 97.51 205 ALA B CA 1
ATOM 4001 C C . ALA B 1 205 ? 11.21 -7.456 2.97 1 97.51 205 ALA B C 1
ATOM 4003 O O . ALA B 1 205 ? 11.957 -7.505 3.95 1 97.51 205 ALA B O 1
ATOM 4004 N N . GLN B 1 206 ? 10.645 -8.503 2.462 1 97.21 206 GLN B N 1
ATOM 4005 C CA . GLN B 1 206 ? 10.831 -9.819 3.064 1 97.21 206 GLN B CA 1
ATOM 4006 C C . GLN B 1 206 ? 12.296 -10.243 3.02 1 97.21 206 GLN B C 1
ATOM 4008 O O . GLN B 1 206 ? 12.776 -10.931 3.923 1 97.21 206 GLN B O 1
ATOM 4013 N N . THR B 1 207 ? 13.025 -9.848 2.016 1 96.4 207 THR B N 1
ATOM 4014 C CA . THR B 1 207 ? 14.427 -10.228 1.887 1 96.4 207 THR B CA 1
ATOM 4015 C C . THR B 1 207 ? 15.265 -9.59 2.991 1 96.4 207 THR B C 1
ATOM 4017 O O . THR B 1 207 ? 16.41 -9.986 3.217 1 96.4 207 THR B O 1
ATOM 4020 N N . ARG B 1 208 ? 14.649 -8.634 3.705 1 94.96 208 ARG B N 1
ATOM 4021 C CA . ARG B 1 208 ? 15.38 -7.906 4.737 1 94.96 208 ARG B CA 1
ATOM 4022 C C . ARG B 1 208 ? 14.899 -8.299 6.129 1 94.96 208 ARG B C 1
ATOM 4024 O O . ARG B 1 208 ? 15.34 -7.726 7.128 1 94.96 208 ARG B O 1
ATOM 4031 N N . ASP B 1 209 ? 13.964 -9.224 6.142 1 93.73 209 ASP B N 1
ATOM 4032 C CA . ASP B 1 209 ? 13.408 -9.634 7.428 1 93.73 209 ASP B CA 1
ATOM 4033 C C . ASP B 1 209 ? 14.507 -10.114 8.373 1 93.73 209 ASP B C 1
ATOM 4035 O O . ASP B 1 209 ? 15.334 -10.949 8 1 93.73 209 ASP B O 1
ATOM 4039 N N . ALA B 1 210 ? 14.512 -9.617 9.597 1 89.53 210 ALA B N 1
ATOM 4040 C CA . ALA B 1 210 ? 15.564 -9.885 10.574 1 89.53 210 ALA B CA 1
ATOM 4041 C C . ALA B 1 210 ? 15.552 -11.349 11.006 1 89.53 210 ALA B C 1
ATOM 4043 O O . ALA B 1 210 ? 16.545 -11.856 11.533 1 89.53 210 ALA B O 1
ATOM 4044 N N . ARG B 1 211 ? 14.529 -12.052 10.755 1 93.16 211 ARG B N 1
ATOM 4045 C CA . ARG B 1 211 ? 14.387 -13.441 11.179 1 93.16 211 ARG B CA 1
ATOM 4046 C C . ARG B 1 211 ? 15.056 -14.387 10.187 1 93.16 211 ARG B C 1
ATOM 4048 O O . ARG B 1 211 ? 15.259 -15.566 10.486 1 93.16 211 ARG B O 1
ATOM 4055 N N . LEU B 1 212 ? 15.374 -13.899 8.988 1 94.29 212 LEU B N 1
ATOM 4056 C CA . LEU B 1 212 ? 15.951 -14.752 7.954 1 94.29 212 LEU B CA 1
ATOM 4057 C C . LEU B 1 212 ? 17.34 -15.233 8.36 1 94.29 212 LEU B C 1
ATOM 4059 O O . LEU B 1 212 ? 18.053 -14.541 9.091 1 94.29 212 LEU B O 1
ATOM 4063 N N . ALA B 1 213 ? 17.689 -16.409 7.883 1 93.01 213 ALA B N 1
ATOM 4064 C CA . ALA B 1 213 ? 19.037 -16.924 8.109 1 93.01 213 ALA B CA 1
ATOM 4065 C C . ALA B 1 213 ? 20.084 -16.031 7.449 1 93.01 213 ALA B C 1
ATOM 4067 O O . ALA B 1 213 ? 21.189 -15.868 7.972 1 93.01 213 ALA B O 1
ATOM 4068 N N . ARG B 1 214 ? 19.712 -15.439 6.334 1 90.54 214 ARG B N 1
ATOM 4069 C CA . ARG B 1 214 ? 20.563 -14.512 5.595 1 90.54 214 ARG B CA 1
ATOM 4070 C C . ARG B 1 214 ? 19.738 -13.395 4.965 1 90.54 214 ARG B C 1
ATOM 4072 O O . ARG B 1 214 ? 18.985 -13.631 4.018 1 90.54 214 ARG B O 1
ATOM 4079 N N . ALA B 1 215 ? 19.979 -12.239 5.464 1 90.56 215 ALA B N 1
ATOM 4080 C CA . ALA B 1 215 ? 19.308 -11.094 4.853 1 90.56 215 ALA B CA 1
ATOM 4081 C C . ALA B 1 215 ? 19.988 -10.692 3.548 1 90.56 215 ALA B C 1
ATOM 4083 O O . ALA B 1 215 ? 21.203 -10.842 3.402 1 90.56 215 ALA B O 1
ATOM 4084 N N . ILE B 1 216 ? 19.239 -10.214 2.653 1 92.64 216 ILE B N 1
ATOM 4085 C CA . ILE B 1 216 ? 19.735 -9.776 1.353 1 92.64 216 ILE B CA 1
ATOM 4086 C C . ILE B 1 216 ? 19.629 -8.257 1.244 1 92.64 216 ILE B C 1
ATOM 4088 O O . ILE B 1 216 ? 18.527 -7.704 1.238 1 92.64 216 ILE B O 1
ATOM 4092 N N . PRO B 1 217 ? 20.676 -7.568 1.119 1 88.84 217 PRO B N 1
ATOM 4093 C CA . PRO B 1 217 ? 20.598 -6.11 0.999 1 88.84 217 PRO B CA 1
ATOM 4094 C C . PRO B 1 217 ? 19.948 -5.659 -0.307 1 88.84 217 PRO B C 1
ATOM 4096 O O . PRO B 1 217 ? 20.139 -6.295 -1.347 1 88.84 217 PRO B O 1
ATOM 4099 N N . PRO B 1 218 ? 19.244 -4.586 -0.233 1 88.8 218 PRO B N 1
ATOM 4100 C CA . PRO B 1 218 ? 18.531 -4.118 -1.424 1 88.8 218 PRO B CA 1
ATOM 4101 C C . PRO B 1 218 ? 19.458 -3.896 -2.617 1 88.8 218 PRO B C 1
ATOM 4103 O O . PRO B 1 218 ? 19.062 -4.128 -3.763 1 88.8 218 PRO B O 1
ATOM 4106 N N . GLU B 1 219 ? 20.664 -3.56 -2.359 1 87.94 219 GLU B N 1
ATOM 4107 C CA . GLU B 1 219 ? 21.622 -3.266 -3.422 1 87.94 219 GLU B CA 1
ATOM 4108 C C . GLU B 1 219 ? 22.021 -4.535 -4.17 1 87.94 219 GLU B C 1
ATOM 4110 O O . GLU B 1 219 ? 22.633 -4.465 -5.238 1 87.94 219 GLU B O 1
ATOM 4115 N N . SER B 1 220 ? 21.633 -5.64 -3.604 1 93.33 220 SER B N 1
ATOM 4116 C CA . SER B 1 220 ? 21.975 -6.916 -4.224 1 93.33 220 SER B CA 1
ATOM 4117 C C . SER B 1 220 ? 20.747 -7.577 -4.842 1 93.33 220 SER B C 1
ATOM 4119 O O . SER B 1 220 ? 20.786 -8.754 -5.206 1 93.33 220 SER B O 1
ATOM 4121 N N . VAL B 1 221 ? 19.707 -6.836 -4.963 1 96.55 221 VAL B N 1
ATOM 4122 C CA . VAL B 1 221 ? 18.467 -7.417 -5.467 1 96.55 221 VAL B CA 1
ATOM 4123 C C . VAL B 1 221 ? 18.182 -6.889 -6.871 1 96.55 221 VAL B C 1
ATOM 4125 O O . VAL B 1 221 ? 18.405 -5.71 -7.155 1 96.55 221 VAL B O 1
ATOM 4128 N N . SER B 1 222 ? 17.827 -7.75 -7.785 1 97.61 222 SER B N 1
ATOM 4129 C CA . SER B 1 222 ? 17.263 -7.428 -9.093 1 97.61 222 SER B CA 1
ATOM 4130 C C . SER B 1 222 ? 15.853 -7.989 -9.24 1 97.61 222 SER B C 1
ATOM 4132 O O . SER B 1 222 ? 15.583 -9.121 -8.832 1 97.61 222 SER B O 1
ATOM 4134 N N . MET B 1 223 ? 14.94 -7.155 -9.816 1 98.46 223 MET B N 1
ATOM 4135 C CA . MET B 1 223 ? 13.549 -7.601 -9.798 1 98.46 223 MET B CA 1
ATOM 4136 C C . MET B 1 223 ? 12.864 -7.298 -11.127 1 98.46 223 MET B C 1
ATOM 4138 O O . MET B 1 223 ? 12.969 -6.185 -11.645 1 98.46 223 MET B O 1
ATOM 4142 N N . LEU B 1 224 ? 12.253 -8.285 -11.698 1 98.56 224 LEU B N 1
ATOM 4143 C CA . LEU B 1 224 ? 11.3 -8.139 -12.793 1 98.56 224 LEU B CA 1
ATOM 4144 C C . LEU B 1 224 ? 9.866 -8.244 -12.284 1 98.56 224 LEU B C 1
ATOM 4146 O O . LEU B 1 224 ? 9.482 -9.262 -11.703 1 98.56 224 LEU B O 1
ATOM 4150 N N . SER B 1 225 ? 9.113 -7.238 -12.399 1 98.45 225 SER B N 1
ATOM 4151 C CA . SER B 1 225 ? 7.721 -7.182 -11.965 1 98.45 225 SER B CA 1
ATOM 4152 C C . SER B 1 225 ? 6.77 -7.159 -13.157 1 98.45 225 SER B C 1
ATOM 4154 O O . SER B 1 225 ? 6.884 -6.298 -14.032 1 98.45 225 SER B O 1
ATOM 4156 N N . LEU B 1 226 ? 5.854 -8.095 -13.21 1 98.35 226 LEU B N 1
ATOM 4157 C CA . LEU B 1 226 ? 4.911 -8.204 -14.318 1 98.35 226 LEU B CA 1
ATOM 4158 C C . LEU B 1 226 ? 3.488 -7.919 -13.849 1 98.35 226 LEU B C 1
ATOM 4160 O O . LEU B 1 226 ? 3.04 -8.469 -12.841 1 98.35 226 LEU B O 1
ATOM 4164 N N . GLY B 1 227 ? 2.799 -7.098 -14.558 1 96.91 227 GLY B N 1
ATOM 4165 C CA . GLY B 1 227 ? 1.401 -6.808 -14.282 1 96.91 227 GLY B CA 1
ATOM 4166 C C . GLY B 1 227 ? 0.444 -7.606 -15.146 1 96.91 227 GLY B C 1
ATOM 4167 O O . GLY B 1 227 ? 0.861 -8.259 -16.105 1 96.91 227 GLY B O 1
ATOM 4168 N N . THR B 1 228 ? -0.837 -7.548 -14.766 1 95.87 228 THR B N 1
ATOM 4169 C CA . THR B 1 228 ? -1.898 -8.203 -15.523 1 95.87 228 THR B CA 1
ATOM 4170 C C . THR B 1 228 ? -2.693 -7.183 -16.333 1 95.87 228 THR B C 1
ATOM 4172 O O . THR B 1 228 ? -3.848 -7.429 -16.686 1 95.87 228 THR B O 1
ATOM 4175 N N . GLY B 1 229 ? -2.051 -6.06 -16.488 1 92.08 229 GLY B N 1
ATOM 4176 C CA . GLY B 1 229 ? -2.693 -4.967 -17.2 1 92.08 229 GLY B CA 1
ATOM 4177 C C . GLY B 1 229 ? -3.256 -3.902 -16.277 1 92.08 229 GLY B C 1
ATOM 4178 O O . GLY B 1 229 ? -3.51 -4.166 -15.1 1 92.08 229 GLY B O 1
ATOM 4179 N N . PHE B 1 230 ? -3.343 -2.707 -16.799 1 87.1 230 PHE B N 1
ATOM 4180 C CA . PHE B 1 230 ? -3.925 -1.609 -16.036 1 87.1 230 PHE B CA 1
ATOM 4181 C C . PHE B 1 230 ? -4.869 -0.786 -16.905 1 87.1 230 PHE B C 1
ATOM 4183 O O . PHE B 1 230 ? -4.641 -0.635 -18.107 1 87.1 230 PHE B O 1
ATOM 4190 N N . ASN B 1 231 ? -5.905 -0.325 -16.231 1 82.48 231 ASN B N 1
ATOM 4191 C CA . ASN B 1 231 ? -6.912 0.458 -16.939 1 82.48 231 ASN B CA 1
ATOM 4192 C C . ASN B 1 231 ? -6.567 1.944 -16.943 1 82.48 231 ASN B C 1
ATOM 4194 O O . ASN B 1 231 ? -5.987 2.454 -15.982 1 82.48 231 ASN B O 1
ATOM 4198 N N . ALA B 1 232 ? -6.964 2.601 -18.017 1 78.21 232 ALA B N 1
ATOM 4199 C CA . ALA B 1 232 ? -6.891 4.059 -18.067 1 78.21 232 ALA B CA 1
ATOM 4200 C C . ALA B 1 232 ? -8.118 4.692 -17.417 1 78.21 232 ALA B C 1
ATOM 4202 O O . ALA B 1 232 ? -8.984 5.233 -18.108 1 78.21 232 ALA B O 1
ATOM 4203 N N . SER B 1 233 ? -8.21 4.586 -16.151 1 80.74 233 SER B N 1
ATOM 4204 C CA . SER B 1 233 ? -9.331 5.178 -15.428 1 80.74 233 SER B CA 1
ATOM 4205 C C . SER B 1 233 ? -8.988 6.578 -14.928 1 80.74 233 SER B C 1
ATOM 4207 O O . SER B 1 233 ? -7.863 6.828 -14.49 1 80.74 233 SER B O 1
ATOM 4209 N N . HIS B 1 234 ? -9.949 7.45 -15.095 1 80.04 234 HIS B N 1
ATOM 4210 C CA . HIS B 1 234 ? -9.79 8.797 -14.56 1 80.04 234 HIS B CA 1
ATOM 4211 C C . HIS B 1 234 ? -11.143 9.43 -14.25 1 80.04 234 HIS B C 1
ATOM 4213 O O . HIS B 1 234 ? -12.182 8.929 -14.686 1 80.04 234 HIS B O 1
ATOM 4219 N N . LEU B 1 235 ? -11.142 10.355 -13.386 1 81.37 235 LEU B N 1
ATOM 4220 C CA . LEU B 1 235 ? -12.295 11.202 -13.103 1 81.37 235 LEU B CA 1
ATOM 4221 C C . LEU B 1 235 ? -11.967 12.669 -13.358 1 81.37 235 LEU B C 1
ATOM 4223 O O . LEU B 1 235 ? -10.955 13.178 -12.87 1 81.37 235 LEU B O 1
ATOM 4227 N N . ASP B 1 236 ? -12.836 13.213 -14.108 1 78.57 236 ASP B N 1
ATOM 4228 C CA . ASP B 1 236 ? -12.578 14.605 -14.466 1 78.57 236 ASP B CA 1
ATOM 4229 C C . ASP B 1 236 ? -13.021 15.55 -13.352 1 78.57 236 ASP B C 1
ATOM 4231 O O . ASP B 1 236 ? -14.079 15.356 -12.75 1 78.57 236 ASP B O 1
ATOM 4235 N N . GLY B 1 237 ? -12.224 16.605 -13.152 1 73.17 237 GLY B N 1
ATOM 4236 C CA . GLY B 1 237 ? -12.604 17.744 -12.332 1 73.17 237 GLY B CA 1
ATOM 4237 C C . GLY B 1 237 ? -12.855 17.379 -10.881 1 73.17 237 GLY B C 1
ATOM 4238 O O . GLY B 1 237 ? -12.429 16.318 -10.42 1 73.17 237 GLY B O 1
ATOM 4239 N N . ASP B 1 238 ? -13.419 18.383 -10.161 1 78.11 238 ASP B N 1
ATOM 4240 C CA . ASP B 1 238 ? -13.851 18.192 -8.78 1 78.11 238 ASP B CA 1
ATOM 4241 C C . ASP B 1 238 ? -15.223 17.524 -8.721 1 78.11 238 ASP B C 1
ATOM 4243 O O . ASP B 1 238 ? -16.102 17.827 -9.53 1 78.11 238 ASP B O 1
ATOM 4247 N N . ASN B 1 239 ? -15.21 16.592 -7.874 1 78.02 239 ASN B N 1
ATOM 4248 C CA . ASN B 1 239 ? -16.47 15.87 -7.739 1 78.02 239 ASN B CA 1
ATOM 4249 C C . ASN B 1 239 ? -17.038 15.992 -6.328 1 78.02 239 ASN B C 1
ATOM 4251 O O . ASN B 1 239 ? -16.299 15.892 -5.347 1 78.02 239 ASN B O 1
ATOM 4255 N N . ASP B 1 240 ? -18.249 16.342 -6.239 1 81.44 240 ASP B N 1
ATOM 4256 C CA . ASP B 1 240 ? -18.994 16.32 -4.983 1 81.44 240 ASP B CA 1
ATOM 4257 C C . ASP B 1 240 ? -19.835 15.051 -4.866 1 81.44 240 ASP B C 1
ATOM 4259 O O . ASP B 1 240 ? -21.06 15.12 -4.75 1 81.44 240 ASP B O 1
ATOM 4263 N N . TRP B 1 241 ? -19.1 13.949 -4.812 1 77.74 241 TRP B N 1
ATOM 4264 C CA . TRP B 1 241 ? -19.725 12.633 -4.898 1 77.74 241 TRP B CA 1
ATOM 4265 C C . TRP B 1 241 ? -19.994 12.067 -3.508 1 77.74 241 TRP B C 1
ATOM 4267 O O . TRP B 1 241 ? -19.23 12.312 -2.572 1 77.74 241 TRP B O 1
ATOM 4277 N N . GLY B 1 242 ? -21.114 11.462 -3.471 1 73.47 242 GLY B N 1
ATOM 4278 C CA . GLY B 1 242 ? -21.447 10.704 -2.275 1 73.47 242 GLY B CA 1
ATOM 4279 C C . GLY B 1 242 ? -21.135 9.225 -2.401 1 73.47 242 GLY B C 1
ATOM 4280 O O . GLY B 1 242 ? -20.337 8.823 -3.251 1 73.47 242 GLY B O 1
ATOM 4281 N N . ALA B 1 243 ? -21.659 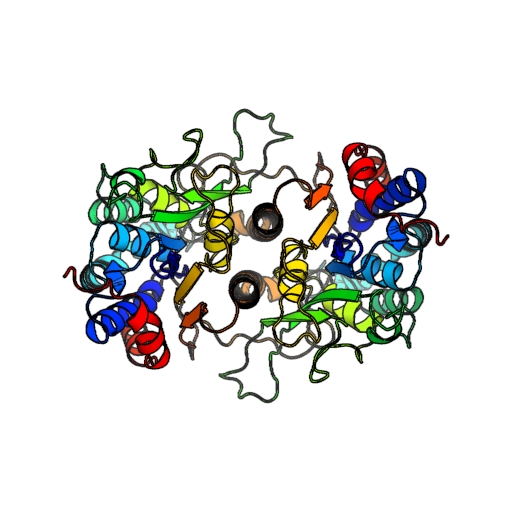8.41 -1.497 1 74.9 243 ALA B N 1
ATOM 4282 C CA . ALA B 1 243 ? -21.375 6.982 -1.376 1 74.9 243 ALA B CA 1
ATOM 4283 C C . ALA B 1 243 ? -21.742 6.239 -2.658 1 74.9 243 ALA B C 1
ATOM 4285 O O . ALA B 1 243 ? -21.03 5.325 -3.078 1 74.9 243 ALA B O 1
ATOM 4286 N N . LEU B 1 244 ? -22.784 6.629 -3.29 1 69.34 244 LEU B N 1
ATOM 4287 C CA . LEU B 1 244 ? -23.262 5.931 -4.478 1 69.34 244 LEU B CA 1
ATOM 4288 C C . LEU B 1 244 ? -22.304 6.129 -5.648 1 69.34 244 LEU B C 1
ATOM 4290 O O . LEU B 1 244 ? -21.982 5.176 -6.36 1 69.34 244 LEU B O 1
ATOM 4294 N N . GLN B 1 245 ? -21.881 7.352 -5.801 1 74.5 245 GLN B N 1
ATOM 4295 C CA . GLN B 1 245 ? -21.007 7.657 -6.929 1 74.5 245 GLN B CA 1
ATOM 4296 C C . GLN B 1 245 ? -19.619 7.057 -6.728 1 74.5 245 GLN B C 1
ATOM 4298 O O . GLN B 1 245 ? -19.003 6.571 -7.679 1 74.5 245 GLN B O 1
ATOM 4303 N N . TRP B 1 246 ? -19.199 7.031 -5.523 1 77.63 246 TRP B N 1
ATOM 4304 C CA . TRP B 1 246 ? -17.876 6.499 -5.211 1 77.63 246 TRP B CA 1
ATOM 4305 C C . TRP B 1 246 ? -17.888 4.974 -5.213 1 77.63 246 TRP B C 1
ATOM 4307 O O . TRP B 1 246 ? -16.841 4.339 -5.354 1 77.63 246 TRP B O 1
ATOM 4317 N N . GLY B 1 247 ? -19.025 4.326 -4.982 1 70.52 247 GLY B N 1
ATOM 4318 C CA . GLY B 1 247 ? -19.134 2.884 -4.829 1 70.52 247 GLY B CA 1
ATOM 4319 C C . GLY B 1 247 ? -18.363 2.112 -5.883 1 70.52 247 GLY B C 1
ATOM 4320 O O . GLY B 1 247 ? -17.575 1.221 -5.556 1 70.52 247 GLY B O 1
ATOM 4321 N N . ARG B 1 248 ? -18.515 2.444 -7.103 1 70.72 248 ARG B N 1
ATOM 4322 C CA . ARG B 1 248 ? -17.875 1.637 -8.137 1 70.72 248 ARG B CA 1
ATOM 4323 C C . ARG B 1 248 ? -16.45 2.114 -8.401 1 70.72 248 ARG B C 1
ATOM 4325 O O . ARG B 1 248 ? -15.633 1.371 -8.948 1 70.72 248 ARG B O 1
ATOM 4332 N N . ASN B 1 249 ? -16.113 3.268 -7.902 1 77.52 249 ASN B N 1
ATOM 4333 C CA . ASN B 1 249 ? -14.832 3.873 -8.251 1 77.52 249 ASN B CA 1
ATOM 4334 C C . ASN B 1 249 ? -13.819 3.733 -7.118 1 77.52 249 ASN B C 1
ATOM 4336 O O . ASN B 1 249 ? -12.61 3.717 -7.359 1 77.52 249 ASN B O 1
ATOM 4340 N N . LEU B 1 250 ? -14.31 3.55 -5.94 1 81.05 250 LEU B N 1
ATOM 4341 C CA . LEU B 1 250 ? -13.423 3.603 -4.782 1 81.05 250 LEU B CA 1
ATOM 4342 C C . LEU B 1 250 ? -12.534 2.366 -4.721 1 81.05 250 LEU B C 1
ATOM 4344 O O . LEU B 1 250 ? -11.333 2.472 -4.461 1 81.05 250 LEU B O 1
ATOM 4348 N N . THR B 1 251 ? -13.127 1.211 -5.008 1 79.49 251 THR B N 1
ATOM 4349 C CA . THR B 1 251 ? -12.347 -0.021 -4.968 1 79.49 251 THR B CA 1
ATOM 4350 C C . THR B 1 251 ? -11.244 0.002 -6.022 1 79.49 251 THR B C 1
ATOM 4352 O O . THR B 1 251 ? -10.099 -0.356 -5.738 1 79.49 251 THR B O 1
ATOM 4355 N N . GLY B 1 252 ? -11.643 0.499 -7.233 1 82.06 252 GLY B N 1
ATOM 4356 C CA . GLY B 1 252 ? -10.643 0.634 -8.281 1 82.06 252 GLY B CA 1
ATOM 4357 C C . GLY B 1 252 ? -9.532 1.603 -7.924 1 82.06 252 GLY B C 1
ATOM 4358 O O . GLY B 1 252 ? -8.358 1.332 -8.182 1 82.06 252 GLY B O 1
ATOM 4359 N N . LEU B 1 253 ? -9.914 2.671 -7.312 1 85.12 253 LEU B N 1
ATOM 4360 C CA . LEU B 1 253 ? -8.964 3.694 -6.889 1 85.12 253 LEU B CA 1
ATOM 4361 C C . LEU B 1 253 ? -7.987 3.137 -5.859 1 85.12 253 LEU B C 1
ATOM 4363 O O . LEU B 1 253 ? -6.775 3.328 -5.981 1 85.12 253 LEU B O 1
ATOM 4367 N N . LEU B 1 254 ? -8.498 2.413 -4.921 1 85.05 254 LEU B N 1
ATOM 4368 C CA . LEU B 1 254 ? -7.682 1.846 -3.853 1 85.05 254 LEU B CA 1
ATOM 4369 C C . LEU B 1 254 ? -6.72 0.798 -4.401 1 85.05 254 LEU B C 1
ATOM 4371 O O . LEU B 1 254 ? -5.523 0.834 -4.108 1 85.05 254 LEU B O 1
ATOM 4375 N N . MET B 1 255 ? -7.23 -0.04 -5.227 1 85.12 255 MET B N 1
ATOM 4376 C CA . MET B 1 255 ? -6.418 -1.126 -5.769 1 85.12 255 MET B CA 1
ATOM 4377 C C . MET B 1 255 ? -5.341 -0.586 -6.705 1 85.12 255 MET B C 1
ATOM 4379 O O . MET B 1 255 ? -4.194 -1.034 -6.662 1 85.12 255 MET B O 1
ATOM 4383 N N . ASP B 1 256 ? -5.719 0.382 -7.594 1 87.41 256 ASP B N 1
ATOM 4384 C CA . ASP B 1 256 ? -4.744 1.002 -8.486 1 87.41 256 ASP B CA 1
ATOM 4385 C C . ASP B 1 256 ? -3.683 1.765 -7.696 1 87.41 256 ASP B C 1
ATOM 4387 O O . ASP B 1 256 ? -2.505 1.754 -8.057 1 87.41 256 ASP B O 1
ATOM 4391 N N . GLY B 1 257 ? -4.144 2.395 -6.685 1 90.53 257 GLY B N 1
ATOM 4392 C CA . GLY B 1 257 ? -3.221 3.128 -5.832 1 90.53 257 GLY B CA 1
ATOM 4393 C C . GLY B 1 257 ? -2.15 2.247 -5.218 1 90.53 257 GLY B C 1
ATOM 4394 O O . GLY B 1 257 ? -0.967 2.596 -5.236 1 90.53 257 GLY B O 1
ATOM 4395 N N . VAL B 1 258 ? -2.551 1.1 -4.725 1 89.14 258 VAL B N 1
ATOM 4396 C CA . VAL B 1 258 ? -1.631 0.173 -4.072 1 89.14 258 VAL B CA 1
ATOM 4397 C C . VAL B 1 258 ? -0.637 -0.375 -5.094 1 89.14 258 VAL B C 1
ATOM 4399 O O . VAL B 1 258 ? 0.548 -0.533 -4.793 1 89.14 258 VAL B O 1
ATOM 4402 N N . ASN B 1 259 ? -1.11 -0.638 -6.281 1 92.31 259 ASN B N 1
ATOM 4403 C CA . ASN B 1 259 ? -0.226 -1.124 -7.336 1 92.31 259 ASN B CA 1
ATOM 4404 C C . ASN B 1 259 ? 0.823 -0.082 -7.712 1 92.31 259 ASN B C 1
ATOM 4406 O O . ASN B 1 259 ? 2.012 -0.395 -7.799 1 92.31 259 ASN B O 1
ATOM 4410 N N . ASP B 1 260 ? 0.374 1.103 -7.887 1 93.62 260 ASP B N 1
ATOM 4411 C CA . ASP B 1 260 ? 1.244 2.168 -8.376 1 93.62 260 ASP B CA 1
ATOM 4412 C C . ASP B 1 260 ? 2.246 2.593 -7.305 1 93.62 260 ASP B C 1
ATOM 4414 O O . ASP B 1 260 ? 3.407 2.876 -7.61 1 93.62 260 ASP B O 1
ATOM 4418 N N . VAL B 1 261 ? 1.791 2.619 -6.099 1 94.98 261 VAL B N 1
ATOM 4419 C CA . VAL B 1 261 ? 2.695 3.064 -5.044 1 94.98 261 VAL B CA 1
ATOM 4420 C C . VAL B 1 261 ? 3.781 2.015 -4.817 1 94.98 261 VAL B C 1
ATOM 4422 O O . VAL B 1 261 ? 4.927 2.354 -4.515 1 94.98 261 VAL B O 1
ATOM 4425 N N . ALA B 1 262 ? 3.456 0.729 -4.903 1 96.7 262 ALA B N 1
ATOM 4426 C CA . ALA B 1 262 ? 4.464 -0.324 -4.801 1 96.7 262 ALA B CA 1
ATOM 4427 C C . ALA B 1 262 ? 5.54 -0.158 -5.87 1 96.7 262 ALA B C 1
ATOM 4429 O O . ALA B 1 262 ? 6.731 -0.313 -5.589 1 96.7 262 ALA B O 1
ATOM 4430 N N . ASP B 1 263 ? 5.133 0.13 -7.097 1 96.14 263 ASP B N 1
ATOM 4431 C CA . ASP B 1 263 ? 6.072 0.37 -8.188 1 96.14 263 ASP B CA 1
ATOM 4432 C C . ASP B 1 263 ? 7.021 1.519 -7.853 1 96.14 263 ASP B C 1
ATOM 4434 O O . ASP B 1 263 ? 8.237 1.394 -8.013 1 96.14 263 ASP B O 1
ATOM 4438 N N . PHE B 1 264 ? 6.475 2.608 -7.342 1 95.28 264 PHE B N 1
ATOM 4439 C CA . PHE B 1 264 ? 7.272 3.764 -6.95 1 95.28 264 PHE B CA 1
ATOM 4440 C C . PHE B 1 264 ? 8.276 3.386 -5.867 1 95.28 264 PHE B C 1
ATOM 4442 O O . PHE B 1 264 ? 9.459 3.719 -5.967 1 95.28 264 PHE B O 1
ATOM 4449 N N . GLN B 1 265 ? 7.808 2.716 -4.881 1 96.84 265 GLN B N 1
ATOM 4450 C CA . GLN B 1 265 ? 8.638 2.369 -3.732 1 96.84 265 GLN B CA 1
ATOM 4451 C C . GLN B 1 265 ? 9.802 1.472 -4.146 1 96.84 265 GLN B C 1
ATOM 4453 O O . GLN B 1 265 ? 10.954 1.743 -3.8 1 96.84 265 GLN B O 1
ATOM 4458 N N . VAL B 1 266 ? 9.525 0.465 -4.913 1 97.55 266 VAL B N 1
ATOM 4459 C CA . VAL B 1 266 ? 10.564 -0.478 -5.311 1 97.55 266 VAL B CA 1
ATOM 4460 C C . VAL B 1 266 ? 11.568 0.216 -6.229 1 97.55 266 VAL B C 1
ATOM 4462 O O . VAL B 1 266 ? 12.778 0.018 -6.099 1 97.55 266 VAL B O 1
ATOM 4465 N N . ARG B 1 267 ? 11.059 1.015 -7.138 1 96.22 267 ARG B N 1
ATOM 4466 C CA . ARG B 1 267 ? 11.93 1.745 -8.054 1 96.22 267 ARG B CA 1
ATOM 4467 C C . ARG B 1 267 ? 12.938 2.596 -7.29 1 96.22 267 ARG B C 1
ATOM 4469 O O . ARG B 1 267 ? 14.117 2.641 -7.646 1 96.22 267 ARG B O 1
ATOM 4476 N N . GLN B 1 268 ? 12.464 3.212 -6.244 1 94.48 268 GLN B N 1
ATOM 4477 C CA . GLN B 1 268 ? 13.348 4.078 -5.471 1 94.48 268 GLN B CA 1
ATOM 4478 C C . GLN B 1 268 ? 14.316 3.259 -4.622 1 94.48 268 GLN B C 1
ATOM 4480 O O . GLN B 1 268 ? 15.476 3.64 -4.452 1 94.48 268 GLN B O 1
ATOM 4485 N N . MET B 1 269 ? 13.853 2.169 -4.095 1 94.78 269 MET B N 1
ATOM 4486 C CA . MET B 1 269 ? 14.67 1.38 -3.178 1 94.78 269 MET B CA 1
ATOM 4487 C C . MET B 1 269 ? 15.782 0.654 -3.928 1 94.78 269 MET B C 1
ATOM 4489 O O . MET B 1 269 ? 16.895 0.519 -3.418 1 94.78 269 MET B O 1
ATOM 4493 N N . LEU B 1 270 ? 15.47 0.14 -5.097 1 94.58 270 LEU B N 1
ATOM 4494 C CA . LEU B 1 270 ? 16.439 -0.675 -5.821 1 94.58 270 LEU B CA 1
ATOM 4495 C C . LEU B 1 270 ? 17.27 0.184 -6.769 1 94.58 270 LEU B C 1
ATOM 4497 O O . LEU B 1 270 ? 18.442 -0.113 -7.016 1 94.58 270 LEU B O 1
ATOM 4501 N N . GLY B 1 271 ? 16.644 1.253 -7.264 1 87.41 271 GLY B N 1
ATOM 4502 C CA . GLY B 1 271 ? 17.367 2.123 -8.177 1 87.41 271 GLY B CA 1
ATOM 4503 C C . GLY B 1 271 ? 17.293 1.665 -9.622 1 87.41 271 GLY B C 1
ATOM 4504 O O . GLY B 1 271 ? 16.743 0.601 -9.914 1 87.41 271 GLY B O 1
ATOM 4505 N N . GLU B 1 272 ? 17.944 2.432 -10.391 1 82.34 272 GLU B N 1
ATOM 4506 C CA . GLU B 1 272 ? 17.887 2.198 -11.831 1 82.34 272 GLU B CA 1
ATOM 4507 C C . GLU B 1 272 ? 18.672 0.949 -12.219 1 82.34 272 GLU B C 1
ATOM 4509 O O . GLU B 1 272 ? 19.745 0.688 -11.669 1 82.34 272 GLU B O 1
ATOM 4514 N N . GLY B 1 273 ? 18.115 0.144 -13.082 1 89.45 273 GLY B N 1
ATOM 4515 C CA . GLY B 1 273 ? 18.8 -1.007 -13.647 1 89.45 273 GLY B CA 1
ATOM 4516 C C . GLY B 1 273 ? 18.547 -2.289 -12.877 1 89.45 273 GLY B C 1
ATOM 4517 O O . GLY B 1 273 ? 18.909 -3.376 -13.334 1 89.45 273 GLY B O 1
ATOM 4518 N N . ARG B 1 274 ? 17.988 -2.129 -11.758 1 95.53 274 ARG B N 1
ATOM 4519 C CA . ARG B 1 274 ? 17.785 -3.329 -10.953 1 95.53 274 ARG B CA 1
ATOM 4520 C C . ARG B 1 274 ? 16.303 -3.664 -10.832 1 95.53 274 ARG B C 1
ATOM 4522 O O . ARG B 1 274 ? 15.936 -4.675 -10.229 1 95.53 274 ARG B O 1
ATOM 4529 N N . TYR B 1 275 ? 15.479 -2.811 -11.426 1 97.27 275 TYR B N 1
ATOM 4530 C CA . TYR B 1 275 ? 14.034 -3.01 -11.38 1 97.27 275 TYR B CA 1
ATOM 4531 C C . TYR B 1 275 ? 13.398 -2.699 -12.73 1 97.27 275 TYR B C 1
ATOM 4533 O O . TYR B 1 275 ? 13.661 -1.649 -13.32 1 97.27 275 TYR B O 1
ATOM 4541 N N . LEU B 1 276 ? 12.65 -3.604 -13.202 1 97.61 276 LEU B N 1
ATOM 4542 C CA . LEU B 1 276 ? 11.879 -3.39 -14.421 1 97.61 276 LEU B CA 1
ATOM 4543 C C . LEU B 1 276 ? 10.424 -3.805 -14.224 1 97.61 276 LEU B C 1
ATOM 4545 O O . LEU B 1 276 ? 10.148 -4.912 -13.758 1 97.61 276 LEU B O 1
ATOM 4549 N N . ARG B 1 277 ? 9.529 -2.925 -14.48 1 97.09 277 ARG B N 1
ATOM 4550 C CA . ARG B 1 277 ? 8.095 -3.192 -14.462 1 97.09 277 ARG B CA 1
ATOM 4551 C C . ARG B 1 277 ? 7.542 -3.311 -15.878 1 97.09 277 ARG B C 1
ATOM 4553 O O . ARG B 1 277 ? 7.763 -2.432 -16.713 1 97.09 277 ARG B O 1
ATOM 4560 N N . VAL B 1 278 ? 6.879 -4.412 -16.157 1 97.33 278 VAL B N 1
ATOM 4561 C CA . VAL B 1 278 ? 6.238 -4.631 -17.449 1 97.33 278 VAL B CA 1
ATOM 4562 C C . VAL B 1 278 ? 4.743 -4.872 -17.251 1 97.33 278 VAL B C 1
ATOM 4564 O O . VAL B 1 278 ? 4.346 -5.812 -16.558 1 97.33 278 VAL B O 1
ATOM 4567 N N . SER B 1 279 ? 3.941 -4.068 -17.76 1 93.62 279 SER B N 1
ATOM 4568 C CA . SER B 1 279 ? 2.489 -4.206 -17.733 1 93.62 279 SER B CA 1
ATOM 4569 C C . SER B 1 279 ? 1.85 -3.57 -18.963 1 93.62 279 SER B C 1
ATOM 4571 O O . SER B 1 279 ? 2.403 -2.631 -19.541 1 93.62 279 SER B O 1
ATOM 4573 N N . ALA B 1 280 ? 0.755 -4.061 -19.358 1 92.99 280 ALA B N 1
ATOM 4574 C CA . ALA B 1 280 ? 0.1 -3.574 -20.57 1 92.99 280 ALA B CA 1
ATOM 4575 C C . ALA B 1 280 ? -1.037 -2.615 -20.231 1 92.99 280 ALA B C 1
ATOM 4577 O O . ALA B 1 280 ? -1.779 -2.836 -19.271 1 92.99 280 ALA B O 1
ATOM 4578 N N . LEU B 1 281 ? -1.145 -1.601 -20.991 1 88.39 281 LEU B N 1
ATOM 4579 C CA . LEU B 1 281 ? -2.308 -0.726 -20.903 1 88.39 281 LEU B CA 1
ATOM 4580 C C . LEU B 1 281 ? -3.53 -1.381 -21.538 1 88.39 281 LEU B C 1
ATOM 4582 O O . LEU B 1 281 ? -3.459 -1.878 -22.664 1 88.39 281 LEU B O 1
ATOM 4586 N N . LEU B 1 282 ? -4.582 -1.381 -20.806 1 89.77 282 LEU B N 1
ATOM 4587 C CA . LEU B 1 282 ? -5.848 -1.878 -21.335 1 89.77 282 LEU B CA 1
ATOM 4588 C C . LEU B 1 282 ? -6.688 -0.735 -21.896 1 89.77 282 LEU B C 1
ATOM 4590 O O . LEU B 1 282 ? -7.095 0.163 -21.156 1 89.77 282 LEU B O 1
ATOM 4594 N N . ALA B 1 283 ? -6.911 -0.739 -23.133 1 81.17 283 ALA B N 1
ATOM 4595 C CA . ALA B 1 283 ? -7.715 0.29 -23.787 1 81.17 283 ALA B CA 1
ATOM 4596 C C . ALA B 1 283 ? -9.132 0.322 -23.221 1 81.17 283 ALA B C 1
ATOM 4598 O O . ALA B 1 283 ? -9.743 1.388 -23.119 1 81.17 283 ALA B O 1
ATOM 4599 N N . GLU B 1 284 ? -9.646 -0.86 -22.936 1 83.28 284 GLU B N 1
ATOM 4600 C CA . GLU B 1 284 ? -10.93 -1.004 -22.257 1 83.28 284 GLU B CA 1
ATOM 4601 C C . GLU B 1 284 ? -10.804 -1.888 -21.019 1 83.28 284 GLU B C 1
ATOM 4603 O O . GLU B 1 284 ? -10.028 -2.846 -21.011 1 83.28 284 GLU B O 1
ATOM 4608 N N . PRO B 1 285 ? -11.645 -1.528 -20.096 1 83.48 285 PRO B N 1
ATOM 4609 C CA . PRO B 1 285 ? -11.591 -2.36 -18.891 1 83.48 285 PRO B CA 1
ATOM 4610 C C . PRO B 1 285 ? -11.982 -3.812 -19.158 1 83.48 285 PRO B C 1
ATOM 4612 O O . PRO B 1 285 ? -12.904 -4.074 -19.935 1 83.48 285 PRO B O 1
ATOM 4615 N N . ILE B 1 286 ? -11.216 -4.709 -18.678 1 88.35 286 ILE B N 1
ATOM 4616 C CA . ILE B 1 286 ? -11.528 -6.133 -18.712 1 88.35 286 ILE B CA 1
ATOM 4617 C C . ILE B 1 286 ? -11.747 -6.648 -17.291 1 88.35 286 ILE B C 1
ATOM 4619 O O . ILE B 1 286 ? -10.869 -6.517 -16.435 1 88.35 286 ILE B O 1
ATOM 4623 N N . ALA B 1 287 ? -12.89 -7.212 -17.099 1 85.14 287 ALA B N 1
ATOM 4624 C CA . ALA B 1 287 ? -13.202 -7.737 -15.772 1 85.14 287 ALA B CA 1
ATOM 4625 C C . ALA B 1 287 ? -12.329 -8.944 -15.44 1 85.14 287 ALA B C 1
ATOM 4627 O O . ALA B 1 287 ? -11.914 -9.683 -16.336 1 85.14 287 ALA B O 1
ATOM 4628 N N . LEU B 1 288 ? -12.16 -9.198 -14.2 1 86.38 288 LEU B N 1
ATOM 4629 C CA . LEU B 1 288 ? -11.273 -10.246 -13.707 1 86.38 288 LEU B CA 1
ATOM 4630 C C . LEU B 1 288 ? -11.795 -11.626 -14.095 1 86.38 288 LEU B C 1
ATOM 4632 O O . LEU B 1 288 ? -11.028 -12.59 -14.155 1 86.38 288 LEU B O 1
ATOM 4636 N N . ASP B 1 289 ? -13.098 -11.727 -14.255 1 86.49 289 ASP B N 1
ATOM 4637 C CA . ASP B 1 289 ? -13.727 -13.022 -14.494 1 86.49 289 ASP B CA 1
ATOM 4638 C C . ASP B 1 289 ? -14.302 -13.1 -15.906 1 86.49 289 ASP B C 1
ATOM 4640 O O . ASP B 1 289 ? -15.196 -13.906 -16.174 1 86.49 289 ASP B O 1
ATOM 4644 N N . ASP B 1 290 ? -13.841 -12.235 -16.801 1 89.27 290 ASP B N 1
ATOM 4645 C CA . ASP B 1 290 ? -14.422 -12.196 -18.139 1 89.27 290 ASP B CA 1
ATOM 4646 C C . ASP B 1 290 ? -13.825 -13.282 -19.03 1 89.27 290 ASP B C 1
ATOM 4648 O O . ASP B 1 290 ? -12.933 -13.01 -19.836 1 89.27 290 ASP B O 1
ATOM 4652 N N . ALA B 1 291 ? -14.412 -14.406 -19.016 1 89.22 291 ALA B N 1
ATOM 4653 C CA . ALA B 1 291 ? -13.915 -15.549 -19.779 1 89.22 291 ALA B CA 1
ATOM 4654 C C . ALA B 1 291 ? -14.097 -15.329 -21.278 1 89.22 291 ALA B C 1
ATOM 4656 O O . ALA B 1 291 ? -13.385 -15.925 -22.09 1 89.22 291 ALA B O 1
ATOM 4657 N N . GLY B 1 292 ? -15.017 -14.476 -21.64 1 90.49 292 GLY B N 1
ATOM 4658 C CA . GLY B 1 292 ? -15.28 -14.188 -23.041 1 90.49 292 GLY B CA 1
ATOM 4659 C C . GLY B 1 292 ? -14.185 -13.369 -23.698 1 90.49 292 GLY B C 1
ATOM 4660 O O . GLY B 1 292 ? -14.123 -13.278 -24.926 1 90.49 292 GLY B O 1
ATOM 4661 N N . ARG B 1 293 ? -13.293 -12.877 -22.928 1 93.42 293 ARG B N 1
ATOM 4662 C CA . ARG B 1 293 ? -12.277 -11.985 -23.476 1 93.42 293 ARG B CA 1
ATOM 4663 C C . ARG B 1 293 ? -10.883 -12.586 -23.326 1 93.42 293 ARG B C 1
ATOM 4665 O O . ARG B 1 293 ? -9.883 -11.865 -23.368 1 93.42 293 ARG B O 1
ATOM 4672 N N . MET B 1 294 ? -10.792 -13.816 -23.127 1 94.77 294 MET B N 1
ATOM 4673 C CA . MET B 1 294 ? -9.505 -14.478 -22.937 1 94.77 294 MET B CA 1
ATOM 4674 C C . MET B 1 294 ? -8.62 -14.311 -24.168 1 94.77 294 MET B C 1
ATOM 4676 O O . MET B 1 294 ? -7.413 -14.092 -24.045 1 94.77 294 MET B O 1
ATOM 4680 N N . ALA B 1 295 ? -9.2 -14.407 -25.358 1 94.48 295 ALA B N 1
ATOM 4681 C CA . ALA B 1 295 ? -8.438 -14.213 -26.589 1 94.48 295 ALA B CA 1
ATOM 4682 C C . ALA B 1 295 ? -7.888 -12.792 -26.676 1 94.48 295 ALA B C 1
ATOM 4684 O O . ALA B 1 295 ? -6.762 -12.583 -27.133 1 94.48 295 ALA B O 1
ATOM 4685 N N . GLN B 1 296 ? -8.684 -11.897 -26.293 1 95.61 296 GLN B N 1
ATOM 4686 C CA . GLN B 1 296 ? -8.244 -10.506 -26.269 1 95.61 296 GLN B CA 1
ATOM 4687 C C . GLN B 1 296 ? -7.082 -10.314 -25.299 1 95.61 296 GLN B C 1
ATOM 4689 O O . GLN B 1 296 ? -6.122 -9.603 -25.605 1 95.61 296 GLN B O 1
ATOM 4694 N N . MET B 1 297 ? -7.143 -10.914 -24.16 1 96.34 297 MET B N 1
ATOM 4695 C CA . MET B 1 297 ? -6.069 -10.847 -23.172 1 96.34 297 MET B CA 1
ATOM 4696 C C . MET B 1 297 ? -4.769 -11.402 -23.744 1 96.34 297 MET B C 1
ATOM 4698 O O . MET B 1 297 ? -3.704 -10.807 -23.567 1 96.34 297 MET B O 1
ATOM 4702 N N . ALA B 1 298 ? -4.922 -12.533 -24.422 1 96.48 298 ALA B N 1
ATOM 4703 C CA . ALA B 1 298 ? -3.746 -13.135 -25.046 1 96.48 298 ALA B CA 1
ATOM 4704 C C . ALA B 1 298 ? -3.139 -12.2 -26.088 1 96.48 298 ALA B C 1
ATOM 4706 O O . ALA B 1 298 ? -1.916 -12.069 -26.176 1 96.48 298 ALA B O 1
ATOM 4707 N N . THR B 1 299 ? -3.986 -11.502 -26.866 1 96.99 299 THR B N 1
ATOM 4708 C CA . THR B 1 299 ? -3.533 -10.562 -27.886 1 96.99 299 THR B CA 1
ATOM 4709 C C . THR B 1 299 ? -2.798 -9.387 -27.249 1 96.99 299 THR B C 1
ATOM 4711 O O . THR B 1 299 ? -1.753 -8.959 -27.744 1 96.99 299 THR B O 1
ATOM 4714 N N . ILE B 1 300 ? -3.276 -8.918 -26.18 1 96.6 300 ILE B N 1
ATOM 4715 C CA . ILE B 1 300 ? -2.665 -7.801 -25.468 1 96.6 300 ILE B CA 1
ATOM 4716 C C . ILE B 1 300 ? -1.268 -8.194 -24.993 1 96.6 300 ILE B C 1
ATOM 4718 O O . ILE B 1 300 ? -0.301 -7.462 -25.216 1 96.6 300 ILE B O 1
ATOM 4722 N N . GLY B 1 301 ? -1.146 -9.363 -24.324 1 97 301 GLY B N 1
ATOM 4723 C CA . GLY B 1 301 ? 0.161 -9.848 -23.908 1 97 301 GLY B CA 1
ATOM 4724 C C . GLY B 1 301 ? 1.125 -10.029 -25.065 1 97 301 GLY B C 1
ATOM 4725 O O . GLY B 1 301 ? 2.328 -9.799 -24.919 1 97 301 GLY B O 1
ATOM 4726 N N . GLY B 1 302 ? 0.565 -10.413 -26.235 1 97.1 302 GLY B N 1
ATOM 4727 C CA . GLY B 1 302 ? 1.36 -10.656 -27.428 1 97.1 302 GLY B CA 1
ATOM 4728 C C . GLY B 1 302 ? 1.901 -9.384 -28.054 1 97.1 302 GLY B C 1
ATOM 4729 O O . GLY B 1 302 ? 2.849 -9.427 -28.841 1 97.1 302 GLY B O 1
ATOM 4730 N N . GLN B 1 303 ? 1.387 -8.223 -27.677 1 96.49 303 GLN B N 1
ATOM 4731 C CA . GLN B 1 303 ? 1.733 -6.965 -28.332 1 96.49 303 GLN B CA 1
ATOM 4732 C C . GLN B 1 303 ? 2.674 -6.134 -27.466 1 96.49 303 GLN B C 1
ATOM 4734 O O . GLN B 1 303 ? 3.158 -5.085 -27.896 1 96.49 303 GLN B O 1
ATOM 4739 N N . VAL B 1 304 ? 2.944 -6.602 -26.287 1 96.63 304 VAL B N 1
ATOM 4740 C CA . VAL B 1 304 ? 3.831 -5.869 -25.39 1 96.63 304 VAL B CA 1
ATOM 4741 C C . VAL B 1 304 ? 5.257 -5.896 -25.936 1 96.63 304 VAL B C 1
ATOM 4743 O O . VAL B 1 304 ? 5.743 -6.945 -26.367 1 96.63 304 VAL B O 1
ATOM 4746 N N . ASP B 1 305 ? 5.908 -4.767 -25.945 1 96.7 305 ASP B N 1
ATOM 4747 C CA . ASP B 1 305 ? 7.317 -4.691 -26.321 1 96.7 305 ASP B CA 1
ATOM 4748 C C . ASP B 1 305 ? 8.209 -5.277 -25.23 1 96.7 305 ASP B C 1
ATOM 4750 O O . ASP B 1 305 ? 8.23 -4.778 -24.103 1 96.7 305 ASP B O 1
ATOM 4754 N N . LEU B 1 306 ? 9.002 -6.287 -25.582 1 97.14 306 LEU B N 1
ATOM 4755 C CA . LEU B 1 306 ? 9.76 -7.019 -24.573 1 97.14 306 LEU B CA 1
ATOM 4756 C C . LEU B 1 306 ? 11.249 -6.706 -24.679 1 97.14 306 LEU B C 1
ATOM 4758 O O . LEU B 1 306 ? 12.065 -7.305 -23.974 1 97.14 306 LEU B O 1
ATOM 4762 N N . ASP B 1 307 ? 11.642 -5.736 -25.496 1 97.38 307 ASP B N 1
ATOM 4763 C CA . ASP B 1 307 ? 13.058 -5.472 -25.731 1 97.38 307 ASP B CA 1
ATOM 4764 C C . ASP B 1 307 ? 13.784 -5.166 -24.422 1 97.38 307 ASP B C 1
ATOM 4766 O O . ASP B 1 307 ? 14.836 -5.743 -24.141 1 97.38 307 ASP B O 1
ATOM 4770 N N . GLU B 1 308 ? 13.233 -4.352 -23.692 1 96.73 308 GLU B N 1
ATOM 4771 C CA . GLU B 1 308 ? 13.863 -3.978 -22.429 1 96.73 308 GLU B CA 1
ATOM 4772 C C . GLU B 1 308 ? 13.891 -5.154 -21.457 1 96.73 308 GLU B C 1
ATOM 4774 O O . GLU B 1 308 ? 14.876 -5.351 -20.741 1 96.73 308 GLU B O 1
ATOM 4779 N N . ALA B 1 309 ? 12.79 -5.898 -21.468 1 97.66 309 ALA B N 1
ATOM 4780 C CA . ALA B 1 309 ? 12.711 -7.045 -20.566 1 97.66 309 ALA B CA 1
ATOM 4781 C C . ALA B 1 309 ? 13.728 -8.115 -20.95 1 97.66 309 ALA B C 1
ATOM 4783 O O . ALA B 1 309 ? 14.354 -8.726 -20.08 1 97.66 309 ALA B O 1
ATOM 4784 N N . VAL B 1 310 ? 13.878 -8.343 -22.226 1 97.91 310 VAL B N 1
ATOM 4785 C CA . VAL B 1 310 ? 14.848 -9.321 -22.709 1 97.91 310 VAL B CA 1
ATOM 4786 C C . VAL B 1 310 ? 16.256 -8.9 -22.295 1 97.91 310 VAL B C 1
ATOM 4788 O O . VAL B 1 310 ? 17.02 -9.707 -21.76 1 97.91 310 VAL B O 1
ATOM 4791 N N . ARG B 1 311 ? 16.577 -7.663 -22.455 1 96.72 311 ARG B N 1
ATOM 4792 C CA . ARG B 1 311 ? 17.886 -7.154 -22.057 1 96.72 311 ARG B CA 1
ATOM 4793 C C . ARG B 1 311 ? 18.081 -7.265 -20.549 1 96.72 311 ARG B C 1
ATOM 4795 O O . ARG B 1 311 ? 19.167 -7.616 -20.082 1 96.72 311 ARG B O 1
ATOM 4802 N N . PHE B 1 312 ? 17.062 -6.998 -19.891 1 96.78 312 PHE B N 1
ATOM 4803 C CA . PHE B 1 312 ? 17.106 -6.988 -18.433 1 96.78 312 PHE B CA 1
ATOM 4804 C C . PHE B 1 312 ? 17.401 -8.381 -17.891 1 96.78 312 PHE B C 1
ATOM 4806 O O . PHE B 1 312 ? 18.202 -8.536 -16.966 1 96.78 312 PHE B O 1
ATOM 4813 N N . VAL B 1 313 ? 16.816 -9.457 -18.53 1 96.77 313 VAL B N 1
ATOM 4814 C CA . VAL B 1 313 ? 16.921 -10.787 -17.939 1 96.77 313 VAL B CA 1
ATOM 4815 C C . VAL B 1 313 ? 18.081 -11.547 -18.578 1 96.77 313 VAL B C 1
ATOM 4817 O O . VAL B 1 313 ? 18.409 -12.659 -18.159 1 96.77 313 VAL B O 1
ATOM 4820 N N . GLU B 1 314 ? 18.656 -11.043 -19.569 1 91.66 314 GLU B N 1
ATOM 4821 C CA . GLU B 1 314 ? 19.828 -11.676 -20.167 1 91.66 314 GLU B CA 1
ATOM 4822 C C . GLU B 1 314 ? 20.922 -11.905 -19.129 1 91.66 314 GLU B C 1
ATOM 4824 O O . GLU B 1 314 ? 21.653 -12.895 -19.197 1 91.66 314 GLU B O 1
ATOM 4829 N N . GLY B 1 315 ? 20.971 -11.022 -18.177 1 86.72 315 GLY B N 1
ATOM 4830 C CA . GLY B 1 315 ? 21.96 -11.156 -17.119 1 86.72 315 GLY B CA 1
ATOM 4831 C C . GLY B 1 315 ? 21.575 -12.182 -16.07 1 86.72 315 GLY B C 1
ATOM 4832 O O . GLY B 1 315 ? 22.367 -12.491 -15.177 1 86.72 315 GLY B O 1
ATOM 4833 N N . TRP B 1 316 ? 20.388 -12.727 -16.221 1 93.05 316 TRP B N 1
ATOM 4834 C CA . TRP B 1 316 ? 19.911 -13.663 -15.209 1 93.05 316 TRP B CA 1
ATOM 4835 C C . TRP B 1 316 ? 20.344 -15.088 -15.538 1 93.05 316 TRP B C 1
ATOM 4837 O O . TRP B 1 316 ? 20.266 -15.979 -14.689 1 93.05 316 TRP B O 1
ATOM 4847 N N . ARG B 1 317 ? 20.864 -15.332 -16.731 1 88.15 317 ARG B N 1
ATOM 4848 C CA . ARG B 1 317 ? 21.293 -16.668 -17.131 1 88.15 317 ARG B CA 1
ATOM 4849 C C . ARG B 1 317 ? 22.503 -17.121 -16.32 1 88.15 317 ARG B C 1
ATOM 4851 O O . ARG B 1 317 ? 23.5 -16.403 -16.23 1 88.15 317 ARG B O 1
ATOM 4858 N N . PRO B 1 318 ? 22.238 -18.214 -15.602 1 80.03 318 PRO B N 1
ATOM 4859 C CA . PRO B 1 318 ? 23.411 -18.707 -14.878 1 80.03 318 PRO B CA 1
ATOM 4860 C C . PRO B 1 318 ? 24.59 -19.009 -15.8 1 80.03 318 PRO B C 1
ATOM 4862 O O . PRO B 1 318 ? 24.392 -19.359 -16.966 1 80.03 318 PRO B O 1
ATOM 4865 N N . ALA B 1 319 ? 25.778 -18.52 -15.363 1 63.86 319 ALA B N 1
ATOM 4866 C CA . ALA B 1 319 ? 26.981 -18.797 -16.144 1 63.86 319 ALA B CA 1
ATOM 4867 C C . ALA B 1 319 ? 27.124 -20.292 -16.418 1 63.86 319 ALA B C 1
ATOM 4869 O O . ALA B 1 319 ? 26.746 -21.121 -15.587 1 63.86 319 ALA B O 1
ATOM 4870 N N . ALA B 1 320 ? 27.153 -20.713 -17.744 1 55.39 320 ALA B N 1
ATOM 4871 C CA . ALA B 1 320 ? 27.429 -22.095 -18.129 1 55.39 320 ALA B CA 1
ATOM 4872 C C . ALA B 1 320 ? 28.541 -22.693 -17.271 1 55.39 320 ALA B C 1
ATOM 4874 O O . ALA B 1 320 ? 29.508 -22.007 -16.931 1 55.39 320 ALA B O 1
ATOM 4875 N N . ALA B 1 321 ? 28.175 -23.682 -16.285 1 45.81 321 ALA B N 1
ATOM 4876 C CA . ALA B 1 321 ? 29.261 -24.411 -15.635 1 45.81 321 ALA B CA 1
ATOM 4877 C C . ALA B 1 321 ? 30.43 -24.623 -16.592 1 45.81 321 ALA B C 1
ATOM 4879 O O . ALA B 1 321 ? 30.232 -24.982 -17.755 1 45.81 321 ALA B O 1
ATOM 4880 N N . PRO B 1 322 ? 31.607 -24.144 -16.111 1 41.81 322 PRO B N 1
ATOM 4881 C CA . PRO B 1 322 ? 32.699 -24.598 -16.976 1 41.81 322 PRO B CA 1
ATOM 4882 C C . PRO B 1 322 ? 32.659 -26.103 -17.235 1 41.81 322 PRO B C 1
ATOM 4884 O O . PRO B 1 322 ? 32.162 -26.864 -16.401 1 41.81 322 PRO B O 1
#

Foldseek 3Di:
DPPQAFAEEEWEFDFALLVLLVLLLQLVLCVLQPQLLVLHAEQEAFAVSLLVSLLVLQPDGSVRVSVLCLVCLLVQQDQDPVNCVVCVCLVNHANGELPSLLVSLCVRNPPQAFQLNSADPVRRHSKYKYKWKAQFAPPVDPPVPRDIGIDIAIDFAFPVRPHRRNHRSSLSSSRQNQDPSHHHHGPRIHHRLLQPSGCQQVVLVVLQDPRGPDRHALQRYAYEYEYSEDEPDDDDDDDPDDCVVCVVPVSNVSSVVNNVVSVVVSCVRNDPLRYDYFHFYDDDDDHSSPSVCSVVSSVRSVPGDCVVVSVSSSSSRPDPDD/DPPQAFAEEEWEFDFALLVLLVLLLQLVLCVLQPQLLVLHAEQEAFAVSLLVSLLVLQPDGSVRVSVLCLVCLLVQQDADPVNCVVCVCLVNHANGELPSLLVSLCVRNPVQAFQLNSADDVRRHSKYKYKWKAQFAPPVDPPVPRDIGIDIAIDFAFPVRPHRRNHRSSLSSSRQNQDPSHHHHGPRIHHRLLQPSGCQQVVLVVLQDPRGPDRHALQRYAYEYEYSEDEPDDDDDDDPDDCVVCVVPVSNVSSVVNNVVSVVVSCVRNDPLRYDYFHFYDDDDDHSSCSVCSVVSSVRSVPTDCVVVSVSSSSSRPDPDD

Nearest PDB structures (foldseek):
  6aun-assembly1_A  TM=7.567E-01  e=5.695E-14  Cricetulus griseus
  5fya-assembly1_B  TM=6.996E-01  e=4.248E-09  Pseudomonas aeruginosa PAO1
  5ixc-assembly1_A  TM=4.247E-01  e=1.639E-03  Homo sapiens
  3ff1-assembly1_A  TM=1.697E-01  e=4.836E+00  Staphylococcus aureus subsp. aureus COL
  3ifs-assembly3_E  TM=1.656E-01  e=5.416E+00  Bacillus anthracis str. 'Ames Ancestor'

Radius of gyration: 24.22 Å; Cα contacts (8 Å, |Δi|>4): 1463; chains: 2; bounding box: 66×65×56 Å

Organism: Chromobacterium violaceum (strain ATCC 12472 / DSM 30191 / JCM 124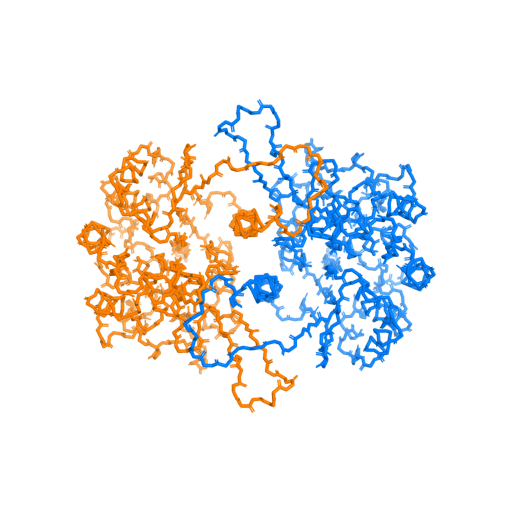9 / CCUG 213 / NBRC 12614 / NCIMB 9131 / NCTC 9757 / MK) (NCBI:txid243365)